Protein AF-A0A7S1TXV6-F1 (afdb_monomer_lite)

Foldseek 3Di:
DDDDDDPPPPPVNVVVVVVVVVVVVVVVVVVVVLVVVLVVQLVVQLVVLCVVQHDPPCPVLSVVLSVLSNVLSVPQPPDDDPVSVVVSSVVSNVSSVVPDDDDDDDDDDDDDDDDDDDDDDDDDDDDDDDDDDDPPPDPVVVVVVVVVVVVVVVVVVVVVVVVVVVVVVVVVVVVVVVVVVVVVVVVVVVVVVVVVVVVVVVVVVVVVVVVVVVVVVVVVVVVVVVVVVVVVVVVVVVVVVVVVVVVVVVVVVVVVVVVVVVVVVVVVVVVVVVVVVVVVVVVVVVVVVVVVVVVVVVVVVVVVVVVVVVVVVVVVVVVVVVVVVVVVVVVVCVVCVVPPPDDDDPPPVVVVVVVVVVVVVVVVVVVVVVVVVVVVVVVVVVVVVVVVVVVVVVVVVVVVVVVVVVVVVVVVVVVVVVVVVVVVVVVVVVVVVVVVVVVVVVVVVVVVVVVVVVVVVVVPPDQDVVSCVVCVVVVVVCVVDVVNVVVVVVVVPPPDPPDDPPPPPDD

Sequence (507 aa):
MSARTRMVHSSRSINKLAEMRRAKLEGIRNREETRHKKERLFLMLTQKLSQKYSSPKQRTLNRKIKGMVRDFVDNSGAGVSDSGLADLENEVRAAAEGSLPPVAAPAATTSSAAPAEAVAEAAPEAAQPDPADVDLGINEWNMLDMYNTITHEEEQKKAIIARKAEQAAFAKHLAGTSNARDMEEATEKAEMEKYLEEQARLTNVWRTQQKKSRAKRHAVAVEERQVRAQQIKDTNSRRKAEFDKRRAEEMEEIRRCKDAIQFTRDEEARKRREEHERLKKILIENQIENAKRAEVAKEEAAEDVRLMEEYKAKLEREDLERKRAFEKRMERYEAYGRLWADKGAGKKQREEELRIERVILREAKKKEDADIERERRDKEYLRTTALSIAASNKNLMEEKRRRMKEEHDASMIYAMSFRGEGEQYVAAERARAAARREEAKKHAAFLKEQIEGDRQRRQAVEMSDAERSVNREVLRKVKEDPEMVSRIQARLTYERPAAQKVSNIFL

Structure (mmCIF, N/CA/C/O backbone):
data_AF-A0A7S1TXV6-F1
#
_entry.id   AF-A0A7S1TXV6-F1
#
loop_
_atom_site.group_PDB
_atom_site.id
_atom_site.type_symbol
_atom_site.label_atom_id
_atom_site.label_alt_id
_atom_site.label_comp_id
_atom_site.label_asym_id
_atom_site.label_entity_id
_atom_site.label_seq_id
_atom_site.pdbx_PDB_ins_code
_atom_site.Cartn_x
_atom_site.Cartn_y
_atom_site.Cartn_z
_atom_site.occupancy
_atom_site.B_iso_or_equiv
_atom_site.auth_seq_id
_atom_site.auth_comp_id
_atom_site.auth_asym_id
_atom_site.auth_atom_id
_atom_site.pdbx_PDB_model_num
ATOM 1 N N . MET A 1 1 ? 35.489 21.651 -17.543 1.00 41.66 1 MET A N 1
ATOM 2 C CA . MET A 1 1 ? 36.025 20.274 -17.501 1.00 41.66 1 MET A CA 1
ATOM 3 C C . MET A 1 1 ? 36.066 19.799 -16.055 1.00 41.66 1 MET A C 1
ATOM 5 O O . MET A 1 1 ? 36.968 20.178 -15.328 1.00 41.66 1 MET A O 1
ATOM 9 N N . SER A 1 2 ? 35.064 19.038 -15.606 1.00 41.94 2 SER A N 1
ATOM 10 C CA . SER A 1 2 ? 35.062 18.422 -14.273 1.00 41.94 2 SER A CA 1
ATOM 11 C C . SER A 1 2 ? 34.762 16.939 -14.455 1.00 41.94 2 SER A C 1
ATOM 13 O O . SER A 1 2 ? 33.661 16.561 -14.857 1.00 41.94 2 SER A O 1
ATOM 15 N N . ALA A 1 3 ? 35.787 16.109 -14.276 1.00 45.69 3 ALA A N 1
ATOM 16 C CA . ALA A 1 3 ? 35.689 14.667 -14.407 1.00 45.69 3 ALA A CA 1
ATOM 17 C C . ALA A 1 3 ? 34.894 14.108 -13.216 1.00 45.69 3 ALA A C 1
ATOM 19 O O . ALA A 1 3 ? 35.437 13.904 -12.134 1.00 45.69 3 ALA A O 1
ATOM 20 N N . ARG A 1 4 ? 33.588 13.870 -13.402 1.00 45.91 4 ARG A N 1
ATOM 21 C CA . ARG A 1 4 ? 32.793 13.068 -12.462 1.00 45.91 4 ARG A CA 1
ATOM 22 C C . ARG A 1 4 ? 33.062 11.592 -12.723 1.00 45.91 4 ARG A C 1
ATOM 24 O O . ARG A 1 4 ? 32.493 10.979 -13.624 1.00 45.91 4 ARG A O 1
ATOM 31 N N . THR A 1 5 ? 33.942 11.040 -11.904 1.00 47.34 5 THR A N 1
ATOM 32 C CA . THR A 1 5 ? 34.205 9.615 -11.734 1.00 47.34 5 THR A CA 1
ATOM 33 C C . THR A 1 5 ? 32.881 8.884 -11.489 1.00 47.34 5 THR A C 1
ATOM 35 O O . THR A 1 5 ? 32.232 9.080 -10.461 1.00 47.34 5 THR A O 1
ATOM 38 N N . ARG A 1 6 ? 32.444 8.040 -12.434 1.00 50.03 6 ARG A N 1
ATOM 39 C CA . ARG A 1 6 ? 31.364 7.076 -12.182 1.00 50.03 6 ARG A CA 1
ATOM 40 C C . ARG A 1 6 ? 31.870 6.106 -11.115 1.00 50.03 6 ARG A C 1
ATOM 42 O O . ARG A 1 6 ? 32.738 5.287 -11.405 1.00 50.03 6 ARG A O 1
ATOM 49 N N . MET A 1 7 ? 31.341 6.187 -9.894 1.00 51.34 7 MET A N 1
ATOM 50 C CA . MET A 1 7 ? 31.519 5.129 -8.896 1.00 51.34 7 MET A CA 1
ATOM 51 C C . MET A 1 7 ? 30.737 3.895 -9.350 1.00 51.34 7 MET A C 1
ATOM 53 O O . MET A 1 7 ? 29.594 3.660 -8.952 1.00 51.34 7 MET A O 1
ATOM 57 N N . VAL A 1 8 ? 31.368 3.098 -10.209 1.00 52.34 8 VAL A N 1
ATOM 58 C CA . VAL A 1 8 ? 30.999 1.701 -10.409 1.00 52.34 8 VAL A CA 1
ATOM 59 C C . VAL A 1 8 ? 31.177 1.041 -9.048 1.00 52.34 8 VAL A C 1
ATOM 61 O O . VAL A 1 8 ? 32.296 0.911 -8.551 1.00 52.34 8 VAL A O 1
ATOM 64 N N . HIS A 1 9 ? 30.066 0.709 -8.394 1.00 54.56 9 HIS A N 1
ATOM 65 C CA . HIS A 1 9 ? 30.118 -0.026 -7.141 1.00 54.56 9 HIS A CA 1
ATOM 66 C C . HIS A 1 9 ? 30.756 -1.372 -7.469 1.00 54.56 9 HIS A C 1
ATOM 68 O O . HIS A 1 9 ? 30.164 -2.192 -8.168 1.00 54.56 9 HIS A O 1
ATOM 74 N N . SER A 1 10 ? 32.001 -1.557 -7.023 1.00 64.12 10 SER A N 1
ATOM 75 C CA . SER A 1 10 ? 32.711 -2.829 -7.128 1.00 64.12 10 SER A CA 1
ATOM 76 C C . SER A 1 10 ? 31.776 -3.951 -6.677 1.00 64.12 10 SER A C 1
ATOM 78 O O . SER A 1 10 ? 31.021 -3.777 -5.719 1.00 64.12 10 SER A O 1
ATOM 80 N N . SER A 1 11 ? 31.848 -5.116 -7.316 1.00 63.56 11 SER A N 1
ATOM 81 C CA . SER A 1 11 ? 31.147 -6.330 -6.878 1.00 63.56 11 SER A CA 1
ATOM 82 C C . SER A 1 11 ? 31.298 -6.585 -5.367 1.00 63.56 11 SER A C 1
ATOM 84 O O . SER A 1 11 ? 30.360 -7.040 -4.719 1.00 63.56 11 SER A O 1
ATOM 86 N N . ARG A 1 12 ? 32.420 -6.163 -4.762 1.00 65.88 12 ARG A N 1
ATOM 87 C CA . ARG A 1 12 ? 32.644 -6.179 -3.305 1.00 65.88 12 ARG A CA 1
ATOM 88 C C . ARG A 1 12 ? 31.705 -5.258 -2.512 1.00 65.88 12 ARG A C 1
ATOM 90 O O . ARG A 1 12 ? 31.267 -5.629 -1.430 1.00 65.88 12 ARG A O 1
ATOM 97 N N . SER A 1 13 ? 31.376 -4.075 -3.029 1.00 74.94 13 SER A N 1
ATOM 98 C CA . SER A 1 13 ? 30.431 -3.131 -2.410 1.00 74.94 13 SER A CA 1
ATOM 99 C C . SER A 1 13 ? 28.996 -3.667 -2.441 1.00 74.94 13 SER A C 1
ATOM 101 O O . SER A 1 13 ? 28.286 -3.593 -1.438 1.00 74.94 13 SER A O 1
ATOM 103 N N . ILE A 1 14 ? 28.598 -4.286 -3.557 1.00 76.56 14 ILE A N 1
ATOM 104 C CA . ILE A 1 14 ? 27.282 -4.924 -3.703 1.00 76.56 14 ILE A CA 1
ATOM 105 C C . ILE A 1 14 ? 27.165 -6.134 -2.766 1.00 76.56 14 ILE A C 1
ATOM 107 O O . ILE A 1 14 ? 26.164 -6.263 -2.061 1.00 76.56 14 ILE A O 1
ATOM 111 N N . ASN A 1 15 ? 28.210 -6.963 -2.675 1.00 80.69 15 ASN A N 1
ATOM 112 C CA . ASN A 1 15 ? 28.249 -8.093 -1.744 1.00 80.69 15 ASN A CA 1
ATOM 113 C C . ASN A 1 15 ? 28.184 -7.634 -0.279 1.00 80.69 15 AS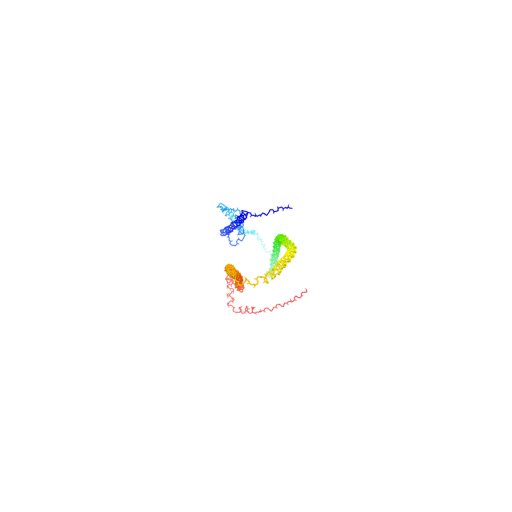N A C 1
ATOM 115 O O . ASN A 1 15 ? 27.395 -8.178 0.487 1.00 80.69 15 ASN A O 1
ATOM 119 N N . LYS A 1 16 ? 28.896 -6.562 0.096 1.00 81.75 16 LYS A N 1
ATOM 120 C CA . LYS A 1 16 ? 28.834 -5.989 1.452 1.00 81.75 16 LYS A CA 1
ATOM 121 C C . LYS A 1 16 ? 27.440 -5.449 1.800 1.00 81.75 16 LYS A C 1
ATOM 123 O O . LYS A 1 16 ? 26.961 -5.621 2.918 1.00 81.75 16 LYS A O 1
ATOM 128 N N . LEU A 1 17 ? 26.749 -4.823 0.843 1.00 78.94 17 LEU A N 1
ATOM 129 C CA . LEU A 1 17 ? 25.352 -4.400 1.013 1.00 78.94 17 LEU A CA 1
ATOM 130 C C . LEU A 1 17 ? 24.401 -5.598 1.156 1.00 78.94 17 LEU A C 1
ATOM 132 O O . LEU A 1 17 ? 23.467 -5.545 1.959 1.00 78.94 17 LEU A O 1
ATOM 136 N N . ALA A 1 18 ? 24.630 -6.674 0.401 1.00 82.50 18 ALA A N 1
ATOM 137 C CA . ALA A 1 18 ? 23.853 -7.905 0.501 1.00 82.50 18 ALA A CA 1
ATOM 138 C C . ALA A 1 18 ? 24.071 -8.614 1.851 1.00 82.50 18 ALA A C 1
ATOM 140 O O . ALA A 1 18 ? 23.098 -9.035 2.474 1.00 82.50 18 ALA A O 1
ATOM 141 N N . GLU A 1 19 ? 25.306 -8.670 2.349 1.00 85.88 19 GLU A N 1
ATOM 142 C CA . GLU A 1 19 ? 25.648 -9.195 3.677 1.00 85.88 19 GLU A CA 1
ATOM 143 C C . GLU A 1 19 ? 25.005 -8.374 4.798 1.00 85.88 19 GLU A C 1
ATOM 145 O O . GLU A 1 19 ? 24.372 -8.945 5.681 1.00 85.88 19 GLU A O 1
ATOM 150 N N . MET A 1 20 ? 25.050 -7.038 4.730 1.00 84.12 20 MET A N 1
ATOM 151 C CA . MET A 1 20 ? 24.360 -6.189 5.711 1.00 84.12 20 MET A CA 1
ATOM 152 C C . MET A 1 20 ? 22.840 -6.390 5.693 1.00 84.12 20 MET A C 1
ATOM 154 O O . MET A 1 20 ? 22.196 -6.358 6.743 1.00 84.12 20 MET A O 1
ATOM 158 N N . ARG A 1 21 ? 22.243 -6.617 4.515 1.00 85.06 21 ARG A N 1
ATOM 159 C CA . ARG A 1 21 ? 20.814 -6.947 4.405 1.00 85.06 21 ARG A CA 1
ATOM 160 C C . ARG A 1 21 ? 20.506 -8.314 5.010 1.00 85.06 21 ARG A C 1
ATOM 162 O O . ARG A 1 21 ? 19.527 -8.414 5.744 1.00 85.06 21 ARG A O 1
ATOM 169 N N . ARG A 1 22 ? 21.336 -9.332 4.762 1.00 87.00 22 ARG A N 1
ATOM 170 C CA . ARG A 1 22 ? 21.191 -10.665 5.371 1.00 87.00 22 ARG A CA 1
ATOM 171 C C . ARG A 1 22 ? 21.328 -10.608 6.889 1.00 87.00 22 ARG A C 1
ATOM 173 O O . ARG A 1 22 ? 20.418 -11.056 7.571 1.00 87.00 22 ARG A O 1
ATOM 180 N N . ALA A 1 23 ? 22.358 -9.944 7.411 1.00 88.12 23 ALA A N 1
ATOM 181 C CA . ALA A 1 23 ? 22.555 -9.781 8.852 1.00 88.12 23 ALA A CA 1
ATOM 182 C C . ALA A 1 23 ? 21.386 -9.029 9.513 1.00 88.12 23 ALA A C 1
ATOM 184 O O . ALA A 1 23 ? 20.963 -9.354 10.621 1.00 88.12 23 ALA A O 1
ATOM 185 N N . LYS A 1 24 ? 20.803 -8.043 8.817 1.00 88.50 24 LYS A N 1
ATOM 186 C CA . LYS A 1 24 ? 19.606 -7.337 9.293 1.00 88.50 24 LYS A CA 1
ATOM 187 C C . LYS A 1 24 ? 18.367 -8.235 9.299 1.00 88.50 24 LYS A C 1
ATOM 189 O O . LYS A 1 24 ? 17.587 -8.161 10.244 1.00 88.50 24 LYS A O 1
ATOM 194 N N . LEU A 1 25 ? 18.181 -9.068 8.274 1.00 84.88 25 LEU A N 1
ATOM 195 C CA . LEU A 1 25 ? 17.074 -10.026 8.202 1.00 84.88 25 LEU A CA 1
ATOM 196 C C . LEU A 1 25 ? 17.208 -11.128 9.261 1.00 84.88 25 LEU A C 1
ATOM 198 O O . LEU A 1 25 ? 16.233 -11.428 9.941 1.00 84.88 25 LEU A O 1
ATOM 202 N N . GLU A 1 26 ? 18.410 -11.662 9.472 1.00 86.44 26 GLU A N 1
ATOM 203 C CA . GLU A 1 26 ? 18.702 -12.604 10.560 1.00 86.44 26 GLU A CA 1
ATOM 204 C C . GLU A 1 26 ? 18.495 -11.960 11.935 1.00 86.44 26 GLU A C 1
ATOM 206 O O . GLU A 1 26 ? 17.890 -12.562 12.818 1.00 86.44 26 GLU A O 1
ATOM 211 N N . GLY A 1 27 ? 18.898 -10.698 12.108 1.00 85.94 27 GLY A N 1
ATOM 212 C CA . GLY A 1 27 ? 18.641 -9.943 13.333 1.00 85.94 27 GLY A CA 1
ATOM 213 C C . GLY A 1 27 ? 17.149 -9.743 13.623 1.00 85.94 27 GLY A C 1
ATOM 214 O O . GLY A 1 27 ? 16.737 -9.816 14.779 1.00 85.94 27 GLY A O 1
ATOM 215 N N . ILE A 1 28 ? 16.323 -9.518 12.594 1.00 84.75 28 ILE A N 1
ATOM 216 C CA . ILE A 1 28 ? 14.860 -9.430 12.737 1.00 84.75 28 ILE A CA 1
ATOM 217 C C . ILE A 1 28 ? 14.281 -10.801 13.086 1.00 84.75 28 ILE A C 1
ATOM 219 O O . ILE A 1 28 ? 13.526 -10.906 14.050 1.00 84.75 28 ILE A O 1
ATOM 223 N N . ARG A 1 29 ? 14.696 -11.853 12.377 1.00 86.44 29 ARG A N 1
ATOM 224 C CA . ARG A 1 29 ? 14.250 -13.225 12.636 1.00 86.44 29 ARG A CA 1
ATOM 225 C C . ARG A 1 29 ? 14.570 -13.672 14.065 1.00 86.44 29 ARG A C 1
ATOM 227 O O . ARG A 1 29 ? 13.690 -14.168 14.758 1.00 86.44 29 ARG A O 1
ATOM 234 N N . ASN A 1 30 ? 15.783 -13.420 14.554 1.00 82.56 30 ASN A N 1
ATOM 235 C CA . ASN A 1 30 ? 16.174 -13.762 15.925 1.00 82.56 30 ASN A CA 1
ATOM 236 C C . ASN A 1 30 ? 15.362 -12.975 16.973 1.00 82.56 30 ASN A C 1
ATOM 238 O O . ASN A 1 30 ? 15.009 -13.511 18.027 1.00 82.56 30 ASN A O 1
ATOM 242 N N . ARG A 1 31 ? 15.017 -11.709 16.692 1.00 84.12 31 ARG A N 1
ATOM 243 C CA . ARG A 1 31 ? 14.120 -10.906 17.547 1.00 84.12 31 ARG A CA 1
ATOM 244 C C . ARG A 1 31 ? 12.690 -11.448 17.566 1.00 84.12 31 ARG A C 1
ATOM 246 O O . ARG A 1 31 ? 12.059 -11.447 18.617 1.00 84.12 31 ARG A O 1
ATOM 253 N N . GLU A 1 32 ? 12.182 -11.929 16.438 1.00 85.12 32 GLU A N 1
ATOM 254 C CA . GLU A 1 32 ? 10.862 -12.566 16.372 1.00 85.12 32 GLU A CA 1
ATOM 255 C C . GLU A 1 32 ? 10.848 -13.921 17.087 1.00 85.12 32 GLU A C 1
ATOM 257 O O . GLU A 1 32 ? 9.952 -14.183 17.888 1.00 85.12 32 GLU A O 1
ATOM 262 N N . GLU A 1 33 ? 11.874 -14.752 16.898 1.00 83.81 33 GLU A N 1
ATOM 263 C CA . GLU A 1 33 ? 11.996 -16.042 17.585 1.00 83.81 33 GLU A CA 1
ATOM 264 C C . GLU A 1 33 ? 12.103 -15.870 19.110 1.00 83.81 33 GLU A C 1
ATOM 266 O O . GLU A 1 33 ? 11.440 -16.580 19.870 1.00 83.81 33 GLU A O 1
ATOM 271 N N . THR A 1 34 ? 12.890 -14.899 19.583 1.00 85.12 34 THR A N 1
ATOM 272 C CA . THR A 1 34 ? 12.981 -14.569 21.018 1.00 85.12 34 THR A CA 1
ATOM 273 C C . THR A 1 34 ? 11.676 -14.007 21.571 1.00 85.12 34 THR A C 1
ATOM 275 O O . THR A 1 34 ? 11.267 -14.397 22.666 1.00 85.12 34 THR A O 1
ATOM 278 N N . ARG A 1 35 ? 10.966 -13.171 20.807 1.00 86.94 35 ARG A N 1
ATOM 279 C CA . ARG A 1 35 ? 9.637 -12.679 21.182 1.00 86.94 35 ARG A CA 1
ATOM 280 C C . ARG A 1 35 ? 8.621 -13.815 21.305 1.00 86.94 35 ARG A C 1
ATOM 282 O O . ARG A 1 35 ? 7.921 -13.882 22.309 1.00 86.94 35 ARG A O 1
ATOM 289 N N . HIS A 1 36 ? 8.581 -14.741 20.348 1.00 85.56 36 HIS A N 1
ATOM 290 C CA . HIS A 1 36 ? 7.689 -15.901 20.410 1.00 85.56 36 HIS A CA 1
ATOM 291 C C . HIS A 1 36 ? 8.002 -16.817 21.597 1.00 85.56 36 HIS A C 1
ATOM 293 O O . HIS A 1 36 ? 7.085 -17.297 22.265 1.00 85.56 36 HIS A O 1
ATOM 299 N N . LYS A 1 37 ? 9.288 -17.032 21.907 1.00 87.44 37 LYS A N 1
ATOM 300 C CA . LYS A 1 37 ? 9.703 -17.779 23.105 1.00 87.44 37 LYS A CA 1
ATOM 301 C C . LYS A 1 37 ? 9.237 -17.083 24.389 1.00 87.44 37 LYS A C 1
ATOM 303 O O . LYS A 1 37 ? 8.662 -17.750 25.248 1.00 87.44 37 LYS A O 1
ATOM 308 N N . LYS A 1 38 ? 9.402 -15.757 24.493 1.00 89.44 38 LYS A N 1
ATOM 309 C CA . LYS A 1 38 ? 8.918 -14.950 25.629 1.00 89.44 38 LYS A CA 1
ATOM 310 C C . LYS A 1 38 ? 7.395 -15.001 25.770 1.00 89.44 38 LYS A C 1
ATOM 312 O O . LYS A 1 38 ? 6.897 -15.264 26.859 1.00 89.44 38 LYS A O 1
ATOM 317 N N . GLU A 1 39 ? 6.649 -14.837 24.680 1.00 90.94 39 GLU A N 1
ATOM 318 C CA . GLU A 1 39 ? 5.180 -14.911 24.687 1.00 90.94 39 GLU A CA 1
ATOM 319 C C . GLU A 1 39 ? 4.676 -16.299 25.117 1.00 90.94 39 GLU A C 1
ATOM 321 O O . GLU A 1 39 ? 3.745 -16.404 25.921 1.00 90.94 39 GLU A O 1
ATOM 326 N N . ARG A 1 40 ? 5.319 -17.376 24.647 1.00 91.00 40 ARG A N 1
ATOM 327 C CA . ARG A 1 40 ? 4.981 -18.748 25.052 1.00 91.00 40 ARG A CA 1
ATOM 328 C C . ARG A 1 40 ? 5.253 -18.987 26.536 1.00 91.00 40 ARG A C 1
ATOM 330 O O . ARG A 1 40 ? 4.412 -19.569 27.221 1.00 91.00 40 ARG A O 1
ATOM 337 N N . LEU A 1 41 ? 6.400 -18.524 27.031 1.00 90.00 41 LEU A N 1
ATOM 338 C CA . LEU A 1 41 ? 6.795 -18.661 28.433 1.00 90.00 41 LEU A CA 1
ATOM 339 C C . LEU A 1 41 ? 5.877 -17.841 29.354 1.00 90.00 41 LEU A C 1
ATOM 341 O O . LEU A 1 41 ? 5.410 -18.357 30.367 1.00 90.00 41 LEU A O 1
ATOM 345 N N . PHE A 1 42 ? 5.509 -16.626 28.939 1.00 93.69 42 PHE A N 1
ATOM 346 C CA . PHE A 1 42 ? 4.509 -15.790 29.606 1.00 93.69 42 PHE A CA 1
ATOM 347 C C . PHE A 1 42 ? 3.157 -16.503 29.742 1.00 93.69 42 PHE A C 1
ATOM 349 O O . PHE A 1 42 ? 2.589 -16.551 30.836 1.00 93.69 42 PHE A O 1
ATOM 356 N N . LEU A 1 43 ? 2.637 -17.077 28.651 1.00 92.69 43 LEU A N 1
ATOM 357 C CA . LEU A 1 43 ? 1.360 -17.796 28.666 1.00 92.69 43 LEU A CA 1
ATOM 358 C C . LEU A 1 43 ? 1.412 -19.022 29.583 1.00 92.69 43 LEU A C 1
ATOM 360 O O . LEU A 1 43 ? 0.507 -19.216 30.395 1.00 92.69 43 LEU A O 1
ATOM 364 N N . MET A 1 44 ? 2.486 -19.809 29.491 1.00 94.12 44 MET A N 1
ATOM 365 C CA . MET A 1 44 ? 2.667 -21.021 30.288 1.00 94.12 44 MET A CA 1
ATOM 366 C C . MET A 1 44 ? 2.763 -20.714 31.790 1.00 94.12 44 MET A C 1
ATOM 368 O O . MET A 1 44 ? 2.042 -21.324 32.581 1.00 94.12 44 MET A O 1
ATOM 372 N N . LEU A 1 45 ? 3.604 -19.753 32.190 1.00 92.44 45 LEU A N 1
ATOM 373 C CA . LEU A 1 45 ? 3.761 -19.361 33.595 1.00 92.44 45 LEU A CA 1
ATOM 374 C C . LEU A 1 45 ? 2.479 -18.746 34.153 1.00 92.44 45 LEU A C 1
ATOM 376 O O . LEU A 1 45 ? 2.040 -19.119 35.238 1.00 92.44 45 LEU A O 1
ATOM 380 N N . THR A 1 46 ? 1.820 -17.877 33.382 1.00 93.50 46 THR A N 1
ATOM 381 C CA . THR A 1 46 ? 0.532 -17.292 33.773 1.00 93.50 46 THR A CA 1
ATOM 382 C C . THR A 1 46 ? -0.504 -18.382 34.022 1.00 93.50 46 THR A C 1
ATOM 384 O O . THR A 1 46 ? -1.223 -18.330 35.018 1.00 93.50 46 THR A O 1
ATOM 387 N N . GLN A 1 47 ? -0.596 -19.373 33.134 1.00 93.88 47 GLN A N 1
ATOM 388 C CA . GLN A 1 47 ? -1.524 -20.487 33.286 1.00 93.88 47 GLN A CA 1
ATOM 389 C C . GLN A 1 47 ? -1.202 -21.323 34.531 1.00 93.88 47 GLN A C 1
ATOM 391 O O . GLN A 1 47 ? -2.099 -21.587 35.324 1.00 93.88 47 GLN A O 1
ATOM 396 N N . LYS A 1 48 ? 0.064 -21.700 34.744 1.00 93.81 48 LYS A N 1
ATOM 397 C CA . LYS A 1 48 ? 0.469 -22.532 35.889 1.00 93.81 48 LYS A CA 1
ATOM 398 C C . LYS A 1 48 ? 0.280 -21.819 37.228 1.00 93.81 48 LYS A C 1
ATOM 400 O O . LYS A 1 48 ? -0.271 -22.406 38.155 1.00 93.81 48 LYS A O 1
ATOM 405 N N . LEU A 1 49 ? 0.678 -20.551 37.320 1.00 92.56 49 LEU A N 1
ATOM 406 C CA . LEU A 1 49 ? 0.568 -19.762 38.548 1.00 92.56 49 LEU A CA 1
ATOM 407 C C . LEU A 1 49 ? -0.881 -19.372 38.845 1.00 92.56 49 LEU A C 1
ATOM 409 O O . LEU A 1 49 ? -1.301 -19.444 39.997 1.00 92.56 49 LEU A O 1
ATOM 413 N N . SER A 1 50 ? -1.680 -19.039 37.822 1.00 90.81 50 SER A N 1
ATOM 414 C CA . SER A 1 50 ? -3.117 -18.817 38.030 1.00 90.81 50 SER A CA 1
ATOM 415 C C . SER A 1 50 ? -3.831 -20.090 38.479 1.00 90.81 50 SER A C 1
ATOM 417 O O . SER A 1 50 ? -4.629 -20.010 39.398 1.00 90.81 50 SER A O 1
ATOM 419 N N . GLN A 1 51 ? -3.511 -21.261 37.919 1.00 89.94 51 GLN A N 1
ATOM 420 C CA . GLN A 1 51 ? -4.093 -22.533 38.363 1.00 89.94 51 GLN A CA 1
ATOM 421 C C . GLN A 1 51 ? -3.704 -22.900 39.801 1.00 89.94 51 GLN A C 1
ATOM 423 O O . GLN A 1 51 ? -4.521 -23.473 40.516 1.00 89.94 51 GLN A O 1
ATOM 428 N N . LYS A 1 52 ? -2.470 -22.586 40.220 1.00 91.81 52 LYS A N 1
ATOM 429 C CA . LYS A 1 52 ? -1.942 -22.954 41.542 1.00 91.81 52 LYS A CA 1
ATOM 430 C C . LYS A 1 52 ? -2.400 -22.016 42.665 1.00 91.81 52 LYS A C 1
ATOM 432 O O . LYS A 1 52 ? -2.656 -22.490 43.764 1.00 91.81 52 LYS A O 1
ATOM 437 N N . TYR A 1 53 ? -2.512 -20.714 42.396 1.00 89.50 53 TYR A N 1
ATOM 438 C CA . TYR A 1 53 ? -2.708 -19.693 43.437 1.00 89.50 53 TYR A CA 1
ATOM 439 C C . TYR A 1 53 ? -3.990 -18.860 43.294 1.00 89.50 53 TYR A C 1
ATOM 441 O O . TYR A 1 53 ? -4.233 -17.981 44.114 1.00 89.50 53 TYR A O 1
ATOM 449 N N . SER A 1 54 ? -4.812 -19.083 42.264 1.00 84.19 54 SER A N 1
ATOM 450 C CA . SER A 1 54 ? -5.966 -18.226 41.980 1.00 84.19 54 SER A CA 1
ATOM 451 C C . SER A 1 54 ? -7.184 -19.009 41.489 1.00 84.19 54 SER A C 1
ATOM 453 O O . SER A 1 54 ? -7.101 -19.938 40.691 1.00 84.19 54 SER A O 1
ATOM 455 N N . SER A 1 55 ? -8.369 -18.596 41.934 1.00 82.62 55 SER A N 1
ATOM 456 C CA . SER A 1 55 ? -9.636 -19.117 41.409 1.00 82.62 55 SER A CA 1
ATOM 457 C C . SER A 1 55 ? -10.082 -18.313 40.172 1.00 82.62 55 SER A C 1
ATOM 459 O O . SER A 1 55 ? -9.851 -17.098 40.117 1.00 82.62 55 SER A O 1
ATOM 461 N N . PRO A 1 56 ? -10.812 -18.900 39.197 1.00 76.19 56 PRO A N 1
ATOM 462 C CA . PRO A 1 56 ? -11.376 -18.163 38.056 1.00 76.19 56 PRO A CA 1
ATOM 463 C C . PRO A 1 56 ? -12.218 -16.938 38.455 1.00 76.19 56 PRO A C 1
ATOM 465 O O . PRO A 1 56 ? -12.364 -15.989 37.680 1.00 76.19 56 PRO A O 1
ATOM 468 N N . LYS A 1 57 ? -12.756 -16.936 39.682 1.00 78.12 57 LYS A N 1
ATOM 469 C CA . LYS A 1 57 ? -13.569 -15.849 40.244 1.00 78.12 57 LYS A CA 1
ATOM 470 C C . LYS A 1 57 ? -12.733 -14.657 40.751 1.00 78.12 57 LYS A C 1
ATOM 472 O O . LYS A 1 57 ? -13.246 -13.541 40.812 1.00 78.12 57 LYS A O 1
ATOM 477 N N . GLN A 1 58 ? -11.440 -14.832 41.035 1.00 82.56 58 GLN A N 1
ATOM 478 C CA . GLN A 1 58 ? -10.554 -13.790 41.578 1.00 82.56 58 GLN A CA 1
ATOM 479 C C . GLN A 1 58 ? -9.883 -12.973 40.460 1.00 82.56 58 GLN A C 1
ATOM 481 O O . GLN A 1 58 ? -8.692 -13.088 40.164 1.00 82.56 58 GLN A O 1
ATOM 486 N N . ARG A 1 59 ? -10.668 -12.120 39.788 1.00 82.81 59 ARG A N 1
ATOM 487 C CA . ARG A 1 59 ? -10.205 -11.313 38.637 1.00 82.81 59 ARG A CA 1
ATOM 488 C C . ARG A 1 59 ? -9.046 -10.362 38.965 1.00 82.81 59 ARG A C 1
ATOM 490 O O . ARG A 1 59 ? -8.202 -10.119 38.104 1.00 82.81 59 ARG A O 1
ATOM 497 N N . THR A 1 60 ? -9.007 -9.813 40.176 1.00 85.81 60 THR A N 1
ATOM 498 C CA . THR A 1 60 ? -7.970 -8.872 40.634 1.00 85.81 60 THR A CA 1
ATOM 499 C C . THR A 1 60 ? -6.626 -9.566 40.844 1.00 85.81 60 THR A C 1
ATOM 501 O O . THR A 1 60 ? -5.614 -9.083 40.337 1.00 85.81 60 THR A O 1
ATOM 504 N N . LEU A 1 61 ? -6.627 -10.732 41.496 1.00 87.38 61 LEU A N 1
ATOM 505 C CA . LEU A 1 61 ? -5.437 -11.556 41.705 1.00 87.38 61 LEU A CA 1
ATOM 506 C C . LEU A 1 61 ? -4.882 -12.076 40.374 1.00 87.38 61 LEU A C 1
ATOM 508 O O . LEU A 1 61 ? -3.707 -11.885 40.080 1.00 87.38 61 LEU A O 1
ATOM 512 N N . ASN A 1 62 ? -5.746 -12.591 39.492 1.00 88.50 62 ASN A N 1
ATOM 513 C CA . ASN A 1 62 ? -5.346 -13.011 38.143 1.00 88.50 62 ASN A CA 1
ATOM 514 C C . ASN A 1 62 ? -4.700 -11.881 37.322 1.00 88.50 62 ASN A C 1
ATOM 516 O O . ASN A 1 62 ? -3.828 -12.134 36.491 1.00 88.50 62 ASN A O 1
ATOM 520 N N . ARG A 1 63 ? -5.116 -10.625 37.534 1.00 91.44 63 ARG A N 1
ATOM 521 C CA . ARG A 1 63 ? -4.494 -9.464 36.883 1.00 91.44 63 ARG A CA 1
ATOM 522 C C . ARG A 1 63 ? -3.121 -9.143 37.476 1.00 91.44 63 ARG A C 1
ATOM 524 O O . ARG A 1 63 ? -2.226 -8.810 36.708 1.00 91.44 63 ARG A O 1
ATOM 531 N N . LYS A 1 64 ? -2.957 -9.266 38.798 1.00 91.50 64 LYS A N 1
ATOM 532 C CA . LYS A 1 64 ? -1.663 -9.104 39.479 1.00 91.50 64 LYS A CA 1
ATOM 533 C C . LYS A 1 64 ? -0.664 -10.185 39.056 1.00 91.50 64 LYS A C 1
ATOM 535 O O . LYS A 1 64 ? 0.436 -9.834 38.653 1.00 91.50 64 LYS A O 1
ATOM 540 N N . ILE A 1 65 ? -1.074 -11.456 39.031 1.00 91.62 65 ILE A N 1
ATOM 541 C CA . ILE A 1 65 ? -0.238 -12.582 38.569 1.00 91.62 65 ILE A CA 1
ATOM 542 C C . ILE A 1 65 ? 0.237 -12.343 37.130 1.00 91.62 65 ILE A C 1
ATOM 544 O O . ILE A 1 65 ? 1.419 -12.469 36.836 1.00 91.62 65 ILE A O 1
ATOM 548 N N . LYS A 1 66 ? -0.660 -11.914 36.231 1.00 94.06 66 LYS A N 1
ATOM 549 C CA . LYS A 1 66 ? -0.285 -11.543 34.854 1.00 94.06 66 LYS A CA 1
ATOM 550 C C . LYS A 1 66 ? 0.715 -10.386 34.780 1.00 94.06 66 LYS A C 1
ATOM 552 O O . LYS A 1 66 ? 1.485 -10.346 33.830 1.00 94.06 66 LYS A O 1
ATOM 557 N N . GLY A 1 67 ? 0.662 -9.441 35.720 1.00 92.38 67 GLY A N 1
ATOM 558 C CA . GLY A 1 67 ? 1.630 -8.347 35.827 1.00 92.38 67 GLY A CA 1
ATOM 559 C C . GLY A 1 67 ? 3.009 -8.870 36.215 1.00 92.38 67 GLY A C 1
ATOM 560 O O . GLY A 1 67 ? 3.937 -8.735 35.431 1.00 92.38 67 GLY A O 1
ATOM 561 N N . MET A 1 68 ? 3.098 -9.588 37.338 1.00 92.94 68 MET A N 1
ATOM 562 C CA . MET A 1 68 ? 4.360 -10.151 37.842 1.00 92.94 68 MET A CA 1
ATOM 563 C C . MET A 1 68 ? 5.035 -11.078 36.824 1.00 92.94 68 MET A C 1
ATOM 565 O O . MET A 1 68 ? 6.228 -10.965 36.570 1.00 92.94 68 MET A O 1
ATOM 569 N N . VAL A 1 69 ? 4.267 -11.953 36.161 1.00 93.94 69 VAL A N 1
ATOM 570 C CA . VAL A 1 69 ? 4.808 -12.849 35.124 1.00 93.94 69 VAL A CA 1
ATOM 571 C C . VAL A 1 69 ? 5.301 -12.067 33.902 1.00 93.94 69 VAL A C 1
ATOM 573 O O . VAL A 1 69 ? 6.273 -12.474 33.273 1.00 93.94 69 VAL A O 1
ATOM 576 N N . ARG A 1 70 ? 4.654 -10.952 33.538 1.00 93.81 70 ARG A N 1
ATOM 577 C CA . ARG A 1 70 ? 5.111 -10.106 32.425 1.00 93.81 70 ARG A CA 1
ATOM 578 C C . ARG A 1 70 ? 6.417 -9.407 32.772 1.00 93.81 70 ARG A C 1
ATOM 580 O O . ARG A 1 70 ? 7.362 -9.513 31.999 1.00 93.81 70 ARG A O 1
ATOM 587 N N . ASP A 1 71 ? 6.472 -8.777 33.938 1.00 91.44 71 ASP A N 1
ATOM 588 C CA . ASP A 1 71 ? 7.655 -8.059 34.409 1.00 91.44 71 ASP A CA 1
ATOM 589 C C . ASP A 1 71 ? 8.844 -9.021 34.552 1.00 91.44 71 ASP A C 1
ATOM 591 O O . ASP A 1 71 ? 9.956 -8.712 34.128 1.00 91.44 71 ASP A O 1
ATOM 595 N N . PHE A 1 72 ? 8.595 -10.247 35.025 1.00 93.62 72 PHE A N 1
ATOM 596 C CA . PHE A 1 72 ? 9.592 -11.312 35.059 1.00 93.62 72 PHE A CA 1
ATOM 597 C C . PHE A 1 72 ? 10.093 -11.702 33.663 1.00 93.62 72 PHE A C 1
ATOM 599 O O . PHE A 1 72 ? 11.298 -11.780 33.453 1.00 93.62 72 PHE A O 1
ATOM 606 N N . VAL A 1 73 ? 9.209 -11.934 32.688 1.00 92.00 73 VAL A N 1
ATOM 607 C CA . VAL A 1 73 ? 9.598 -12.346 31.322 1.00 92.00 73 VAL A CA 1
ATOM 608 C C . VAL A 1 73 ? 10.312 -11.232 30.551 1.00 92.00 73 VAL A C 1
ATOM 610 O O . VAL A 1 73 ? 11.195 -11.506 29.728 1.00 92.00 73 VAL A O 1
ATOM 613 N N . ASP A 1 74 ? 9.950 -9.979 30.807 1.00 88.94 74 ASP A N 1
ATOM 614 C CA . ASP A 1 74 ? 10.578 -8.823 30.177 1.00 88.94 74 ASP A CA 1
ATOM 615 C C . ASP A 1 74 ? 11.971 -8.555 30.773 1.00 88.94 74 ASP A C 1
ATOM 617 O O . ASP A 1 74 ? 12.908 -8.318 30.005 1.00 88.94 74 ASP A O 1
ATOM 621 N N . ASN A 1 75 ? 12.137 -8.720 32.093 1.00 87.12 75 ASN A N 1
ATOM 622 C CA . ASN A 1 75 ? 13.414 -8.543 32.803 1.00 87.12 75 ASN A CA 1
ATOM 623 C C . ASN A 1 75 ? 14.342 -9.768 32.735 1.00 87.12 75 ASN A C 1
ATOM 625 O O . ASN A 1 75 ? 15.561 -9.631 32.841 1.00 87.12 75 ASN A O 1
ATOM 629 N N . SER A 1 76 ? 13.794 -10.962 32.505 1.00 79.38 76 SER A N 1
ATOM 630 C CA . SER A 1 76 ? 14.573 -12.158 32.188 1.00 79.38 76 SER A CA 1
ATOM 631 C C . SER A 1 76 ? 15.180 -11.974 30.797 1.00 79.38 76 SER A C 1
ATOM 633 O O . SER A 1 76 ? 14.467 -11.908 29.790 1.00 79.38 76 SER A O 1
ATOM 635 N N . GLY A 1 77 ? 16.501 -11.814 30.729 1.00 73.94 77 GLY A N 1
ATOM 636 C CA . GLY A 1 77 ? 17.250 -11.642 29.484 1.00 73.94 77 GLY A CA 1
ATOM 637 C C . GLY A 1 77 ? 17.236 -12.891 28.587 1.00 73.94 77 GLY A C 1
ATOM 638 O O . GLY A 1 77 ? 16.192 -13.452 28.264 1.00 73.94 77 GLY A O 1
ATOM 639 N N . ALA A 1 78 ? 18.412 -13.336 28.134 1.00 65.56 78 ALA A N 1
ATOM 640 C CA . ALA A 1 78 ? 18.552 -14.490 27.235 1.00 65.56 78 ALA A CA 1
ATOM 641 C C . ALA A 1 78 ? 18.299 -15.863 27.904 1.00 65.56 78 ALA A C 1
ATOM 643 O O . ALA A 1 78 ? 18.370 -16.887 27.226 1.00 65.56 78 ALA A O 1
ATOM 644 N N . GLY A 1 79 ? 17.982 -15.900 29.202 1.00 74.19 79 GLY A N 1
ATOM 645 C CA . GLY A 1 79 ? 17.690 -17.125 29.943 1.00 74.19 79 GLY A CA 1
ATOM 646 C C . GLY A 1 79 ? 16.886 -16.853 31.213 1.00 74.19 79 GLY A C 1
ATOM 647 O O . GLY A 1 79 ? 17.035 -15.802 31.833 1.00 74.19 79 GLY A O 1
ATOM 648 N N . VAL A 1 80 ? 16.022 -17.804 31.568 1.00 83.12 80 VAL A N 1
ATOM 649 C CA . VAL A 1 80 ? 15.265 -17.836 32.826 1.00 83.12 80 VAL A CA 1
ATOM 650 C C . VAL A 1 80 ? 16.052 -18.715 33.795 1.00 83.12 80 VAL A C 1
ATOM 652 O O . VAL A 1 80 ? 16.301 -19.874 33.473 1.00 83.12 80 VAL A O 1
ATOM 655 N N . SER A 1 81 ? 16.487 -18.170 34.933 1.00 87.69 81 SER A N 1
ATOM 656 C CA . SER A 1 81 ? 17.166 -18.947 35.974 1.00 87.69 81 SER A CA 1
ATOM 657 C C . SER A 1 81 ? 16.155 -19.615 36.906 1.00 87.69 81 SER A C 1
ATOM 659 O O . SER A 1 81 ? 15.088 -19.059 37.180 1.00 87.69 81 SER A O 1
ATOM 661 N N . ASP A 1 82 ? 16.512 -20.782 37.443 1.00 84.25 82 ASP A N 1
ATOM 662 C CA . ASP A 1 82 ? 15.677 -21.498 38.417 1.00 84.25 82 ASP A CA 1
ATOM 663 C C . ASP A 1 82 ? 15.461 -20.682 39.703 1.00 84.25 82 ASP A C 1
ATOM 665 O O . ASP A 1 82 ? 14.378 -20.717 40.284 1.00 84.25 82 ASP A O 1
ATOM 669 N N . SER A 1 83 ? 16.449 -19.870 40.101 1.00 86.31 83 SER A N 1
ATOM 670 C CA . SER A 1 83 ? 16.313 -18.926 41.217 1.00 86.31 83 SER A CA 1
ATOM 671 C C . SER A 1 83 ? 15.234 -17.873 40.960 1.00 86.31 83 SER A C 1
ATOM 673 O O . SER A 1 83 ? 14.382 -17.648 41.812 1.00 86.31 83 SER A O 1
ATOM 675 N N . GLY A 1 84 ? 15.197 -17.296 39.755 1.00 88.06 84 GLY A N 1
ATOM 676 C CA . GLY A 1 84 ? 14.200 -16.288 39.401 1.00 88.06 84 GLY A CA 1
ATOM 677 C C . GLY A 1 84 ? 12.781 -16.858 39.340 1.00 88.06 84 GLY A C 1
ATOM 678 O O . GLY A 1 84 ? 11.820 -16.168 39.674 1.00 88.06 84 GLY A O 1
ATOM 679 N N . LEU A 1 85 ? 12.632 -18.130 38.953 1.00 90.75 85 LEU A N 1
ATOM 680 C CA . LEU A 1 85 ? 11.340 -18.819 39.002 1.00 90.75 85 LEU A CA 1
ATOM 681 C C . LEU A 1 85 ? 10.853 -19.033 40.440 1.00 90.75 85 LEU A C 1
ATOM 683 O O . LEU A 1 85 ? 9.658 -18.874 40.694 1.00 90.75 85 LEU A O 1
ATOM 687 N N . ALA A 1 86 ? 11.757 -19.362 41.366 1.00 89.69 86 ALA A N 1
ATOM 688 C CA . ALA A 1 86 ? 11.427 -19.502 42.781 1.00 89.69 86 ALA A CA 1
ATOM 689 C C . ALA A 1 86 ? 11.009 -18.158 43.405 1.00 89.69 86 ALA A C 1
ATOM 691 O O . ALA A 1 86 ? 10.016 -18.103 44.132 1.00 89.69 86 ALA A O 1
ATOM 692 N N . ASP A 1 87 ? 11.704 -17.070 43.064 1.00 90.50 87 ASP A N 1
ATOM 693 C CA . ASP A 1 87 ? 11.373 -15.719 43.534 1.00 90.50 87 ASP A CA 1
ATOM 694 C C . ASP A 1 87 ? 10.001 -15.260 43.018 1.00 90.50 87 ASP A C 1
ATOM 696 O O . ASP A 1 87 ? 9.153 -14.829 43.803 1.00 90.50 87 ASP A O 1
ATOM 700 N N . LEU A 1 88 ? 9.727 -15.458 41.722 1.00 92.81 88 LEU A N 1
ATOM 701 C CA . LEU A 1 88 ? 8.418 -15.180 41.120 1.00 92.81 88 LEU A CA 1
ATOM 702 C C . LEU A 1 88 ? 7.297 -15.986 41.793 1.00 92.81 88 LEU A C 1
ATOM 704 O O . LEU A 1 88 ? 6.193 -15.479 42.005 1.00 92.81 88 LEU A O 1
ATOM 708 N N . GLU A 1 89 ? 7.550 -17.256 42.113 1.00 93.12 89 GLU A N 1
ATOM 709 C CA . GLU A 1 89 ? 6.571 -18.089 42.804 1.00 93.12 89 GLU A CA 1
ATOM 710 C C . GLU A 1 89 ? 6.284 -17.578 44.224 1.00 93.12 89 GLU A C 1
ATOM 712 O O . GLU A 1 89 ? 5.120 -17.545 44.635 1.00 93.12 89 GLU A O 1
ATOM 717 N N . ASN A 1 90 ? 7.311 -17.141 44.954 1.00 90.88 90 ASN A N 1
ATOM 718 C CA . ASN A 1 90 ? 7.166 -16.582 46.296 1.00 90.88 90 ASN A CA 1
ATOM 719 C C . ASN A 1 90 ? 6.409 -15.244 46.285 1.00 90.88 90 ASN A C 1
ATOM 721 O O . ASN A 1 90 ? 5.519 -15.046 47.115 1.00 90.88 90 ASN A O 1
ATOM 725 N N . GLU A 1 91 ? 6.676 -14.361 45.317 1.00 90.12 91 GLU A N 1
ATOM 726 C CA . GLU A 1 91 ? 5.927 -13.107 45.143 1.00 90.12 91 GLU A CA 1
ATOM 727 C C . GLU A 1 91 ? 4.444 -13.356 44.834 1.00 90.12 91 GLU A C 1
ATOM 729 O O . GLU A 1 91 ? 3.555 -12.718 45.410 1.00 90.12 91 GLU A O 1
ATOM 734 N N . VAL A 1 92 ? 4.153 -14.324 43.959 1.00 91.50 92 VAL A N 1
ATOM 735 C CA . VAL A 1 92 ? 2.773 -14.698 43.626 1.00 91.50 92 VAL A CA 1
ATOM 736 C C . VAL A 1 92 ? 2.057 -15.328 44.821 1.00 91.50 92 VAL A C 1
ATOM 738 O O . VAL A 1 92 ? 0.880 -15.028 45.043 1.00 91.50 92 VAL A O 1
ATOM 741 N N . ARG A 1 93 ? 2.750 -16.156 45.612 1.00 92.06 93 ARG A N 1
ATOM 742 C CA . ARG A 1 93 ? 2.210 -16.746 46.844 1.00 92.06 93 ARG A CA 1
ATOM 743 C C . ARG A 1 93 ? 1.864 -15.667 47.872 1.00 92.06 93 ARG A C 1
ATOM 745 O O . ARG A 1 93 ? 0.726 -15.626 48.334 1.00 92.06 93 ARG A O 1
ATOM 752 N N . ALA A 1 94 ? 2.780 -14.736 48.137 1.00 88.94 94 ALA A N 1
ATOM 753 C CA . ALA A 1 94 ? 2.546 -13.617 49.051 1.00 88.94 94 ALA A CA 1
ATOM 754 C C . ALA A 1 94 ? 1.362 -12.738 48.600 1.00 88.94 94 ALA A C 1
ATOM 756 O O . ALA A 1 94 ? 0.532 -12.309 49.406 1.00 88.94 94 ALA A O 1
ATOM 757 N N . ALA A 1 95 ? 1.227 -12.507 47.290 1.00 85.94 95 ALA A N 1
ATOM 758 C CA . ALA A 1 95 ? 0.109 -11.752 46.735 1.00 85.94 95 ALA A CA 1
ATOM 759 C C . ALA A 1 95 ? -1.246 -12.479 46.842 1.00 85.94 95 ALA A C 1
ATOM 761 O O . ALA A 1 95 ? -2.283 -11.811 46.904 1.00 85.94 95 ALA A O 1
ATOM 762 N N . ALA A 1 96 ? -1.250 -13.815 46.837 1.00 86.00 96 ALA A N 1
ATOM 763 C CA . ALA A 1 96 ? -2.449 -14.627 47.024 1.00 86.00 96 ALA A CA 1
ATOM 764 C C . ALA A 1 96 ? -2.889 -14.661 48.497 1.00 86.00 96 ALA A C 1
ATOM 766 O O . ALA A 1 96 ? -4.075 -14.489 48.780 1.00 86.00 96 ALA A O 1
ATOM 767 N N . GLU A 1 97 ? -1.939 -14.790 49.425 1.00 83.12 97 GLU A N 1
ATOM 768 C CA . GLU A 1 97 ? -2.190 -14.798 50.874 1.00 83.12 97 GLU A CA 1
ATOM 769 C C . GLU A 1 97 ? -2.715 -13.444 51.379 1.00 83.12 97 GLU A C 1
ATOM 771 O O . GLU A 1 97 ? -3.665 -13.398 52.158 1.00 83.12 97 GLU A O 1
ATOM 776 N N . GLY A 1 98 ? -2.209 -12.325 50.846 1.00 69.94 98 GLY A N 1
ATOM 777 C CA . GLY A 1 98 ? -2.702 -10.980 51.175 1.00 69.94 98 GLY A CA 1
ATOM 778 C C . GLY A 1 98 ? -4.075 -10.609 50.585 1.00 69.94 98 GLY A C 1
ATOM 779 O O . GLY A 1 98 ? -4.539 -9.488 50.790 1.00 69.94 98 GLY A O 1
ATOM 780 N N . SER A 1 99 ? -4.722 -11.496 49.813 1.00 56.94 99 SER A N 1
ATOM 781 C CA . SER A 1 99 ? -6.004 -11.234 49.131 1.00 56.94 99 SER A CA 1
ATOM 782 C C . SER A 1 99 ? -7.227 -11.876 49.813 1.00 56.94 99 SER A C 1
ATOM 784 O O . SER A 1 99 ? -8.325 -11.829 49.243 1.00 56.94 99 SER A O 1
ATOM 786 N N . LEU A 1 100 ? -7.073 -12.470 50.999 1.00 44.81 100 LEU A N 1
ATOM 787 C CA . LEU A 1 100 ? -8.188 -13.004 51.787 1.00 44.81 100 LEU A CA 1
ATOM 788 C C . LEU A 1 100 ? -8.818 -11.899 52.665 1.00 44.81 100 LEU A C 1
ATOM 790 O O . LEU A 1 100 ? -8.087 -11.194 53.359 1.00 44.81 100 LEU A O 1
ATOM 794 N N . PRO A 1 101 ? -10.153 -11.711 52.654 1.00 42.78 101 PRO A N 1
ATOM 795 C CA . PRO A 1 101 ? -10.819 -10.805 53.589 1.00 42.78 101 PRO A CA 1
ATOM 796 C C . PRO A 1 101 ? -10.810 -11.388 55.019 1.00 42.78 101 PRO A C 1
ATOM 798 O O . PRO A 1 101 ? -10.951 -12.604 55.169 1.00 42.78 101 PRO A O 1
ATOM 801 N N . PRO A 1 102 ? -10.684 -10.556 56.071 1.00 39.25 102 PRO A N 1
ATOM 802 C CA . PRO A 1 102 ? -10.779 -11.020 57.450 1.00 39.25 102 PRO A CA 1
ATOM 803 C C . PRO A 1 102 ? -12.212 -11.476 57.751 1.00 39.25 102 PRO A C 1
ATOM 805 O O . PRO A 1 102 ? -13.176 -10.748 57.511 1.00 39.25 102 PRO A O 1
ATOM 808 N N . VAL A 1 103 ? -12.351 -12.695 58.272 1.00 37.38 103 VAL A N 1
ATOM 809 C CA . VAL A 1 103 ? -13.612 -13.224 58.804 1.00 37.38 103 VAL A CA 1
ATOM 810 C C . VAL A 1 103 ? -13.910 -12.489 60.111 1.00 37.38 103 VAL A C 1
ATOM 812 O O . VAL A 1 103 ? -13.154 -12.593 61.074 1.00 37.38 103 VAL A O 1
ATOM 815 N N . ALA A 1 104 ? -14.986 -11.704 60.117 1.00 35.62 104 ALA A N 1
ATOM 816 C CA . ALA A 1 104 ? -15.474 -10.995 61.291 1.00 35.62 104 ALA A CA 1
ATOM 817 C C . ALA A 1 104 ? -16.064 -11.979 62.316 1.00 35.62 104 ALA A C 1
ATOM 819 O O . ALA A 1 104 ? -16.867 -12.847 61.970 1.00 35.62 104 ALA A O 1
ATOM 820 N N . ALA A 1 105 ? -15.652 -11.824 63.573 1.00 39.16 105 ALA A N 1
ATOM 821 C CA . ALA A 1 105 ? -16.185 -12.527 64.734 1.00 39.16 105 ALA A CA 1
ATOM 822 C C . ALA A 1 105 ? -17.604 -12.031 65.093 1.00 39.16 105 ALA A C 1
ATOM 824 O O . ALA A 1 105 ? -17.887 -10.844 64.907 1.00 39.16 105 ALA A O 1
ATOM 825 N N . PRO A 1 106 ? -18.488 -12.883 65.644 1.00 40.12 106 PRO A N 1
ATOM 826 C CA . PRO A 1 106 ? -19.775 -12.437 66.162 1.00 40.12 106 PRO A CA 1
ATOM 827 C C . PRO A 1 106 ? -19.604 -11.827 67.562 1.00 40.12 106 PRO A C 1
ATOM 829 O O . PRO A 1 106 ? -19.107 -12.473 68.484 1.00 40.12 106 PRO A O 1
ATOM 832 N N . ALA A 1 107 ? -20.022 -10.570 67.711 1.00 31.78 107 ALA A N 1
ATOM 833 C CA . ALA A 1 107 ? -20.146 -9.893 68.995 1.00 31.78 107 ALA A CA 1
ATOM 834 C C . ALA A 1 107 ? -21.411 -10.380 69.720 1.00 31.78 107 ALA A C 1
ATOM 836 O O . ALA A 1 107 ? -22.506 -10.345 69.161 1.00 31.78 107 ALA A O 1
ATOM 837 N N . ALA A 1 108 ? -21.245 -10.836 70.961 1.00 32.47 108 ALA A N 1
ATOM 838 C CA . ALA A 1 108 ? -22.331 -11.164 71.872 1.00 32.47 108 ALA A CA 1
ATOM 839 C C . ALA A 1 108 ? -22.883 -9.877 72.503 1.00 32.47 108 ALA A C 1
ATOM 841 O O . ALA A 1 108 ? -22.137 -9.095 73.093 1.00 32.47 108 ALA A O 1
ATOM 842 N N . THR A 1 109 ? -24.190 -9.667 72.374 1.00 33.50 109 THR A N 1
ATOM 843 C CA . THR A 1 109 ? -24.920 -8.557 72.987 1.00 33.50 109 THR A CA 1
ATOM 844 C C . THR A 1 109 ? -25.294 -8.916 74.424 1.00 33.50 109 THR A C 1
ATOM 846 O O . THR A 1 109 ? -26.016 -9.875 74.682 1.00 33.50 109 THR A O 1
ATOM 849 N N . THR A 1 110 ? -24.778 -8.126 75.357 1.00 32.41 110 THR A N 1
ATOM 850 C CA . THR A 1 110 ? -25.116 -8.065 76.781 1.00 32.41 110 THR A CA 1
ATOM 851 C C . THR A 1 110 ? -26.537 -7.536 77.002 1.00 32.41 110 THR A C 1
ATOM 853 O O . THR A 1 110 ? -26.830 -6.415 76.588 1.00 32.41 110 THR A O 1
ATOM 856 N N . SER A 1 111 ? -27.390 -8.282 77.713 1.00 34.19 111 SER A N 1
ATOM 857 C CA . SER A 1 111 ? -28.630 -7.762 78.307 1.00 34.19 111 SER A CA 1
ATOM 858 C C . SER A 1 111 ? -28.434 -7.530 79.807 1.00 34.19 111 SER A C 1
ATOM 860 O O . SER A 1 111 ? -28.245 -8.469 80.578 1.00 34.19 111 SER A O 1
ATOM 862 N N . SER A 1 112 ? -28.488 -6.262 80.197 1.00 33.06 112 SER A N 1
ATOM 863 C CA . SER A 1 112 ? -28.629 -5.775 81.567 1.00 33.06 112 SER A CA 1
ATOM 864 C C . SER A 1 112 ? -30.101 -5.456 81.810 1.00 33.06 112 SER A C 1
ATOM 866 O O . SER A 1 112 ? -30.642 -4.651 81.057 1.00 33.06 112 SER A O 1
ATOM 868 N N . ALA A 1 113 ? -30.709 -6.006 82.864 1.00 32.72 113 ALA A N 1
ATOM 869 C CA . ALA A 1 113 ? -31.792 -5.354 83.609 1.00 32.72 113 ALA A CA 1
ATOM 870 C C . ALA A 1 113 ? -32.097 -6.125 84.908 1.00 32.72 113 ALA A C 1
ATOM 872 O O . ALA A 1 113 ? -32.726 -7.179 84.887 1.00 32.72 113 ALA A O 1
ATOM 873 N N . ALA A 1 114 ? -31.651 -5.570 86.037 1.00 36.56 114 ALA A N 1
ATOM 874 C CA . ALA A 1 114 ? -32.356 -5.681 87.315 1.00 36.56 114 ALA A CA 1
ATOM 875 C C . ALA A 1 114 ? -33.550 -4.693 87.303 1.00 36.56 114 ALA A C 1
ATOM 877 O O . ALA A 1 114 ? -33.535 -3.752 86.503 1.00 36.56 114 ALA A O 1
ATOM 878 N N . PRO A 1 115 ? -34.564 -4.870 88.169 1.00 42.34 115 PRO A N 1
ATOM 879 C CA . PRO A 1 115 ? -34.460 -4.251 89.490 1.00 42.34 115 PRO A CA 1
ATOM 880 C C . PRO A 1 115 ? -34.972 -5.124 90.648 1.00 42.34 115 PRO A C 1
ATOM 882 O O . PRO A 1 115 ? -35.774 -6.040 90.483 1.00 42.34 115 PRO A O 1
ATOM 885 N N . ALA A 1 116 ? -34.473 -4.783 91.833 1.00 33.28 116 ALA A N 1
ATOM 886 C CA . ALA A 1 116 ? -34.937 -5.220 93.140 1.00 33.28 116 ALA A CA 1
ATOM 887 C C . ALA A 1 116 ? -35.893 -4.172 93.735 1.00 33.28 116 ALA A C 1
ATOM 889 O O . ALA A 1 116 ? -35.663 -2.990 93.511 1.00 33.28 116 ALA A O 1
ATOM 890 N N . GLU A 1 117 ? -36.896 -4.615 94.503 1.00 33.28 117 GLU A N 1
ATOM 891 C CA . GLU A 1 117 ? -37.471 -3.977 95.713 1.00 33.28 117 GLU A CA 1
ATOM 892 C C . GLU A 1 117 ? -38.624 -4.885 96.206 1.00 33.28 117 GLU A C 1
ATOM 894 O O . GLU A 1 117 ? -39.552 -5.187 95.464 1.00 33.28 117 GLU A O 1
ATOM 899 N N . ALA A 1 118 ? -38.447 -5.636 97.298 1.00 34.03 118 ALA A N 1
ATOM 900 C CA . ALA A 1 118 ? -38.669 -5.234 98.693 1.00 34.03 118 ALA A CA 1
ATOM 901 C C . ALA A 1 118 ? -40.168 -5.119 99.054 1.00 34.03 118 ALA A C 1
ATOM 903 O O . ALA A 1 118 ? -40.774 -4.063 98.935 1.00 34.03 118 ALA A O 1
ATOM 904 N N . VAL A 1 119 ? -40.749 -6.222 99.544 1.00 34.75 119 VAL A N 1
ATOM 905 C CA . VAL A 1 119 ? -42.015 -6.228 100.294 1.00 34.75 119 VAL A CA 1
ATOM 906 C C . VAL A 1 119 ? -41.692 -6.687 101.710 1.00 34.75 119 VAL A C 1
ATOM 908 O O . VAL A 1 119 ? -41.444 -7.866 101.954 1.00 34.75 119 VAL A O 1
ATOM 911 N N . ALA A 1 120 ? -41.665 -5.732 102.629 1.00 35.97 120 ALA A N 1
ATOM 912 C CA . ALA A 1 120 ? -41.712 -5.959 104.061 1.00 35.97 120 ALA A CA 1
ATOM 913 C C . ALA A 1 120 ? -42.492 -4.796 104.671 1.00 35.97 120 ALA A C 1
ATOM 915 O O . ALA A 1 120 ? -41.955 -3.701 104.755 1.00 35.97 120 ALA A O 1
ATOM 916 N N . GLU A 1 121 ? -43.732 -5.031 105.097 1.00 34.75 121 GLU A N 1
ATOM 917 C CA . GLU A 1 121 ? -44.224 -4.410 106.325 1.00 34.75 121 GLU A CA 1
ATOM 918 C C . GLU A 1 121 ? -45.418 -5.188 106.874 1.00 34.75 121 GLU A C 1
ATOM 920 O O . GLU A 1 121 ? -46.392 -5.482 106.182 1.00 34.75 121 GLU A O 1
ATOM 925 N N . ALA A 1 122 ? -45.264 -5.580 108.130 1.00 31.80 122 ALA A N 1
ATOM 926 C CA . ALA A 1 122 ? -46.207 -6.313 108.939 1.00 31.80 122 ALA A CA 1
ATOM 927 C C . ALA A 1 122 ? -46.731 -5.366 110.025 1.00 31.80 122 ALA A C 1
ATOM 929 O O . ALA A 1 122 ? -45.913 -4.732 110.685 1.00 31.80 122 ALA A O 1
ATOM 930 N N . ALA A 1 123 ? -48.052 -5.403 110.253 1.00 35.59 123 ALA A N 1
ATOM 931 C CA . ALA A 1 123 ? -48.767 -4.956 111.462 1.00 35.59 123 ALA A CA 1
ATOM 932 C C . ALA A 1 123 ? -48.707 -3.435 111.792 1.00 35.59 123 ALA A C 1
ATOM 934 O O . ALA A 1 123 ? -47.801 -2.753 111.329 1.00 35.59 123 ALA A O 1
ATOM 935 N N . PRO A 1 124 ? -49.634 -2.863 112.598 1.00 41.12 124 PRO A N 1
ATOM 936 C CA . PRO A 1 124 ? -50.617 -3.515 113.465 1.00 41.12 124 PRO A CA 1
ATOM 937 C C . PRO A 1 124 ? -52.074 -3.075 113.228 1.00 41.12 124 PRO A C 1
ATOM 939 O O . PRO A 1 124 ? -52.388 -1.897 113.072 1.00 41.12 124 PRO A O 1
ATOM 942 N N . GLU A 1 125 ? -52.987 -4.041 113.274 1.00 34.28 125 GLU A N 1
ATOM 943 C CA . GLU A 1 125 ? -54.419 -3.780 113.395 1.00 34.28 125 GLU A CA 1
ATOM 944 C C . GLU A 1 125 ? -54.699 -3.314 114.830 1.00 34.28 125 GLU A C 1
ATOM 946 O O . GLU A 1 125 ? -54.495 -4.041 115.804 1.00 34.28 125 GLU A O 1
ATOM 951 N N . ALA A 1 126 ? -55.047 -2.035 114.947 1.00 37.12 126 ALA A N 1
ATOM 952 C CA . ALA A 1 126 ? -55.333 -1.359 116.196 1.00 37.12 126 ALA A CA 1
ATOM 953 C C . ALA A 1 126 ? -56.683 -1.808 116.771 1.00 37.12 126 ALA A C 1
ATOM 955 O O . ALA A 1 126 ? -57.662 -1.984 116.049 1.00 37.12 126 ALA A O 1
ATOM 956 N N . ALA A 1 127 ? -56.694 -1.953 118.095 1.00 38.81 127 ALA A N 1
ATOM 957 C CA . ALA A 1 127 ? -57.833 -2.259 118.946 1.00 38.81 127 ALA A CA 1
ATOM 958 C C . ALA A 1 127 ? -59.114 -1.502 118.553 1.00 38.81 127 ALA A C 1
ATOM 960 O O . ALA A 1 127 ? -59.134 -0.270 118.526 1.00 38.81 127 ALA A O 1
ATOM 961 N N . GLN A 1 128 ? -60.194 -2.249 118.319 1.00 43.34 128 GLN A N 1
ATOM 962 C CA . GLN A 1 128 ? -61.541 -1.692 118.333 1.00 43.34 128 GLN A CA 1
ATOM 963 C C . GLN A 1 128 ? -61.990 -1.467 119.789 1.00 43.34 128 GLN A C 1
ATOM 965 O O . GLN A 1 128 ? -61.822 -2.369 120.613 1.00 43.34 128 GLN A O 1
ATOM 970 N N . PRO A 1 129 ? -62.535 -0.287 120.127 1.00 43.91 129 PRO A N 1
ATOM 971 C CA . PRO A 1 129 ? -63.208 -0.050 121.399 1.00 43.91 129 PRO A CA 1
ATOM 972 C C . PRO A 1 129 ? -64.612 -0.676 121.401 1.00 43.91 129 PRO A C 1
ATOM 974 O O . PRO A 1 129 ? -65.307 -0.648 120.385 1.00 43.91 129 PRO A O 1
ATOM 977 N N . ASP A 1 130 ? -65.021 -1.205 122.557 1.00 43.22 130 ASP A N 1
ATOM 978 C CA . ASP A 1 130 ? -66.393 -1.645 122.841 1.00 43.22 130 ASP A CA 1
ATOM 979 C C . ASP A 1 130 ? -67.421 -0.549 122.489 1.00 43.22 130 ASP A C 1
ATOM 981 O O . ASP A 1 130 ? -67.167 0.638 122.743 1.00 43.22 130 ASP A O 1
ATOM 985 N N . PRO A 1 131 ? -68.593 -0.903 121.931 1.00 44.62 131 PRO A N 1
ATOM 986 C CA . PRO A 1 131 ? -69.622 0.072 121.616 1.00 44.62 131 PRO A CA 1
ATOM 987 C C . PRO A 1 131 ? -70.286 0.573 122.903 1.00 44.62 131 PRO A C 1
ATOM 989 O O . PRO A 1 131 ? -70.783 -0.200 123.719 1.00 44.62 131 PRO A O 1
ATOM 992 N N . ALA A 1 132 ? -70.303 1.894 123.069 1.00 43.66 132 ALA A N 1
ATOM 993 C CA . ALA A 1 132 ? -71.155 2.561 124.039 1.00 43.66 132 ALA A CA 1
ATOM 994 C C . ALA A 1 132 ? -72.630 2.360 123.651 1.00 43.66 132 ALA A C 1
ATOM 996 O O . ALA A 1 132 ? -72.984 2.555 122.487 1.00 43.66 132 ALA A O 1
ATOM 997 N N . ASP A 1 133 ? -73.473 2.011 124.625 1.00 41.72 133 ASP A N 1
ATOM 998 C CA . ASP A 1 133 ? -74.931 1.983 124.485 1.00 41.72 133 ASP A CA 1
ATOM 999 C C . ASP A 1 133 ? -75.436 3.368 124.069 1.00 41.72 133 ASP A C 1
ATOM 1001 O O . ASP A 1 133 ? -75.432 4.330 124.844 1.00 41.72 133 ASP A O 1
ATOM 1005 N N . VAL A 1 134 ? -75.864 3.467 122.814 1.00 49.88 134 VAL A N 1
ATOM 1006 C CA . VAL A 1 134 ? -76.547 4.633 122.269 1.00 49.88 134 VAL A CA 1
ATOM 1007 C C . VAL A 1 134 ? -78.031 4.278 122.172 1.00 49.88 134 VAL A C 1
ATOM 1009 O O . VAL A 1 134 ? -78.483 3.704 121.184 1.00 49.88 134 VAL A O 1
ATOM 1012 N N . ASP A 1 135 ? -78.789 4.612 123.219 1.00 48.19 135 ASP A N 1
ATOM 1013 C CA . ASP A 1 135 ? -80.252 4.510 123.243 1.00 48.19 135 ASP A CA 1
ATOM 1014 C C . ASP A 1 135 ? -80.856 5.600 122.340 1.00 48.19 135 ASP A C 1
ATOM 1016 O O . ASP A 1 135 ? -81.010 6.763 122.722 1.00 48.19 135 ASP A O 1
ATOM 1020 N N . LEU A 1 136 ? -81.120 5.225 121.087 1.00 53.09 136 LEU A N 1
ATOM 1021 C CA . LEU A 1 136 ? -81.720 6.073 120.056 1.00 53.09 136 LEU A CA 1
ATOM 1022 C C . LEU A 1 136 ? -83.121 5.594 119.659 1.00 53.09 136 LEU A C 1
ATOM 1024 O O . LEU A 1 136 ? -83.486 5.758 118.505 1.00 53.09 136 LEU A O 1
ATOM 1028 N N . GLY A 1 137 ? -83.924 5.016 120.564 1.00 54.47 137 GLY A N 1
ATOM 1029 C CA . GLY A 1 137 ? -85.394 4.927 120.426 1.00 54.47 137 GLY A CA 1
ATOM 1030 C C . GLY A 1 137 ? -85.977 4.428 119.084 1.00 54.47 137 GLY A C 1
ATOM 1031 O O . GLY A 1 137 ? -87.129 4.724 118.766 1.00 54.47 137 GLY A O 1
ATOM 1032 N N . ILE A 1 138 ? -85.198 3.701 118.280 1.00 57.19 138 ILE A N 1
ATOM 1033 C CA . ILE A 1 138 ? -85.518 3.203 116.940 1.00 57.19 138 ILE A CA 1
ATOM 1034 C C . ILE A 1 138 ? -84.959 1.781 116.871 1.00 57.19 138 ILE A C 1
ATOM 1036 O O . ILE A 1 138 ? -83.825 1.537 117.269 1.00 57.19 138 ILE A O 1
ATOM 1040 N N . ASN A 1 139 ? -85.776 0.850 116.372 1.00 56.50 139 ASN A N 1
ATOM 1041 C CA . ASN A 1 139 ? -85.489 -0.584 116.308 1.00 56.50 139 ASN A CA 1
ATOM 1042 C C . ASN A 1 139 ? -84.069 -0.867 115.772 1.00 56.50 139 ASN A C 1
ATOM 1044 O O . ASN A 1 139 ? -83.759 -0.523 114.631 1.00 56.50 139 ASN A O 1
ATOM 1048 N N . GLU A 1 140 ? -83.230 -1.504 116.588 1.00 54.19 140 GLU A N 1
ATOM 1049 C CA . GLU A 1 140 ? -81.799 -1.761 116.344 1.00 54.19 140 GLU A CA 1
ATOM 1050 C C . GLU A 1 140 ? -81.543 -2.507 115.025 1.00 54.19 140 GLU A C 1
ATOM 1052 O O . GLU A 1 140 ? -80.553 -2.266 114.334 1.00 54.19 140 GLU A O 1
ATOM 1057 N N . TRP A 1 141 ? -82.500 -3.339 114.608 1.00 58.19 141 TRP A N 1
ATOM 1058 C CA . TRP A 1 141 ? -82.483 -4.024 113.317 1.00 58.19 141 TRP A CA 1
ATOM 1059 C C . TRP A 1 141 ? -82.561 -3.073 112.117 1.00 58.19 141 TRP A C 1
ATOM 1061 O O . TRP A 1 141 ? -81.896 -3.312 111.114 1.00 58.19 141 TRP A O 1
ATOM 1071 N N . ASN A 1 142 ? -83.305 -1.967 112.220 1.00 61.72 142 ASN A N 1
ATOM 1072 C CA . ASN A 1 142 ? -83.370 -0.965 111.154 1.00 61.72 142 ASN A CA 1
ATOM 1073 C C . ASN A 1 142 ? -82.092 -0.123 111.091 1.00 61.72 142 ASN A C 1
ATOM 1075 O O . ASN A 1 142 ? -81.706 0.295 110.005 1.00 61.72 142 ASN A O 1
ATOM 1079 N N . MET A 1 143 ? -81.413 0.117 112.219 1.00 58.53 143 MET A N 1
ATOM 1080 C CA . MET A 1 143 ? -80.107 0.788 112.202 1.00 58.53 143 MET A CA 1
ATOM 1081 C C . MET A 1 143 ? -79.028 -0.094 111.577 1.00 58.53 143 MET A C 1
ATOM 1083 O O . MET A 1 143 ? -78.232 0.406 110.790 1.00 58.53 143 MET A O 1
ATOM 1087 N N . LEU A 1 144 ? -79.035 -1.400 111.858 1.00 63.28 144 LEU A N 1
ATOM 1088 C CA . LEU A 1 144 ? -78.156 -2.366 111.193 1.00 63.28 144 LEU A CA 1
ATOM 1089 C C . LEU A 1 144 ? -78.447 -2.478 109.690 1.00 63.28 144 LEU A C 1
ATOM 1091 O O . LEU A 1 144 ? -77.509 -2.522 108.900 1.00 63.28 144 LEU A O 1
ATOM 1095 N N . ASP A 1 145 ? -79.716 -2.472 109.274 1.00 68.56 145 ASP A N 1
ATOM 1096 C CA . ASP A 1 145 ? -80.090 -2.523 107.854 1.00 68.56 145 ASP A CA 1
ATOM 1097 C C . ASP A 1 145 ? -79.745 -1.215 107.115 1.00 68.56 145 ASP A C 1
ATOM 1099 O O . ASP A 1 145 ? -79.196 -1.236 106.012 1.00 68.56 145 ASP A O 1
ATOM 1103 N N . MET A 1 146 ? -79.947 -0.056 107.755 1.00 70.69 146 MET A N 1
ATOM 1104 C CA . MET A 1 146 ? -79.494 1.239 107.231 1.00 70.69 146 MET A CA 1
ATOM 1105 C C . MET A 1 146 ? -77.968 1.343 107.181 1.00 70.69 146 MET A C 1
ATOM 1107 O O . MET A 1 146 ? -77.414 1.863 106.217 1.00 70.69 146 MET A O 1
ATOM 1111 N N . TYR A 1 147 ? -77.271 0.817 108.185 1.00 75.00 147 TYR A N 1
ATOM 1112 C CA . TYR A 1 147 ? -75.815 0.760 108.184 1.00 75.00 147 TYR A CA 1
ATOM 1113 C C . TYR A 1 147 ? -75.307 -0.144 107.057 1.00 75.00 147 TYR A C 1
ATOM 1115 O O . TYR A 1 147 ? -74.456 0.287 106.289 1.00 75.00 147 TYR A O 1
ATOM 1123 N N . ASN A 1 148 ? -75.879 -1.340 106.885 1.00 76.25 148 ASN A N 1
ATOM 1124 C CA . ASN A 1 148 ? -75.514 -2.275 105.816 1.00 76.25 148 ASN A CA 1
ATOM 1125 C C . ASN A 1 148 ? -75.832 -1.739 104.414 1.00 76.25 148 ASN A C 1
ATOM 1127 O O . ASN A 1 148 ? -75.081 -1.975 103.470 1.00 76.25 148 ASN A O 1
ATOM 1131 N N . THR A 1 149 ? -76.933 -1.005 104.251 1.00 77.69 149 THR A N 1
ATOM 1132 C CA . THR A 1 149 ? -77.263 -0.365 102.969 1.00 77.69 149 THR A CA 1
ATOM 1133 C C . THR A 1 149 ? -76.334 0.810 102.672 1.00 77.69 149 THR A C 1
ATOM 1135 O O . THR A 1 149 ? -75.851 0.912 101.547 1.00 77.69 149 THR A O 1
ATOM 1138 N N . ILE A 1 150 ? -75.993 1.641 103.663 1.00 77.94 150 ILE A N 1
ATOM 1139 C CA . ILE A 1 150 ? -75.017 2.730 103.500 1.00 77.94 150 ILE A CA 1
ATOM 1140 C C . ILE A 1 150 ? -73.618 2.176 103.210 1.00 77.94 150 ILE A C 1
ATOM 1142 O O . ILE A 1 150 ? -72.966 2.651 102.281 1.00 77.94 150 ILE A O 1
ATOM 1146 N N . THR A 1 151 ? -73.157 1.153 103.935 1.00 76.69 151 THR A N 1
ATOM 1147 C CA . THR A 1 151 ? -71.853 0.528 103.668 1.00 76.69 151 THR A CA 1
ATOM 1148 C C . THR A 1 151 ? -71.828 -0.114 102.288 1.00 76.69 151 THR A C 1
ATOM 1150 O O . THR A 1 151 ? -70.865 0.091 101.551 1.00 76.69 151 THR A O 1
ATOM 1153 N N . HIS A 1 152 ? -72.905 -0.783 101.867 1.00 80.88 152 HIS A N 1
ATOM 1154 C CA . HIS A 1 152 ? -72.991 -1.344 100.523 1.00 80.88 152 HIS A CA 1
ATOM 1155 C C . HIS A 1 152 ? -73.019 -0.262 99.428 1.00 80.88 152 HIS A C 1
ATOM 1157 O O . HIS A 1 152 ? -72.347 -0.399 98.405 1.00 80.88 152 HIS A O 1
ATOM 1163 N N . GLU A 1 153 ? -73.734 0.848 99.627 1.00 80.31 153 GLU A N 1
ATOM 1164 C CA . GLU A 1 153 ? -73.712 1.990 98.704 1.00 80.31 153 GLU A CA 1
ATOM 1165 C C . GLU A 1 153 ? -72.329 2.653 98.631 1.00 80.31 153 GLU A C 1
ATOM 1167 O O . GLU A 1 153 ? -71.886 3.063 97.553 1.00 80.31 153 GLU A O 1
ATOM 1172 N N . GLU A 1 154 ? -71.629 2.769 99.758 1.00 81.81 154 GLU A N 1
ATOM 1173 C CA . GLU A 1 154 ? -70.261 3.278 99.806 1.00 81.81 154 GLU A CA 1
ATOM 1174 C C . GLU A 1 154 ? -69.273 2.331 99.124 1.00 81.81 154 GLU A C 1
ATOM 1176 O O . GLU A 1 154 ? -68.405 2.793 98.382 1.00 81.81 154 GLU A O 1
ATOM 1181 N N . GLU A 1 155 ? -69.415 1.020 99.309 1.00 81.50 155 GLU A N 1
ATOM 1182 C CA . GLU A 1 155 ? -68.637 0.001 98.605 1.00 81.50 155 GLU A CA 1
ATOM 1183 C C . GLU A 1 155 ? -68.896 0.038 97.099 1.00 81.50 155 GLU A C 1
ATOM 1185 O O . GLU A 1 155 ? -67.946 0.018 96.317 1.00 81.50 155 GLU A O 1
ATOM 1190 N N . GLN A 1 156 ? -70.150 0.189 96.664 1.00 82.38 156 GLN A N 1
ATOM 1191 C CA . GLN A 1 156 ? -70.485 0.356 95.249 1.00 82.38 156 GLN A CA 1
ATOM 1192 C C . GLN A 1 156 ? -69.896 1.650 94.674 1.00 82.38 156 GLN A C 1
ATOM 1194 O O . GLN A 1 156 ? -69.322 1.636 93.581 1.00 82.38 156 GLN A O 1
ATOM 1199 N N . LYS A 1 157 ? -69.968 2.772 95.403 1.00 84.50 157 LYS A N 1
ATOM 1200 C CA . LYS A 1 157 ? -69.333 4.038 94.993 1.00 84.50 157 LYS A CA 1
ATOM 1201 C C . LYS A 1 157 ? -67.814 3.886 94.900 1.00 84.50 157 LYS A C 1
ATOM 1203 O O . LYS A 1 157 ? -67.231 4.301 93.897 1.00 84.50 157 LYS A O 1
ATOM 1208 N N . LYS A 1 158 ? -67.175 3.242 95.883 1.00 84.12 158 LYS A N 1
ATOM 1209 C CA . LYS A 1 158 ? -65.735 2.930 95.872 1.00 84.12 158 LYS A CA 1
ATOM 1210 C C . LYS A 1 158 ? -65.371 2.016 94.701 1.00 84.12 158 LYS A C 1
ATOM 1212 O O . LYS A 1 158 ? -64.404 2.309 94.007 1.00 84.12 158 LYS A O 1
ATOM 1217 N N . ALA A 1 159 ? -66.169 0.992 94.403 1.00 83.88 159 ALA A N 1
ATOM 1218 C CA . ALA A 1 159 ? -65.961 0.096 93.266 1.00 83.88 159 ALA A CA 1
ATOM 1219 C C . ALA A 1 159 ? -66.104 0.820 91.916 1.00 83.88 159 ALA A C 1
ATOM 1221 O O . ALA A 1 159 ? -65.309 0.595 91.004 1.00 83.88 159 ALA A O 1
ATOM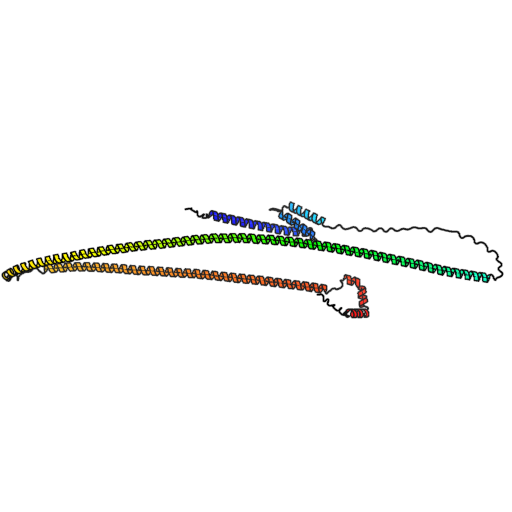 1222 N N . ILE A 1 160 ? -67.068 1.738 91.777 1.00 85.25 160 ILE A N 1
ATOM 1223 C CA . ILE A 1 160 ? -67.223 2.567 90.571 1.00 85.25 160 ILE A CA 1
ATOM 1224 C C . ILE A 1 160 ? -66.027 3.514 90.402 1.00 85.25 160 ILE A C 1
ATOM 1226 O O . ILE A 1 160 ? -65.524 3.671 89.287 1.00 85.25 160 ILE A O 1
ATOM 1230 N N . ILE A 1 161 ? -65.559 4.142 91.486 1.00 86.69 161 ILE A N 1
ATOM 1231 C CA . ILE A 1 161 ? -64.380 5.021 91.469 1.00 86.69 161 ILE A CA 1
ATOM 1232 C C . ILE A 1 161 ? -63.117 4.220 91.130 1.00 86.69 161 ILE A C 1
ATOM 1234 O O . ILE A 1 161 ? -62.364 4.638 90.252 1.00 86.69 161 ILE A O 1
ATOM 1238 N N . ALA A 1 162 ? -62.922 3.051 91.745 1.00 86.56 162 ALA A N 1
ATOM 1239 C CA . ALA A 1 162 ? -61.805 2.152 91.466 1.00 86.56 162 ALA A CA 1
ATOM 1240 C C . ALA A 1 162 ? -61.811 1.691 90.003 1.00 86.56 162 ALA A C 1
ATOM 1242 O O . ALA A 1 162 ? -60.810 1.843 89.309 1.00 86.56 162 ALA A O 1
ATOM 1243 N N . ARG A 1 163 ? -62.965 1.265 89.477 1.00 87.81 163 ARG A N 1
ATOM 1244 C CA . ARG A 1 163 ? -63.109 0.877 88.066 1.00 87.81 163 ARG A CA 1
ATOM 1245 C C . ARG A 1 163 ? -62.804 2.031 87.109 1.00 87.81 163 ARG A C 1
ATOM 1247 O O . ARG A 1 163 ? -62.181 1.818 86.073 1.00 87.81 163 ARG A O 1
ATOM 1254 N N . LYS A 1 164 ? -63.219 3.262 87.433 1.00 89.50 164 LYS A N 1
ATOM 1255 C CA . LYS A 1 164 ? -62.861 4.455 86.642 1.00 89.50 164 LYS A CA 1
ATOM 1256 C C . LYS A 1 164 ? -61.364 4.764 86.716 1.00 89.50 164 LYS A C 1
ATOM 1258 O O . LYS A 1 164 ? -60.783 5.134 85.699 1.00 89.50 164 LYS A O 1
ATOM 1263 N N . ALA A 1 165 ? -60.741 4.599 87.881 1.00 88.50 165 ALA A N 1
ATOM 1264 C CA . ALA A 1 165 ? -59.302 4.779 88.053 1.00 88.50 165 ALA A CA 1
ATOM 1265 C C . ALA A 1 165 ? -58.501 3.728 87.264 1.00 88.50 165 ALA A C 1
ATOM 1267 O O . ALA A 1 165 ? -57.556 4.087 86.563 1.00 88.50 165 ALA A O 1
ATOM 1268 N N . GLU A 1 166 ? -58.926 2.463 87.284 1.00 88.44 166 GLU A N 1
ATOM 1269 C CA . GLU A 1 166 ? -58.351 1.385 86.470 1.00 88.44 166 GLU A CA 1
ATOM 1270 C C . GLU A 1 166 ? -58.515 1.651 84.970 1.00 88.44 166 GLU A C 1
ATOM 1272 O O . GLU A 1 166 ? -57.553 1.533 84.213 1.00 88.44 166 GLU A O 1
ATOM 1277 N N . GLN A 1 167 ? -59.701 2.084 84.528 1.00 89.12 167 GLN A N 1
ATOM 1278 C CA . GLN A 1 167 ? -59.934 2.469 83.131 1.00 89.12 167 GLN A CA 1
ATOM 1279 C C . GLN A 1 167 ? -59.045 3.642 82.699 1.00 89.12 167 GLN A C 1
A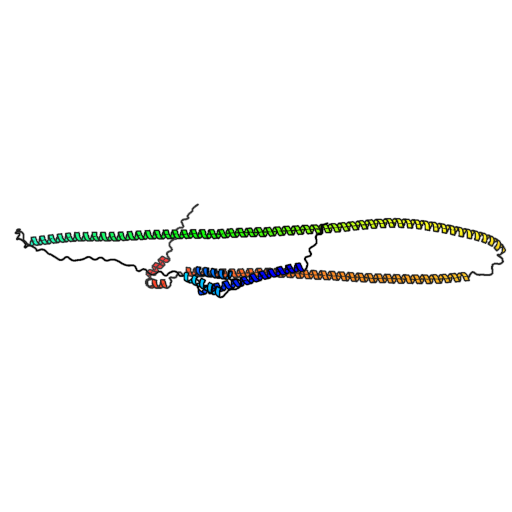TOM 1281 O O . GLN A 1 167 ? -58.499 3.620 81.596 1.00 89.12 167 GLN A O 1
ATOM 1286 N N . ALA A 1 168 ? -58.856 4.648 83.557 1.00 90.38 168 ALA A N 1
ATOM 1287 C CA . ALA A 1 168 ? -57.966 5.774 83.284 1.00 90.38 168 ALA A CA 1
ATOM 1288 C C . ALA A 1 168 ? -56.487 5.348 83.236 1.00 90.38 168 ALA A C 1
ATOM 1290 O O . ALA A 1 168 ? -55.749 5.788 82.352 1.00 90.38 168 ALA A O 1
ATOM 1291 N N . ALA A 1 169 ? -56.056 4.460 84.138 1.00 89.50 169 ALA A N 1
ATOM 1292 C CA . ALA A 1 169 ? -54.711 3.890 84.129 1.00 89.50 169 ALA A CA 1
ATOM 1293 C C . ALA A 1 169 ? -54.461 3.057 82.861 1.00 89.50 169 ALA A C 1
ATOM 1295 O O . ALA A 1 169 ? -53.424 3.210 82.214 1.00 89.50 169 ALA A O 1
ATOM 1296 N N . PHE A 1 170 ? -55.439 2.248 82.451 1.00 90.81 170 PHE A N 1
ATOM 1297 C CA . PHE A 1 170 ? -55.374 1.451 81.229 1.00 90.81 170 PHE A CA 1
ATOM 1298 C C . PHE A 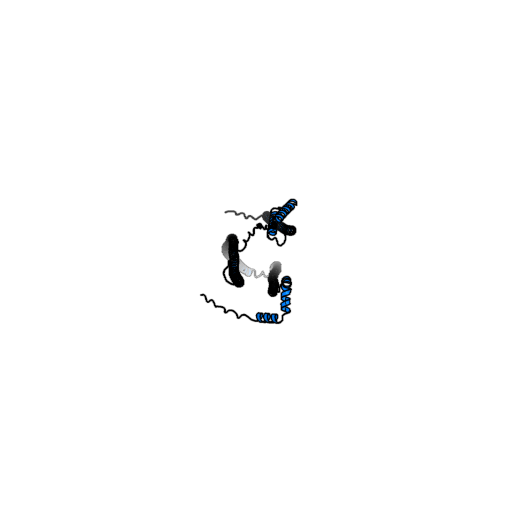1 170 ? -55.344 2.324 79.966 1.00 90.81 170 PHE A C 1
ATOM 1300 O O . PHE A 1 170 ? -54.526 2.093 79.076 1.00 90.81 170 PHE A O 1
ATOM 1307 N N . ALA A 1 171 ? -56.160 3.382 79.905 1.00 91.94 171 ALA A N 1
ATOM 1308 C CA . ALA A 1 171 ? -56.128 4.354 78.812 1.00 91.94 171 ALA A CA 1
ATOM 1309 C C . ALA A 1 171 ? -54.772 5.076 78.723 1.00 91.94 171 ALA A C 1
ATOM 1311 O O . ALA A 1 171 ? -54.226 5.238 77.631 1.00 91.94 171 ALA A O 1
ATOM 1312 N N . LYS A 1 172 ? -54.189 5.456 79.868 1.00 92.56 172 LYS A N 1
ATOM 1313 C CA . LYS A 1 172 ? -52.850 6.060 79.933 1.00 92.56 172 LYS A CA 1
ATOM 1314 C C . LYS A 1 172 ? -51.763 5.089 79.463 1.00 92.56 172 LYS A C 1
ATOM 1316 O O . LYS A 1 172 ? -50.858 5.503 78.743 1.00 92.56 172 LYS A O 1
ATOM 1321 N N . HIS A 1 173 ? -51.864 3.810 79.826 1.00 90.81 173 HIS A N 1
ATOM 1322 C CA . HIS A 1 173 ? -50.947 2.770 79.362 1.00 90.81 173 HIS A CA 1
ATOM 1323 C C . HIS A 1 173 ? -51.042 2.566 77.841 1.00 90.81 173 HIS A C 1
ATOM 1325 O O . HIS A 1 173 ? -50.020 2.594 77.160 1.00 90.81 173 HIS A O 1
ATOM 1331 N N . LEU A 1 174 ? -52.257 2.452 77.290 1.00 91.44 174 LEU A N 1
ATOM 1332 C CA . LEU A 1 174 ? -52.487 2.349 75.843 1.00 91.44 174 LEU A CA 1
ATOM 1333 C C . LEU A 1 174 ? -51.919 3.552 75.081 1.00 91.44 174 LEU A C 1
ATOM 1335 O O . LEU A 1 174 ? -51.192 3.366 74.105 1.00 91.44 174 LEU A O 1
ATOM 1339 N N . ALA A 1 175 ? -52.183 4.772 75.554 1.00 90.75 175 ALA A N 1
ATOM 1340 C CA . ALA A 1 175 ? -51.622 5.987 74.969 1.00 90.75 175 ALA A CA 1
ATOM 1341 C C . ALA A 1 175 ? -50.084 5.997 75.033 1.00 90.75 175 ALA A C 1
ATOM 1343 O O . ALA A 1 175 ? -49.432 6.364 74.059 1.00 90.75 175 ALA A O 1
ATOM 1344 N N . GLY A 1 176 ? -49.497 5.528 76.139 1.00 91.00 176 GLY A N 1
ATOM 1345 C CA . GLY A 1 176 ? -48.050 5.347 76.272 1.00 91.00 176 GLY A CA 1
ATOM 1346 C C . GLY A 1 176 ? -47.478 4.368 75.243 1.00 91.00 176 GLY A C 1
ATOM 1347 O O . GLY A 1 176 ? -46.498 4.691 74.578 1.00 91.00 176 GLY A O 1
ATOM 1348 N N . THR A 1 177 ? -48.116 3.208 75.055 1.00 89.31 177 THR A N 1
ATOM 1349 C CA . THR A 1 177 ? -47.685 2.211 74.059 1.00 89.31 177 THR A CA 1
ATOM 1350 C C . THR A 1 177 ? -47.866 2.683 72.616 1.00 89.31 177 THR A C 1
ATOM 1352 O O . THR A 1 177 ? -47.008 2.405 71.782 1.00 89.31 177 THR A O 1
ATOM 1355 N N . SER A 1 178 ? -48.934 3.435 72.320 1.00 90.31 178 SER A N 1
ATOM 1356 C CA . SER A 1 178 ? -49.148 4.034 70.997 1.00 90.31 178 SER A CA 1
ATOM 1357 C C . SER A 1 178 ? -48.073 5.071 70.696 1.00 90.31 178 SER A C 1
ATOM 1359 O O . SER A 1 178 ? -47.422 4.986 69.664 1.00 90.31 178 SER A O 1
ATOM 1361 N N . ASN A 1 179 ? -47.809 5.986 71.633 1.00 91.62 179 ASN A N 1
ATOM 1362 C CA . ASN A 1 179 ? -46.781 7.010 71.461 1.00 91.62 179 ASN A CA 1
ATOM 1363 C C . ASN A 1 179 ? -45.379 6.399 71.324 1.00 91.62 179 ASN A C 1
ATOM 1365 O O . ASN A 1 179 ? -44.576 6.891 70.538 1.00 91.62 179 ASN A O 1
ATOM 1369 N N . ALA A 1 180 ? -45.072 5.332 72.071 1.00 89.38 180 ALA A N 1
ATOM 1370 C CA . ALA A 1 180 ? -43.801 4.621 71.936 1.00 89.38 180 ALA A CA 1
ATOM 1371 C C . ALA A 1 180 ? -43.638 4.027 70.528 1.00 89.38 180 ALA A C 1
ATOM 1373 O O . ALA A 1 180 ? -42.585 4.191 69.918 1.00 89.38 180 ALA A O 1
ATOM 1374 N N . ARG A 1 181 ? -44.702 3.419 69.991 1.00 90.81 181 ARG A N 1
ATOM 1375 C CA . ARG A 1 181 ? -44.730 2.876 68.630 1.00 90.81 181 ARG A CA 1
ATOM 1376 C C . ARG A 1 181 ? -44.612 3.967 67.565 1.00 90.81 181 ARG A C 1
ATOM 1378 O O . ARG A 1 181 ? -43.844 3.808 66.627 1.00 90.81 181 ARG A O 1
ATOM 1385 N N . ASP A 1 182 ? -45.319 5.083 67.721 1.00 91.56 182 ASP A N 1
ATOM 1386 C CA . ASP A 1 182 ? -45.247 6.208 66.780 1.00 91.56 182 ASP A CA 1
ATOM 1387 C C . ASP A 1 182 ? -43.839 6.825 66.747 1.00 91.56 182 ASP A C 1
ATOM 1389 O O . ASP A 1 182 ? -43.339 7.194 65.682 1.00 91.56 182 ASP A O 1
ATOM 1393 N N . MET A 1 183 ? -43.172 6.904 67.904 1.00 92.19 183 MET A N 1
ATOM 1394 C CA . MET A 1 183 ? -41.780 7.349 68.001 1.00 92.19 183 MET A CA 1
ATOM 1395 C C . MET A 1 183 ? -40.818 6.355 67.347 1.00 92.19 183 MET A C 1
ATOM 1397 O O . MET A 1 183 ? -39.921 6.783 66.623 1.00 92.19 183 MET A O 1
ATOM 1401 N N . GLU A 1 184 ? -41.017 5.053 67.553 1.00 91.19 184 GLU A N 1
ATOM 1402 C CA . GLU A 1 184 ? -40.230 3.999 66.905 1.00 91.19 184 GLU A CA 1
ATOM 1403 C C . GLU A 1 184 ? -40.385 4.068 65.375 1.00 91.19 184 GLU A C 1
ATOM 1405 O O . GLU A 1 184 ? -39.393 4.213 64.659 1.00 91.19 184 GLU A O 1
ATOM 1410 N N . GLU A 1 185 ? -41.619 4.146 64.867 1.00 93.00 185 GLU A N 1
ATOM 1411 C CA . GLU A 1 185 ? -41.898 4.319 63.435 1.00 93.00 185 GLU A CA 1
ATOM 1412 C C . GLU A 1 185 ? -41.295 5.616 62.867 1.00 93.00 185 GLU A C 1
ATOM 1414 O O . GLU A 1 185 ? -40.839 5.647 61.720 1.00 93.00 185 GLU A O 1
ATOM 1419 N N . ALA A 1 186 ? -41.280 6.709 63.638 1.00 93.56 186 ALA A N 1
ATOM 1420 C CA . ALA A 1 186 ? -40.641 7.958 63.228 1.00 93.56 186 ALA A CA 1
ATOM 1421 C C . ALA A 1 186 ? -39.112 7.821 63.147 1.00 93.56 186 ALA A C 1
ATOM 1423 O O . ALA A 1 186 ? -38.502 8.325 62.198 1.00 93.56 186 ALA A O 1
ATOM 1424 N N . THR A 1 187 ? -38.491 7.117 64.098 1.00 93.12 187 THR A N 1
ATOM 1425 C CA . THR A 1 187 ? -37.048 6.842 64.063 1.00 93.12 187 THR A CA 1
ATOM 1426 C C . THR A 1 187 ? -36.669 5.931 62.899 1.00 93.12 187 THR A C 1
ATOM 1428 O O . THR A 1 187 ? -35.744 6.267 62.161 1.00 93.12 187 THR A O 1
ATOM 1431 N N . GLU A 1 188 ? -37.434 4.868 62.640 1.00 92.12 188 GLU A N 1
ATOM 1432 C CA . GLU A 1 188 ? -37.214 3.969 61.502 1.00 92.12 188 GLU A CA 1
ATOM 1433 C C . GLU A 1 188 ? -37.338 4.704 60.161 1.00 92.12 188 GLU A C 1
ATOM 1435 O O . GLU A 1 188 ? -36.520 4.511 59.259 1.00 92.12 188 GLU A O 1
ATOM 1440 N N . LYS A 1 189 ? -38.329 5.597 60.019 1.00 94.56 189 LYS A N 1
ATOM 1441 C CA . LYS A 1 189 ? -38.473 6.443 58.823 1.00 94.56 189 LYS A CA 1
ATOM 1442 C C . LYS A 1 189 ? -37.272 7.365 58.637 1.00 94.56 189 LYS A C 1
ATOM 1444 O O . LYS A 1 189 ? -36.736 7.433 57.533 1.00 94.56 189 LYS A O 1
ATOM 1449 N N . ALA A 1 190 ? -36.810 8.019 59.703 1.00 94.69 190 ALA A N 1
ATOM 1450 C CA . ALA A 1 190 ? -35.637 8.887 59.644 1.00 94.69 190 ALA A CA 1
ATOM 1451 C C . ALA A 1 190 ? -34.349 8.111 59.303 1.00 94.69 190 ALA A C 1
ATOM 1453 O O . ALA A 1 190 ? -33.488 8.615 58.580 1.00 94.69 190 ALA A O 1
ATOM 1454 N N . GLU A 1 191 ? -34.200 6.881 59.796 1.00 93.56 191 GLU A N 1
ATOM 1455 C CA . GLU A 1 191 ? -33.083 5.999 59.442 1.00 93.56 191 GLU A CA 1
ATOM 1456 C C . GLU A 1 191 ? -33.158 5.522 57.988 1.00 93.56 191 GLU A C 1
ATOM 1458 O O . GLU A 1 191 ? -32.146 5.543 57.282 1.00 93.56 191 GLU A O 1
ATOM 1463 N N . MET A 1 192 ? -34.351 5.168 57.500 1.00 93.56 192 MET A N 1
ATOM 1464 C CA . MET A 1 192 ? -34.568 4.830 56.091 1.00 93.56 192 MET A CA 1
ATOM 1465 C C . MET A 1 192 ? -34.259 6.006 55.162 1.00 93.56 192 MET A C 1
ATOM 1467 O O . MET A 1 192 ? -33.609 5.812 54.135 1.00 93.56 192 MET A O 1
ATOM 1471 N N . GLU A 1 193 ? -34.680 7.222 55.510 1.00 94.19 193 GLU A N 1
ATOM 1472 C CA . GLU A 1 193 ? -34.363 8.424 54.733 1.00 94.19 193 GLU A CA 1
ATOM 1473 C C . GLU A 1 193 ? -32.851 8.655 54.663 1.00 94.19 193 GLU A C 1
ATOM 1475 O O . GLU A 1 193 ? -32.304 8.775 53.564 1.00 94.19 193 GLU A O 1
ATOM 1480 N N . LYS A 1 194 ? -32.147 8.592 55.802 1.00 95.56 194 LYS A N 1
ATOM 1481 C CA . LYS A 1 194 ? -30.676 8.683 55.840 1.00 95.56 194 LYS A CA 1
ATOM 1482 C C . LYS A 1 194 ? -30.014 7.608 54.982 1.00 95.56 194 LYS A C 1
ATOM 1484 O O . LYS A 1 194 ? -29.094 7.902 54.219 1.00 95.56 194 LYS A O 1
ATOM 1489 N N . TYR A 1 195 ? -30.495 6.368 55.055 1.00 95.44 195 TYR A N 1
ATOM 1490 C CA . TYR A 1 195 ? -29.982 5.275 54.234 1.00 95.44 195 TYR A CA 1
ATOM 1491 C C . TYR A 1 195 ? -30.163 5.549 52.731 1.00 95.44 195 TYR A C 1
ATOM 1493 O O . TYR A 1 195 ? -29.236 5.352 51.939 1.00 95.44 195 TYR A O 1
ATOM 1501 N N . LEU A 1 196 ? -31.335 6.039 52.318 1.00 95.69 196 LEU A N 1
ATOM 1502 C CA . LEU A 1 196 ? -31.608 6.389 50.923 1.00 95.69 196 LEU A CA 1
ATOM 1503 C C . LEU A 1 196 ? -30.739 7.559 50.444 1.00 95.69 196 LEU A C 1
ATOM 1505 O O . LEU A 1 196 ? -30.226 7.519 49.320 1.00 95.69 196 LEU A O 1
ATOM 1509 N N . GLU A 1 197 ? -30.518 8.567 51.287 1.00 96.00 197 GLU A N 1
ATOM 1510 C CA . GLU A 1 197 ? -29.609 9.680 51.003 1.00 96.00 197 GLU A CA 1
ATOM 1511 C C . GLU A 1 197 ? -28.162 9.206 50.826 1.00 96.00 197 GLU A C 1
ATOM 1513 O O . GLU A 1 197 ? -27.485 9.600 49.869 1.00 96.00 197 GLU A O 1
ATOM 1518 N N . GLU A 1 198 ? -27.684 8.308 51.688 1.00 95.56 198 GLU A N 1
ATOM 1519 C CA . GLU A 1 198 ? -26.355 7.713 51.563 1.00 95.56 198 GLU A CA 1
ATOM 1520 C C . GLU A 1 198 ? -26.212 6.893 50.275 1.00 95.56 198 GLU A C 1
ATOM 1522 O O . GLU A 1 198 ? -25.214 7.037 49.557 1.00 95.56 198 GLU A O 1
ATOM 1527 N N . GLN A 1 199 ? -27.222 6.096 49.913 1.00 95.12 199 GLN A N 1
ATOM 1528 C CA . GLN A 1 199 ? -27.252 5.362 48.643 1.00 95.12 199 GLN A CA 1
ATOM 1529 C C . GLN A 1 199 ? -27.250 6.310 47.436 1.00 95.12 199 GLN A C 1
ATOM 1531 O O . GLN A 1 199 ? -26.496 6.112 46.472 1.00 95.12 199 GLN A O 1
ATOM 1536 N N . ALA A 1 200 ? -28.032 7.390 47.480 1.00 95.69 200 ALA A N 1
ATOM 1537 C CA . ALA A 1 200 ? -28.028 8.422 46.448 1.00 95.69 200 ALA A CA 1
ATOM 1538 C C . ALA A 1 200 ? -26.650 9.101 46.340 1.00 95.69 200 ALA A C 1
ATOM 1540 O O . ALA A 1 200 ? -26.128 9.310 45.238 1.00 95.69 200 ALA A O 1
ATOM 1541 N N . ARG A 1 201 ? -25.994 9.379 47.473 1.00 97.62 201 ARG A N 1
ATOM 1542 C CA . ARG A 1 201 ? -24.639 9.940 47.507 1.00 97.62 201 ARG A CA 1
ATOM 1543 C C . ARG A 1 201 ? -23.623 8.987 46.882 1.00 97.62 201 ARG A C 1
ATOM 1545 O O . ARG A 1 201 ? -22.851 9.401 46.015 1.00 97.62 201 ARG A O 1
ATOM 1552 N N . LEU A 1 202 ? -23.636 7.712 47.271 1.00 96.38 202 LEU A N 1
ATOM 1553 C CA . LEU A 1 202 ? -22.725 6.687 46.753 1.00 96.38 202 LEU A CA 1
ATOM 1554 C C . LEU A 1 202 ? -22.909 6.468 45.250 1.00 96.38 202 LEU A C 1
ATOM 1556 O O . LEU A 1 202 ? -21.927 6.443 44.502 1.00 96.38 202 LEU A O 1
ATOM 1560 N N . THR A 1 203 ? -24.153 6.381 44.776 1.00 95.69 203 THR A N 1
ATOM 1561 C CA . THR A 1 203 ? -24.439 6.245 43.342 1.00 95.69 203 THR A CA 1
ATOM 1562 C C . THR A 1 203 ? -23.992 7.473 42.547 1.00 95.69 203 THR A C 1
ATOM 1564 O O . THR A 1 203 ? -23.427 7.321 41.461 1.00 95.69 203 THR A O 1
ATOM 1567 N N . ASN A 1 204 ? -24.143 8.686 43.086 1.00 96.62 204 ASN A N 1
ATOM 1568 C CA . ASN A 1 204 ? -23.631 9.908 42.461 1.00 96.62 204 ASN A CA 1
ATOM 1569 C C . ASN A 1 204 ? -22.094 9.948 42.416 1.00 96.62 204 ASN A C 1
ATOM 1571 O O . ASN A 1 204 ? -21.512 10.259 41.370 1.00 96.62 204 ASN A O 1
ATOM 1575 N N . VAL A 1 205 ? -21.411 9.565 43.498 1.00 97.12 205 VAL A N 1
ATOM 1576 C CA . VAL A 1 205 ? -19.944 9.425 43.510 1.00 97.12 205 VAL A CA 1
ATOM 1577 C C . VAL A 1 205 ? -19.496 8.399 42.467 1.00 97.12 205 VAL A C 1
ATOM 1579 O O . VAL A 1 205 ? -18.597 8.674 41.670 1.00 97.12 205 VAL A O 1
ATOM 1582 N N . TRP A 1 206 ? -20.164 7.250 42.383 1.00 96.81 206 TRP A N 1
ATOM 1583 C CA . TRP A 1 206 ? -19.856 6.234 41.381 1.00 96.81 206 TRP A CA 1
ATOM 1584 C C . TRP A 1 206 ? -20.069 6.742 39.946 1.00 96.81 206 TRP A C 1
ATOM 1586 O O . TRP A 1 206 ? -19.185 6.590 39.098 1.00 96.81 206 TRP A O 1
ATOM 1596 N N . ARG A 1 207 ? -21.186 7.428 39.663 1.00 96.69 207 ARG A N 1
ATOM 1597 C CA . ARG A 1 207 ? -21.469 8.029 38.345 1.00 96.69 207 ARG A CA 1
ATOM 1598 C C . ARG A 1 207 ? -20.416 9.063 37.953 1.00 96.69 207 ARG A C 1
ATOM 1600 O O . ARG A 1 207 ? -19.934 9.055 36.817 1.00 96.69 207 ARG A O 1
ATOM 1607 N N . THR A 1 208 ? -20.016 9.936 38.877 1.00 96.75 208 THR A N 1
ATOM 1608 C CA . THR A 1 208 ? -18.979 10.947 38.613 1.00 96.75 208 THR A CA 1
ATOM 1609 C C . THR A 1 208 ? -17.610 10.308 38.380 1.00 96.75 208 THR A C 1
ATOM 1611 O O . THR A 1 208 ? -16.914 10.694 37.437 1.00 96.75 208 THR A O 1
ATOM 1614 N N . GLN A 1 209 ? -17.235 9.280 39.150 1.00 94.75 209 GLN A N 1
ATOM 1615 C CA . GLN A 1 209 ? -16.018 8.500 38.911 1.00 94.75 209 GLN A CA 1
ATOM 1616 C C . GLN A 1 209 ? -16.054 7.783 37.556 1.00 94.75 209 GLN A C 1
ATOM 1618 O O . GLN A 1 209 ? -15.066 7.812 36.817 1.00 94.75 209 GLN A O 1
ATOM 1623 N N . GLN A 1 210 ? -17.193 7.202 37.177 1.00 94.81 210 GLN A N 1
ATOM 1624 C CA . GLN A 1 210 ? -17.363 6.549 35.882 1.00 94.81 210 GLN A CA 1
ATOM 1625 C C . GLN A 1 210 ? -17.237 7.557 34.732 1.00 94.81 210 GLN A C 1
ATOM 1627 O O . GLN A 1 210 ? -16.539 7.283 33.752 1.00 94.81 210 GLN A O 1
ATOM 1632 N N . LYS A 1 211 ? -17.839 8.747 34.866 1.00 96.12 211 LYS A N 1
ATOM 1633 C CA . LYS A 1 211 ? -17.711 9.845 33.896 1.00 96.12 211 LYS A CA 1
ATOM 1634 C C . LYS A 1 211 ? -16.258 10.307 33.770 1.00 96.12 211 LYS A C 1
ATOM 1636 O O . LYS A 1 211 ? -15.757 10.396 32.653 1.00 96.12 211 LYS A O 1
ATOM 1641 N N . LYS A 1 212 ? -15.547 10.501 34.889 1.00 96.38 212 LYS A N 1
ATOM 1642 C CA . LYS A 1 212 ? -14.108 10.829 34.901 1.00 96.38 212 LYS A CA 1
ATOM 1643 C C . LYS A 1 212 ? -13.269 9.731 34.238 1.00 96.38 212 LYS A C 1
ATOM 1645 O O . LYS A 1 212 ? -12.386 10.037 33.444 1.00 96.38 212 LYS A O 1
ATOM 1650 N N . SER A 1 213 ? -13.554 8.456 34.508 1.00 94.81 213 SER A N 1
ATOM 1651 C CA . SER A 1 213 ? -12.846 7.326 33.890 1.00 94.81 213 SER A CA 1
ATOM 1652 C C . SER A 1 213 ? -13.077 7.262 32.376 1.00 94.81 213 SER A C 1
ATOM 1654 O O . SER A 1 213 ? -12.123 7.101 31.615 1.00 94.81 213 SER A O 1
ATOM 1656 N N . ARG A 1 214 ? -14.323 7.451 31.920 1.00 94.88 214 ARG A N 1
ATOM 1657 C CA . ARG A 1 214 ? -14.658 7.533 30.490 1.00 94.88 214 ARG A CA 1
ATOM 1658 C C . ARG A 1 214 ? -13.971 8.722 29.819 1.00 94.88 214 ARG A C 1
ATOM 1660 O O . ARG A 1 214 ? -13.381 8.536 28.762 1.00 94.88 214 ARG A O 1
ATOM 1667 N N . ALA A 1 215 ? -13.982 9.895 30.452 1.00 96.00 215 ALA A N 1
ATOM 1668 C CA . ALA A 1 215 ? -13.304 11.087 29.949 1.00 96.00 215 ALA A CA 1
ATOM 1669 C C . ALA A 1 215 ? -11.789 10.870 29.812 1.00 96.00 215 ALA A C 1
ATOM 1671 O O . ALA A 1 215 ? -11.232 11.179 28.766 1.00 96.00 215 ALA A O 1
ATOM 1672 N N . LYS A 1 216 ? -11.137 10.250 30.807 1.00 96.00 216 LYS A N 1
ATOM 1673 C CA . LYS A 1 216 ? -9.711 9.887 30.729 1.00 96.00 216 LYS A CA 1
ATOM 1674 C C . LYS A 1 216 ? -9.420 8.929 29.572 1.00 96.00 216 LYS A C 1
ATOM 1676 O O . LYS A 1 216 ? -8.498 9.168 28.806 1.00 96.00 216 LYS A O 1
ATOM 1681 N N . ARG A 1 217 ? -10.221 7.868 29.402 1.00 92.50 217 ARG A N 1
ATOM 1682 C CA . ARG A 1 217 ? -10.059 6.928 28.273 1.00 92.50 217 ARG A CA 1
ATOM 1683 C C . ARG A 1 217 ? -10.252 7.616 26.924 1.00 92.50 217 ARG A C 1
ATOM 1685 O O . ARG A 1 217 ? -9.514 7.332 25.990 1.00 92.50 217 ARG A O 1
ATOM 1692 N N . HIS A 1 218 ? -11.233 8.510 26.832 1.00 94.75 218 HIS A N 1
ATOM 1693 C CA . HIS A 1 218 ? -11.480 9.286 25.625 1.00 94.75 218 HIS A CA 1
ATOM 1694 C C . HIS A 1 218 ? -10.317 10.237 25.318 1.00 94.75 218 HIS A C 1
ATOM 1696 O O . HIS A 1 218 ? -9.873 10.279 24.179 1.00 94.75 218 HIS A O 1
ATOM 1702 N N . ALA A 1 219 ? -9.788 10.948 26.319 1.00 96.06 219 ALA A N 1
ATOM 1703 C CA . ALA A 1 219 ? -8.631 11.828 26.155 1.00 96.06 219 ALA A CA 1
ATOM 1704 C C . ALA A 1 219 ? -7.411 11.062 25.620 1.00 96.06 219 ALA A C 1
ATOM 1706 O O . ALA A 1 219 ? -6.871 11.440 24.586 1.00 96.06 219 ALA A O 1
ATOM 1707 N N . VAL A 1 220 ? -7.077 9.917 26.228 1.00 95.31 220 VAL A N 1
ATOM 1708 C CA . VAL A 1 220 ? -5.988 9.043 25.752 1.00 95.31 220 VAL A CA 1
ATOM 1709 C C . VAL A 1 220 ? -6.228 8.581 24.309 1.00 95.31 220 VAL A C 1
ATOM 1711 O O . VAL A 1 220 ? -5.313 8.604 23.493 1.00 95.31 220 VAL A O 1
ATOM 1714 N N . ALA A 1 221 ? -7.461 8.204 23.954 1.00 94.06 221 ALA A N 1
ATOM 1715 C CA . ALA A 1 221 ? -7.788 7.790 22.588 1.00 94.06 221 ALA A CA 1
ATOM 1716 C C . ALA A 1 221 ? -7.678 8.939 21.565 1.00 94.06 221 ALA A C 1
ATOM 1718 O O . ALA A 1 221 ? -7.324 8.707 20.406 1.00 94.06 221 ALA A O 1
ATOM 1719 N N . VAL A 1 222 ? -7.986 10.175 21.970 1.00 95.00 222 VAL A N 1
ATOM 1720 C CA . VAL A 1 222 ? -7.821 11.372 21.132 1.00 95.00 222 VAL A CA 1
ATOM 1721 C C . VAL A 1 222 ? -6.341 11.690 20.935 1.00 95.00 222 VAL A C 1
ATOM 1723 O O . VAL A 1 222 ? -5.930 11.899 19.795 1.00 95.00 222 VAL A O 1
ATOM 1726 N N . GLU A 1 223 ? -5.539 11.664 21.999 1.00 95.25 223 GLU A N 1
ATOM 1727 C CA . GLU A 1 223 ? -4.085 11.860 21.928 1.00 95.25 223 GLU A CA 1
ATOM 1728 C C . GLU A 1 223 ? -3.428 10.803 21.031 1.00 95.25 223 GLU A C 1
ATOM 1730 O O . GLU A 1 223 ? -2.676 11.138 20.117 1.00 95.25 223 GLU A O 1
ATOM 1735 N N . GLU A 1 224 ? -3.784 9.526 21.195 1.00 94.38 224 GLU A N 1
ATOM 1736 C CA . GLU A 1 224 ? -3.278 8.450 20.341 1.00 94.38 224 GLU A CA 1
ATOM 1737 C C . GLU A 1 224 ? -3.657 8.666 18.867 1.00 94.38 224 GLU A C 1
ATOM 1739 O O . GLU A 1 224 ? -2.835 8.470 17.966 1.00 94.38 224 GLU A O 1
ATOM 1744 N N . ARG A 1 225 ? -4.888 9.119 18.594 1.00 95.38 225 ARG A N 1
ATOM 1745 C CA . ARG A 1 225 ? -5.326 9.456 17.233 1.00 95.38 225 ARG A CA 1
ATOM 1746 C C . ARG A 1 225 ? -4.511 10.612 16.651 1.00 95.38 225 ARG A C 1
ATOM 1748 O O . ARG A 1 225 ? -4.142 10.540 15.480 1.00 95.38 225 ARG A O 1
ATOM 1755 N N . GLN A 1 226 ? -4.223 11.647 17.438 1.00 95.62 226 GLN A N 1
ATOM 1756 C CA . GLN A 1 226 ? -3.396 12.778 17.011 1.00 95.62 226 GLN A CA 1
ATOM 1757 C C . GLN A 1 226 ? -1.962 12.337 16.702 1.00 95.62 226 GLN A C 1
ATOM 1759 O O . GLN A 1 226 ? -1.444 12.668 15.638 1.00 95.62 226 GLN A O 1
ATOM 1764 N N . VAL A 1 227 ? -1.355 11.516 17.564 1.00 95.25 227 VAL A N 1
ATOM 1765 C CA . VAL A 1 227 ? -0.011 10.961 17.337 1.00 95.25 227 VAL A CA 1
ATOM 1766 C C . VAL A 1 227 ? 0.028 10.128 16.056 1.00 95.25 227 VAL A C 1
ATOM 1768 O O . VAL A 1 227 ? 0.910 10.323 15.220 1.00 95.25 227 VAL A O 1
ATOM 1771 N N . ARG A 1 228 ? -0.954 9.244 15.839 1.00 91.31 228 ARG A N 1
ATOM 1772 C CA . ARG A 1 228 ? -1.047 8.455 14.599 1.00 91.31 228 ARG A CA 1
ATOM 1773 C C . ARG A 1 228 ? -1.232 9.344 13.367 1.00 91.31 228 ARG A C 1
ATOM 1775 O O . ARG A 1 228 ? -0.602 9.096 12.343 1.00 91.31 228 ARG A O 1
ATOM 1782 N N . ALA A 1 229 ? -2.054 10.390 13.453 1.00 94.06 229 ALA A N 1
ATOM 1783 C CA . ALA A 1 229 ? -2.239 11.341 12.357 1.00 94.06 229 ALA A CA 1
ATOM 1784 C C . ALA A 1 229 ? -0.935 12.087 12.022 1.00 94.06 229 ALA A C 1
ATOM 1786 O O . ALA A 1 229 ? -0.601 12.231 10.845 1.00 94.06 229 ALA A O 1
ATOM 1787 N N . GLN A 1 230 ? -0.166 12.488 13.038 1.00 94.94 230 GLN A N 1
ATOM 1788 C CA . GLN A 1 230 ? 1.150 13.104 12.867 1.00 94.94 230 GLN A CA 1
ATOM 1789 C C . GLN A 1 230 ? 2.129 12.139 12.181 1.00 94.94 230 GLN A C 1
ATOM 1791 O O . GLN A 1 230 ? 2.758 12.498 11.191 1.00 94.94 230 GLN A O 1
ATOM 1796 N N . GLN A 1 231 ? 2.183 10.879 12.622 1.00 93.94 231 GLN A N 1
ATOM 1797 C CA . GLN A 1 231 ? 3.022 9.845 12.004 1.00 93.94 231 GLN A CA 1
ATOM 1798 C C . GLN A 1 231 ? 2.644 9.584 10.537 1.00 93.94 231 GLN A C 1
ATOM 1800 O O . GLN A 1 231 ? 3.520 9.439 9.681 1.00 93.94 231 GLN A O 1
ATOM 1805 N N . ILE A 1 232 ? 1.347 9.555 10.214 1.00 94.12 232 ILE A N 1
ATOM 1806 C CA . ILE A 1 232 ? 0.867 9.427 8.828 1.00 94.12 232 ILE A CA 1
ATOM 1807 C C . ILE A 1 232 ? 1.297 10.645 8.000 1.00 94.12 232 ILE A C 1
ATOM 1809 O O . ILE A 1 232 ? 1.750 10.497 6.866 1.00 94.12 232 ILE A O 1
ATOM 1813 N N . LYS A 1 233 ? 1.204 11.854 8.560 1.00 96.56 233 LYS A N 1
ATOM 1814 C CA . LYS A 1 233 ? 1.646 13.079 7.887 1.00 96.56 233 LYS A CA 1
ATOM 1815 C C . LYS A 1 233 ? 3.152 13.062 7.610 1.00 96.56 233 LYS A C 1
ATOM 1817 O O . LYS A 1 233 ? 3.554 13.373 6.491 1.00 96.56 233 LYS A O 1
ATOM 1822 N N . ASP A 1 234 ? 3.963 12.649 8.579 1.00 94.19 234 ASP A N 1
ATOM 1823 C CA . ASP A 1 234 ? 5.424 12.594 8.459 1.00 94.19 234 ASP A CA 1
ATOM 1824 C C . ASP A 1 234 ? 5.893 11.502 7.490 1.00 94.19 234 ASP A C 1
ATOM 1826 O O . ASP A 1 234 ? 6.833 11.687 6.718 1.00 94.19 234 ASP A O 1
ATOM 1830 N N . THR A 1 235 ? 5.228 10.348 7.485 1.00 94.81 235 THR A N 1
ATOM 1831 C CA . THR A 1 235 ? 5.522 9.283 6.514 1.00 94.81 235 THR A CA 1
ATOM 1832 C C . THR A 1 235 ? 5.124 9.694 5.098 1.00 94.81 235 THR A C 1
ATOM 1834 O O . THR A 1 235 ? 5.902 9.491 4.165 1.00 94.81 235 THR A O 1
ATOM 1837 N N . ASN A 1 236 ? 3.969 10.343 4.930 1.00 94.62 236 ASN A N 1
ATOM 1838 C CA . ASN A 1 236 ? 3.542 10.882 3.641 1.00 94.62 236 ASN A CA 1
ATOM 1839 C C . ASN A 1 236 ? 4.459 12.008 3.148 1.00 94.62 236 ASN A C 1
ATOM 1841 O O . ASN A 1 236 ? 4.768 12.047 1.958 1.00 94.62 236 ASN A O 1
ATOM 1845 N N . SER A 1 237 ? 4.927 12.899 4.028 1.00 95.19 237 SER A N 1
ATOM 1846 C CA . SER A 1 237 ? 5.847 13.977 3.646 1.00 95.19 237 SER A CA 1
ATOM 1847 C C . SER A 1 237 ? 7.208 13.433 3.211 1.00 95.19 237 SER A C 1
ATOM 1849 O O . SER A 1 237 ? 7.714 13.845 2.169 1.00 95.19 237 SER A O 1
ATOM 1851 N N . ARG A 1 238 ? 7.754 12.434 3.922 1.00 93.69 238 ARG A N 1
ATOM 1852 C CA . ARG A 1 238 ? 8.977 11.720 3.513 1.00 93.69 238 ARG A CA 1
ATOM 1853 C C . ARG A 1 238 ? 8.803 11.022 2.171 1.00 93.69 238 ARG A C 1
ATOM 1855 O O . ARG A 1 238 ? 9.631 11.196 1.285 1.00 93.69 238 ARG A O 1
ATOM 1862 N N . ARG A 1 239 ? 7.701 10.288 1.990 1.00 94.38 239 ARG A N 1
ATOM 1863 C CA . ARG A 1 239 ? 7.404 9.594 0.730 1.00 94.38 239 ARG A CA 1
ATOM 1864 C C . ARG A 1 239 ? 7.259 10.569 -0.437 1.00 94.38 239 ARG A C 1
ATOM 1866 O O . ARG A 1 239 ? 7.745 10.282 -1.525 1.00 94.38 239 ARG A O 1
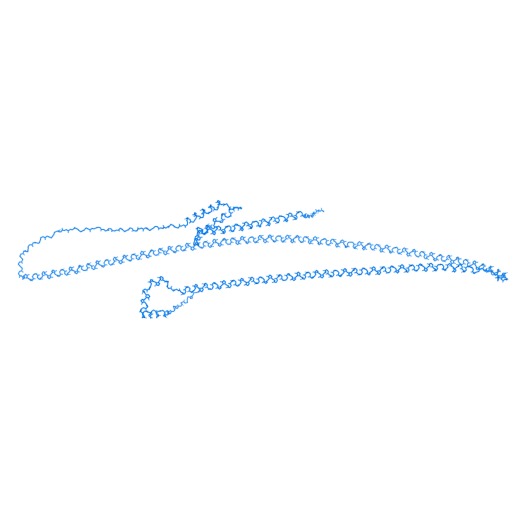ATOM 1873 N N . LYS A 1 240 ? 6.614 11.718 -0.214 1.00 95.50 240 LYS A N 1
ATOM 1874 C CA . LYS A 1 240 ? 6.488 12.775 -1.221 1.00 95.50 240 LYS A CA 1
ATOM 1875 C C . LYS A 1 240 ? 7.850 13.381 -1.563 1.00 95.50 240 LYS A C 1
ATOM 1877 O O . LYS A 1 240 ? 8.170 13.477 -2.737 1.00 95.50 240 LYS A O 1
ATOM 1882 N N . ALA A 1 241 ? 8.676 13.692 -0.565 1.00 96.25 241 ALA A N 1
ATOM 1883 C CA . ALA A 1 241 ? 10.026 14.204 -0.791 1.00 96.25 241 ALA A CA 1
ATOM 1884 C C . ALA A 1 241 ? 10.917 13.202 -1.550 1.00 96.25 241 ALA A C 1
ATOM 1886 O O . ALA A 1 241 ? 11.648 13.592 -2.456 1.00 96.25 241 ALA A O 1
ATOM 1887 N N . GLU A 1 242 ? 10.835 11.906 -1.230 1.00 94.31 242 GLU A N 1
ATOM 1888 C CA . GLU A 1 242 ? 11.532 10.854 -1.980 1.00 94.31 242 GLU A CA 1
ATOM 1889 C C . GLU A 1 242 ? 11.034 10.750 -3.424 1.00 94.31 242 GLU A C 1
ATOM 1891 O O . GLU A 1 242 ? 11.842 10.601 -4.339 1.00 94.31 242 GLU A O 1
ATOM 1896 N N . PHE A 1 243 ? 9.720 10.840 -3.638 1.00 94.75 243 PHE A N 1
ATOM 1897 C CA . PHE A 1 243 ? 9.129 10.834 -4.973 1.00 94.75 243 PHE A CA 1
ATOM 1898 C C . PHE A 1 243 ? 9.570 12.050 -5.793 1.00 94.75 243 PHE A C 1
ATOM 1900 O O . PHE A 1 243 ? 10.014 11.888 -6.926 1.00 94.75 243 PHE A O 1
ATOM 1907 N N . ASP A 1 244 ? 9.516 13.249 -5.212 1.00 94.81 244 ASP A N 1
ATOM 1908 C CA . ASP A 1 244 ? 9.937 14.487 -5.869 1.00 94.81 244 ASP A CA 1
ATOM 1909 C C . ASP A 1 244 ? 11.438 14.451 -6.198 1.00 94.81 244 ASP A C 1
ATOM 1911 O O . ASP A 1 244 ? 11.838 14.849 -7.291 1.00 94.81 244 ASP A O 1
ATOM 1915 N N . LYS A 1 245 ? 12.267 13.892 -5.303 1.00 96.06 245 LYS A N 1
ATOM 1916 C CA . LYS A 1 245 ? 13.700 13.688 -5.549 1.00 96.06 245 LYS A CA 1
ATOM 1917 C C . LYS A 1 245 ? 13.956 12.707 -6.695 1.00 96.06 245 LYS A C 1
ATOM 1919 O O . LYS A 1 245 ? 14.723 13.035 -7.594 1.00 96.06 245 LYS A O 1
ATOM 1924 N N . ARG A 1 246 ? 13.298 11.542 -6.700 1.00 93.94 246 ARG A N 1
ATOM 1925 C CA . ARG A 1 246 ? 13.421 10.566 -7.799 1.00 93.94 246 ARG A CA 1
ATOM 1926 C C . ARG A 1 246 ? 12.977 11.165 -9.122 1.00 93.94 246 ARG A C 1
ATOM 1928 O O . ARG A 1 246 ? 13.677 11.041 -10.114 1.00 93.94 246 ARG A O 1
ATOM 1935 N N . ARG A 1 247 ? 11.857 11.887 -9.122 1.00 94.62 247 ARG A N 1
ATOM 1936 C CA . ARG A 1 247 ? 11.358 12.574 -10.312 1.00 94.62 247 ARG A CA 1
ATOM 1937 C C . ARG A 1 247 ? 12.347 13.627 -10.814 1.00 94.62 247 ARG A C 1
ATOM 1939 O O . ARG A 1 247 ? 12.506 13.769 -12.021 1.00 94.62 247 ARG A O 1
ATOM 1946 N N . ALA A 1 248 ? 13.006 14.364 -9.919 1.00 96.00 248 ALA A N 1
ATOM 1947 C CA . ALA A 1 248 ? 14.047 15.315 -10.300 1.00 96.00 248 ALA A CA 1
ATOM 1948 C C . ALA A 1 248 ? 15.265 14.608 -10.922 1.00 96.00 248 ALA A C 1
ATOM 1950 O O . ALA A 1 248 ? 15.726 15.026 -11.981 1.00 96.00 248 ALA A O 1
ATOM 1951 N N . GLU A 1 249 ? 15.733 13.510 -10.319 1.00 94.12 249 GLU A N 1
ATOM 1952 C CA . GLU A 1 249 ? 16.828 12.682 -10.846 1.00 94.12 249 GLU A CA 1
ATOM 1953 C C . GLU A 1 249 ? 16.481 12.099 -12.230 1.00 94.12 249 GLU A C 1
ATOM 1955 O O . GLU A 1 249 ? 17.252 12.257 -13.175 1.00 94.12 249 GLU A O 1
ATOM 1960 N N . GLU A 1 250 ? 15.284 11.528 -12.392 1.00 93.31 250 GLU A N 1
ATOM 1961 C CA . GLU A 1 250 ? 14.779 11.009 -13.670 1.00 93.31 250 GLU A CA 1
ATOM 1962 C C . GLU A 1 250 ? 14.687 12.110 -14.738 1.00 93.31 250 GLU A C 1
ATOM 1964 O O . GLU A 1 250 ? 15.091 11.911 -15.883 1.00 93.31 250 GLU A O 1
ATOM 1969 N N . MET A 1 251 ? 14.197 13.301 -14.381 1.00 94.25 251 MET A N 1
ATOM 1970 C CA . MET A 1 251 ? 14.123 14.437 -15.305 1.00 94.25 251 MET A CA 1
ATOM 1971 C C . MET A 1 251 ? 15.512 14.927 -15.730 1.00 94.25 251 MET A C 1
ATOM 1973 O O . MET A 1 251 ? 15.706 15.272 -16.899 1.00 94.25 251 MET A O 1
ATOM 1977 N N . GLU A 1 252 ? 16.487 14.942 -14.818 1.00 96.19 252 GLU A N 1
ATOM 1978 C CA . GLU A 1 252 ? 17.879 15.248 -15.154 1.00 96.19 252 GLU A CA 1
ATOM 1979 C C . GLU A 1 252 ? 18.493 14.193 -16.080 1.00 96.19 252 GLU A C 1
ATOM 1981 O O . GLU A 1 252 ? 19.190 14.549 -17.032 1.00 96.19 252 GLU A O 1
ATOM 1986 N N . GLU A 1 253 ? 18.238 12.908 -15.837 1.00 93.50 253 GLU A N 1
ATOM 1987 C CA . GLU A 1 253 ? 18.711 11.816 -16.691 1.00 93.50 253 GLU A CA 1
ATOM 1988 C C . GLU A 1 253 ? 18.093 11.885 -18.087 1.00 93.50 253 GLU A C 1
ATOM 1990 O O . GLU A 1 253 ? 18.821 11.844 -19.081 1.00 93.50 253 GLU A O 1
ATOM 1995 N N . ILE A 1 254 ? 16.777 12.100 -18.178 1.00 93.00 254 ILE A N 1
ATOM 1996 C CA . ILE A 1 254 ? 16.083 12.323 -19.450 1.00 93.00 254 ILE A CA 1
ATOM 1997 C C . ILE A 1 254 ? 16.697 13.518 -20.181 1.00 93.00 254 ILE A C 1
ATOM 1999 O O . ILE A 1 254 ? 16.902 13.443 -21.394 1.00 93.00 254 ILE A O 1
ATOM 2003 N N . ARG A 1 255 ? 17.020 14.608 -19.472 1.00 95.62 255 ARG A N 1
ATOM 2004 C CA . ARG A 1 255 ? 17.680 15.771 -20.079 1.00 95.62 255 ARG A CA 1
ATOM 2005 C C . ARG A 1 255 ? 19.051 15.400 -20.639 1.00 95.62 255 ARG A C 1
ATOM 2007 O O . ARG A 1 255 ? 19.302 15.661 -21.807 1.00 95.62 255 ARG A O 1
ATOM 2014 N N . ARG A 1 256 ? 19.896 14.709 -19.865 1.00 94.31 256 ARG A N 1
ATOM 2015 C CA . ARG A 1 256 ? 21.218 14.248 -20.332 1.00 94.31 256 ARG A CA 1
ATOM 2016 C C . ARG A 1 256 ? 21.110 13.323 -21.546 1.00 94.31 256 ARG A C 1
ATOM 2018 O O . ARG A 1 256 ? 21.906 13.447 -22.471 1.00 94.31 256 ARG A O 1
ATOM 2025 N N . CYS A 1 257 ? 20.127 12.422 -21.568 1.00 92.00 257 CYS A N 1
ATOM 2026 C CA . CYS A 1 257 ? 19.881 11.554 -22.718 1.00 92.00 257 CYS A CA 1
ATOM 2027 C C . CYS A 1 257 ? 19.423 12.347 -23.947 1.00 92.00 257 CYS A C 1
ATOM 2029 O O . CYS A 1 257 ? 19.906 12.085 -25.046 1.00 92.00 257 CYS A O 1
ATOM 2031 N N . LYS A 1 258 ? 18.533 13.333 -23.779 1.00 93.56 258 LYS A N 1
ATOM 2032 C CA . LYS A 1 258 ? 18.119 14.225 -24.872 1.00 93.56 258 LYS A CA 1
ATOM 2033 C C . LYS A 1 258 ? 19.298 15.017 -25.427 1.00 93.56 258 LYS A C 1
ATOM 2035 O O . LYS A 1 258 ? 19.472 15.024 -26.642 1.00 93.56 258 LYS A O 1
ATOM 2040 N N . ASP A 1 259 ? 20.120 15.598 -24.558 1.00 95.75 259 ASP A N 1
ATOM 2041 C CA . ASP A 1 259 ? 21.310 16.360 -24.948 1.00 95.75 259 ASP A CA 1
ATOM 2042 C C . ASP A 1 259 ? 22.306 15.461 -25.712 1.00 95.75 259 ASP A C 1
ATOM 2044 O O . ASP A 1 259 ? 22.829 15.849 -26.753 1.00 95.75 259 ASP A O 1
ATOM 2048 N N . ALA A 1 260 ? 22.511 14.214 -25.267 1.00 93.69 260 ALA A N 1
ATOM 2049 C CA . ALA A 1 260 ? 23.369 13.247 -25.959 1.00 93.69 260 ALA A CA 1
ATOM 2050 C C . ALA A 1 260 ? 22.813 12.813 -27.331 1.00 93.69 260 ALA A C 1
ATOM 2052 O O . ALA A 1 260 ? 23.564 12.671 -28.299 1.00 93.69 260 ALA A O 1
ATOM 2053 N N . ILE A 1 261 ? 21.495 12.622 -27.442 1.00 93.19 261 ILE A N 1
ATOM 2054 C CA . ILE A 1 261 ? 20.833 12.320 -28.721 1.00 93.19 261 ILE A CA 1
ATOM 2055 C C . ILE A 1 261 ? 20.936 13.515 -29.675 1.00 93.19 261 ILE A C 1
ATOM 2057 O O . ILE A 1 261 ? 21.173 13.331 -30.865 1.00 93.19 261 ILE A O 1
ATOM 2061 N N . GLN A 1 262 ? 20.770 14.741 -29.181 1.00 95.38 262 GLN A N 1
ATOM 2062 C CA . GLN A 1 262 ? 20.949 15.937 -30.004 1.00 95.38 262 GLN A CA 1
ATOM 2063 C C . GLN A 1 262 ? 22.393 16.062 -30.484 1.00 95.38 262 GLN A C 1
ATOM 2065 O O . GLN A 1 262 ? 22.613 16.187 -31.681 1.00 95.38 262 GLN A O 1
ATOM 2070 N N . PHE A 1 263 ? 23.367 15.893 -29.589 1.00 96.06 263 PHE A N 1
ATOM 2071 C CA . PHE A 1 263 ? 24.781 15.928 -29.951 1.00 96.06 263 PHE A CA 1
ATOM 2072 C C . PHE A 1 263 ? 25.136 14.904 -31.041 1.00 96.06 263 PHE A C 1
ATOM 2074 O O . PHE A 1 263 ? 25.804 15.236 -32.015 1.00 96.06 263 PHE A O 1
ATOM 2081 N N . THR A 1 264 ? 24.654 13.662 -30.917 1.00 92.12 264 THR A N 1
ATOM 2082 C CA . THR A 1 264 ? 24.882 12.627 -31.943 1.00 92.12 264 THR A CA 1
ATOM 2083 C C . THR A 1 264 ? 24.203 12.961 -33.272 1.00 92.12 264 THR A C 1
ATOM 2085 O O . THR A 1 264 ? 24.820 12.789 -34.321 1.00 92.12 264 THR A O 1
ATOM 2088 N N . ARG A 1 265 ? 22.981 13.510 -33.251 1.00 93.25 265 ARG A N 1
ATOM 2089 C CA . ARG A 1 265 ? 22.296 13.999 -34.461 1.00 93.25 265 ARG A CA 1
ATOM 2090 C C . ARG A 1 265 ? 23.047 15.145 -35.135 1.00 93.25 265 ARG A C 1
ATOM 2092 O O . ARG A 1 265 ? 23.150 15.151 -36.360 1.00 93.25 265 ARG A O 1
ATOM 2099 N N . ASP A 1 266 ? 23.575 16.084 -34.360 1.00 94.06 266 ASP A N 1
ATOM 2100 C CA . ASP A 1 266 ? 24.332 17.224 -34.878 1.00 94.06 266 ASP A CA 1
ATOM 2101 C C . ASP A 1 266 ? 25.667 16.775 -35.486 1.00 94.06 266 ASP A C 1
ATOM 2103 O O . ASP A 1 266 ? 26.037 17.234 -36.567 1.00 94.06 266 ASP A O 1
ATOM 2107 N N . GLU A 1 267 ? 26.352 15.822 -34.848 1.00 94.62 267 GLU A N 1
ATOM 2108 C CA . GLU A 1 267 ? 27.558 15.172 -35.372 1.00 94.62 267 GLU A CA 1
ATOM 2109 C C . GLU A 1 267 ? 27.290 14.427 -36.685 1.00 94.62 267 GLU A C 1
ATOM 2111 O O . GLU A 1 267 ? 28.027 14.596 -37.658 1.00 94.62 267 GLU A O 1
ATOM 2116 N N . GLU A 1 268 ? 26.213 13.643 -36.764 1.00 92.06 268 GLU A N 1
ATOM 2117 C CA . GLU A 1 268 ? 25.800 12.993 -38.013 1.00 92.06 268 GLU A CA 1
ATOM 2118 C C . GLU A 1 268 ? 25.474 14.016 -39.104 1.00 92.06 268 GLU A C 1
ATOM 2120 O O . GLU A 1 268 ? 25.901 13.865 -40.249 1.00 92.06 268 GLU A O 1
ATOM 2125 N N . ALA A 1 269 ? 24.746 15.083 -38.766 1.00 93.19 269 ALA A N 1
ATOM 2126 C CA . ALA A 1 269 ? 24.430 16.154 -39.703 1.00 93.19 269 ALA A CA 1
ATOM 2127 C C . ALA A 1 269 ? 25.685 16.915 -40.158 1.00 93.19 269 ALA A C 1
ATOM 2129 O O . ALA A 1 269 ? 25.736 17.389 -41.294 1.00 93.19 269 ALA A O 1
ATOM 2130 N N . ARG A 1 270 ? 26.702 17.047 -39.299 1.00 95.25 270 ARG A N 1
ATOM 2131 C CA . ARG A 1 270 ? 28.004 17.613 -39.668 1.00 95.25 270 ARG A CA 1
ATOM 2132 C C . ARG A 1 270 ? 28.751 16.687 -40.625 1.00 95.25 270 ARG A C 1
ATOM 2134 O O . ARG A 1 270 ? 29.137 17.145 -41.693 1.00 95.25 270 ARG A O 1
ATOM 2141 N N . LYS A 1 271 ? 28.856 15.391 -40.317 1.00 93.62 271 LYS A N 1
ATOM 2142 C CA . LYS A 1 271 ? 29.497 14.403 -41.203 1.00 93.62 271 LYS A CA 1
ATOM 2143 C C . LYS A 1 271 ? 28.835 14.344 -42.576 1.00 93.62 271 LYS A C 1
ATOM 2145 O O . LYS A 1 271 ? 29.531 14.386 -43.580 1.00 93.62 271 LYS A O 1
ATOM 2150 N N . ARG A 1 272 ? 27.497 14.355 -42.641 1.00 92.94 272 ARG A N 1
ATOM 2151 C CA . ARG A 1 272 ? 26.768 14.422 -43.923 1.00 92.94 272 ARG A CA 1
ATOM 2152 C C . ARG A 1 272 ? 27.101 15.687 -44.716 1.00 92.94 272 ARG A C 1
ATOM 2154 O O . ARG A 1 272 ? 27.205 15.626 -45.936 1.00 92.94 272 ARG A O 1
ATOM 2161 N N . ARG A 1 273 ? 27.266 16.835 -44.045 1.00 93.25 273 ARG A N 1
ATOM 2162 C CA . ARG A 1 273 ? 27.684 18.090 -44.694 1.00 93.25 273 ARG A CA 1
ATOM 2163 C C . ARG A 1 273 ? 29.114 17.996 -45.227 1.00 93.25 273 ARG A C 1
ATOM 2165 O O . ARG A 1 273 ? 29.330 18.333 -46.385 1.00 93.25 273 ARG A O 1
ATOM 2172 N N . GLU A 1 274 ? 30.045 17.479 -44.432 1.00 93.38 274 GLU A N 1
ATOM 2173 C CA . GLU A 1 274 ? 31.444 17.266 -44.832 1.00 93.38 274 GLU A CA 1
ATOM 2174 C C . GLU A 1 274 ? 31.563 16.278 -46.005 1.00 93.38 274 GLU A C 1
ATOM 2176 O O . GLU A 1 274 ? 32.275 16.542 -46.972 1.00 93.38 274 GLU A O 1
ATOM 2181 N N . GLU A 1 275 ? 30.826 15.164 -45.969 1.00 91.19 275 GLU A N 1
ATOM 2182 C CA . GLU A 1 275 ? 30.748 14.192 -47.067 1.00 91.19 275 GLU A CA 1
ATOM 2183 C C . GLU A 1 275 ? 30.187 14.830 -48.337 1.00 91.19 275 GLU A C 1
ATOM 2185 O O . GLU A 1 275 ? 30.747 14.662 -49.419 1.00 91.19 275 GLU A O 1
ATOM 2190 N N . HIS A 1 276 ? 29.115 15.610 -48.214 1.00 92.81 276 HIS A N 1
ATOM 2191 C CA . HIS A 1 276 ? 28.521 16.316 -49.340 1.00 92.81 276 HIS A CA 1
ATOM 2192 C C . HIS A 1 276 ? 29.471 17.370 -49.934 1.00 92.81 276 HIS A C 1
ATOM 2194 O O . HIS A 1 276 ? 29.575 17.489 -51.154 1.00 92.81 276 HIS A O 1
ATOM 2200 N N . GLU A 1 277 ? 30.211 18.111 -49.108 1.00 93.69 277 GLU A N 1
ATOM 2201 C CA . GLU A 1 277 ? 31.257 19.032 -49.570 1.00 93.69 277 GLU A CA 1
ATOM 2202 C C . GLU A 1 277 ? 32.420 18.297 -50.244 1.00 93.69 277 GLU A C 1
ATOM 2204 O O . GLU A 1 277 ? 32.906 18.739 -51.287 1.00 93.69 277 GLU A O 1
ATOM 2209 N N . ARG A 1 278 ? 32.839 17.149 -49.704 1.00 93.56 278 ARG A N 1
ATOM 2210 C CA . ARG A 1 278 ? 33.858 16.294 -50.322 1.00 93.56 278 ARG A CA 1
ATOM 2211 C C . ARG A 1 278 ? 33.404 15.784 -51.689 1.00 93.56 278 ARG A C 1
ATOM 2213 O O . ARG A 1 278 ? 34.168 15.869 -52.644 1.00 93.56 278 ARG A O 1
ATOM 2220 N N . LEU A 1 279 ? 32.166 15.304 -51.804 1.00 91.06 279 LEU A N 1
ATOM 2221 C CA . LEU A 1 279 ? 31.596 14.856 -53.078 1.00 91.06 279 LEU A CA 1
ATOM 2222 C C . LEU A 1 279 ? 31.493 16.003 -54.087 1.00 91.06 279 LEU A C 1
ATOM 2224 O O . LEU A 1 279 ? 31.804 15.807 -55.259 1.00 91.06 279 LEU A O 1
ATOM 2228 N N . LYS A 1 280 ? 31.128 17.211 -53.642 1.00 93.38 280 LYS A N 1
ATOM 2229 C CA . LYS A 1 280 ? 31.150 18.409 -54.493 1.00 93.38 280 LYS A CA 1
ATOM 2230 C C . LYS A 1 280 ? 32.549 18.717 -55.026 1.00 93.38 280 LYS A C 1
ATOM 2232 O O . LYS A 1 280 ? 32.674 19.022 -56.206 1.00 93.38 280 LYS A O 1
ATOM 2237 N N . LYS A 1 281 ? 33.592 18.612 -54.194 1.00 93.81 281 LYS A N 1
ATOM 2238 C CA . LYS A 1 281 ? 34.986 18.798 -54.637 1.00 93.81 281 LYS A CA 1
ATOM 2239 C C . LYS A 1 281 ? 35.386 17.757 -55.683 1.00 93.81 281 LYS A C 1
ATOM 2241 O O . LYS A 1 281 ? 35.861 18.141 -56.742 1.00 93.81 281 LYS A O 1
ATOM 2246 N N . ILE A 1 282 ? 35.087 16.480 -55.437 1.00 90.44 282 ILE A N 1
ATOM 2247 C CA . ILE A 1 282 ? 35.351 15.390 -56.392 1.00 90.44 282 ILE A CA 1
ATOM 2248 C C . ILE A 1 282 ? 34.611 15.624 -57.718 1.00 90.44 282 ILE A C 1
ATOM 2250 O O . ILE A 1 282 ? 35.162 15.382 -58.786 1.00 90.44 282 ILE A O 1
ATOM 2254 N N . LEU A 1 283 ? 33.368 16.116 -57.680 1.00 92.19 283 LEU A N 1
ATOM 2255 C CA . LEU A 1 283 ? 32.616 16.439 -58.895 1.00 92.19 283 LEU A CA 1
ATOM 2256 C C . LEU A 1 283 ? 33.308 17.541 -59.712 1.00 92.19 283 LEU A C 1
ATOM 2258 O O . LEU A 1 283 ? 33.421 17.406 -60.927 1.00 92.19 283 LEU A O 1
ATOM 2262 N N . ILE A 1 284 ? 33.785 18.599 -59.051 1.00 92.69 284 ILE A N 1
ATOM 2263 C CA . ILE A 1 284 ? 34.523 19.695 -59.696 1.00 92.69 284 ILE A CA 1
ATOM 2264 C C . ILE A 1 284 ? 35.853 19.182 -60.268 1.00 92.69 284 ILE A C 1
ATOM 2266 O O . ILE A 1 284 ? 36.182 19.485 -61.411 1.00 92.69 284 ILE A O 1
ATOM 2270 N N . GLU A 1 285 ? 36.596 18.367 -59.516 1.00 89.44 285 GLU A N 1
ATOM 2271 C CA . GLU A 1 285 ? 37.848 17.749 -59.975 1.00 89.44 285 GLU A CA 1
ATOM 2272 C C . GLU A 1 285 ? 37.622 16.869 -61.213 1.00 89.44 285 GLU A C 1
ATOM 2274 O O . GLU A 1 285 ? 38.315 17.040 -62.214 1.00 89.44 285 GLU A O 1
ATOM 2279 N N . ASN A 1 286 ? 36.593 16.014 -61.200 1.00 88.19 286 ASN A N 1
ATOM 2280 C CA . ASN A 1 286 ? 36.212 15.190 -62.351 1.00 88.19 286 ASN A CA 1
ATOM 2281 C C . ASN A 1 286 ? 35.806 16.035 -63.566 1.00 88.19 286 ASN A C 1
ATOM 2283 O O . ASN A 1 286 ? 36.104 15.666 -64.699 1.00 88.19 286 ASN A O 1
ATOM 2287 N N . GLN A 1 287 ? 35.119 17.164 -63.360 1.00 91.06 287 GLN A N 1
ATOM 2288 C CA . GLN A 1 287 ? 34.782 18.086 -64.448 1.00 91.06 287 GLN A CA 1
ATOM 2289 C C . GLN A 1 287 ? 36.037 18.705 -65.071 1.00 91.06 287 GLN A C 1
ATOM 2291 O O . GLN A 1 287 ? 36.142 18.749 -66.295 1.00 91.06 287 GLN A O 1
ATOM 2296 N N . ILE A 1 288 ? 37.000 19.133 -64.248 1.00 92.69 288 ILE A N 1
ATOM 2297 C CA . ILE A 1 288 ? 38.283 19.674 -64.718 1.00 92.69 288 ILE A CA 1
ATOM 2298 C C . ILE A 1 288 ? 39.081 18.597 -65.461 1.00 92.69 288 ILE A C 1
ATOM 2300 O O . ILE A 1 288 ? 39.628 18.865 -66.527 1.00 92.69 288 ILE A O 1
ATOM 2304 N N . GLU A 1 289 ? 39.148 17.378 -64.928 1.00 88.69 289 GLU A N 1
ATOM 2305 C CA . GLU A 1 289 ? 39.872 16.278 -65.565 1.00 88.69 289 GLU A CA 1
ATOM 2306 C C . GLU A 1 289 ? 39.232 15.875 -66.897 1.00 88.69 289 GLU A C 1
ATOM 2308 O O . GLU A 1 289 ? 39.936 15.718 -67.891 1.00 88.69 289 GLU A O 1
ATOM 2313 N N . ASN A 1 290 ? 37.903 15.784 -66.957 1.00 88.88 290 ASN A N 1
ATOM 2314 C CA . ASN A 1 290 ? 37.194 15.522 -68.207 1.00 88.88 290 ASN A CA 1
ATOM 2315 C C . ASN A 1 290 ? 37.407 16.637 -69.235 1.00 88.88 290 ASN A C 1
ATOM 2317 O O . ASN A 1 290 ? 37.573 16.336 -70.414 1.00 88.88 290 ASN A O 1
ATOM 2321 N N . ALA A 1 291 ? 37.441 17.903 -68.808 1.00 88.88 291 ALA A N 1
ATOM 2322 C CA . ALA A 1 291 ? 37.765 19.017 -69.695 1.00 88.88 291 ALA A CA 1
ATOM 2323 C C . ALA A 1 291 ? 39.189 18.884 -70.257 1.00 88.88 291 ALA A C 1
ATOM 2325 O O . ALA A 1 291 ? 39.364 18.966 -71.469 1.00 88.88 291 ALA A O 1
ATOM 2326 N N . LYS A 1 292 ? 40.180 18.567 -69.412 1.00 89.75 292 LYS A N 1
ATOM 2327 C CA . LYS A 1 292 ? 41.563 18.309 -69.851 1.00 89.75 292 LYS A CA 1
ATOM 2328 C C . LYS A 1 292 ? 41.657 17.131 -70.816 1.00 89.75 292 LYS A C 1
ATOM 2330 O O . LYS A 1 292 ? 42.315 17.239 -71.839 1.00 89.75 292 LYS A O 1
ATOM 2335 N N . ARG A 1 293 ? 40.978 16.016 -70.527 1.00 88.19 293 ARG A N 1
ATOM 2336 C CA . ARG A 1 293 ? 40.930 14.858 -71.436 1.00 88.19 293 ARG A CA 1
ATOM 2337 C C . ARG A 1 293 ? 40.290 15.219 -72.774 1.00 88.19 293 ARG A C 1
ATOM 2339 O O . ARG A 1 293 ? 40.753 14.749 -73.802 1.00 88.19 293 ARG A O 1
ATOM 2346 N N . ALA A 1 294 ? 39.248 16.050 -72.771 1.00 88.06 294 ALA A N 1
ATOM 2347 C CA . ALA A 1 294 ? 38.621 16.524 -73.999 1.00 88.06 294 ALA A CA 1
ATOM 2348 C C . ALA A 1 294 ? 39.533 17.472 -74.796 1.00 88.06 294 ALA A C 1
ATOM 2350 O O . ALA A 1 294 ? 39.469 17.461 -76.020 1.00 88.06 294 ALA A O 1
ATOM 2351 N N . GLU A 1 295 ? 40.364 18.282 -74.135 1.00 88.06 295 GLU A N 1
ATOM 2352 C CA . GLU A 1 295 ? 41.388 19.097 -74.804 1.00 88.06 295 GLU A CA 1
ATOM 2353 C C . GLU A 1 295 ? 42.487 18.227 -75.410 1.00 88.06 295 GLU A C 1
ATOM 2355 O O . GLU A 1 295 ? 42.719 18.330 -76.609 1.00 88.06 295 GLU A O 1
ATOM 2360 N N . VAL A 1 296 ? 43.059 17.295 -74.642 1.00 87.75 296 VAL A N 1
ATOM 2361 C CA . VAL A 1 296 ? 44.066 16.347 -75.148 1.00 87.75 296 VAL A CA 1
ATOM 2362 C C . VAL A 1 296 ? 43.511 15.537 -76.318 1.00 87.75 296 VAL A C 1
ATOM 2364 O O . VAL A 1 296 ? 44.154 15.450 -77.350 1.00 87.75 296 VAL A O 1
ATOM 2367 N N . ALA A 1 297 ? 42.277 15.032 -76.231 1.00 89.00 297 ALA A N 1
ATOM 2368 C CA . ALA A 1 297 ? 41.656 14.305 -77.339 1.00 89.00 297 ALA A CA 1
ATOM 2369 C C . ALA A 1 297 ? 41.451 15.178 -78.592 1.00 89.00 297 ALA A C 1
ATOM 2371 O O . ALA A 1 297 ? 41.480 14.667 -79.709 1.00 89.00 297 ALA A O 1
ATOM 2372 N N . LYS A 1 298 ? 41.225 16.492 -78.437 1.00 87.75 298 LYS A N 1
ATOM 2373 C CA . LYS A 1 298 ? 41.165 17.424 -79.576 1.00 87.75 298 LYS A CA 1
ATOM 2374 C C . LYS A 1 298 ? 42.548 17.682 -80.165 1.00 87.75 298 LYS A C 1
ATOM 2376 O O . LYS A 1 298 ? 42.646 17.795 -81.382 1.00 87.75 298 LYS A O 1
ATOM 2381 N N . GLU A 1 299 ? 43.573 17.797 -79.326 1.00 85.81 299 GLU A N 1
ATOM 2382 C CA . GLU A 1 299 ? 44.965 17.947 -79.757 1.00 85.81 299 GLU A CA 1
ATOM 2383 C C . GLU A 1 299 ? 45.440 16.688 -80.487 1.00 85.81 299 GLU A C 1
ATOM 2385 O O . GLU A 1 299 ? 45.878 16.799 -81.625 1.00 85.81 299 GLU A O 1
ATOM 2390 N N . GLU A 1 300 ? 45.227 15.500 -79.918 1.00 83.25 300 GLU A N 1
ATOM 2391 C CA . GLU A 1 300 ? 45.506 14.206 -80.554 1.00 83.25 300 GLU A CA 1
ATOM 2392 C C . GLU A 1 300 ? 44.743 14.060 -81.877 1.00 83.25 300 GLU A C 1
ATOM 2394 O O . GLU A 1 300 ? 45.335 13.706 -82.889 1.00 83.25 300 GLU A O 1
ATOM 2399 N N . ALA A 1 301 ? 43.453 14.415 -81.927 1.00 85.06 301 ALA A N 1
ATOM 2400 C CA . ALA A 1 301 ? 42.694 14.388 -83.178 1.00 85.06 301 ALA A CA 1
ATOM 2401 C C . ALA A 1 301 ? 43.230 15.388 -84.220 1.00 85.06 301 ALA A C 1
ATOM 2403 O O . ALA A 1 301 ? 43.206 15.102 -85.418 1.00 85.06 301 ALA A O 1
ATOM 2404 N N . ALA A 1 302 ? 43.704 16.563 -83.796 1.00 85.00 302 ALA A N 1
ATOM 2405 C CA . ALA A 1 302 ? 44.319 17.543 -84.688 1.00 85.00 302 ALA A CA 1
ATOM 2406 C C . ALA A 1 302 ? 45.695 17.073 -85.187 1.00 85.00 302 ALA A C 1
ATOM 2408 O O . ALA A 1 302 ? 46.022 17.275 -86.357 1.00 85.00 302 ALA A O 1
ATOM 2409 N N . GLU A 1 303 ? 46.480 16.420 -84.331 1.00 81.31 303 GLU A N 1
ATOM 2410 C CA . GLU A 1 303 ? 47.748 15.786 -84.685 1.00 81.31 303 GLU A CA 1
ATOM 2411 C C . GLU A 1 303 ? 47.538 14.604 -85.632 1.00 81.31 303 GLU A C 1
ATOM 2413 O O . GLU A 1 303 ? 48.255 14.507 -86.623 1.00 81.31 303 GLU A O 1
ATOM 2418 N N . ASP A 1 304 ? 46.516 13.777 -85.415 1.00 81.25 304 ASP A N 1
ATOM 2419 C CA . ASP A 1 304 ? 46.134 12.685 -86.312 1.00 81.25 304 ASP A CA 1
ATOM 2420 C C . ASP A 1 304 ? 45.701 13.210 -87.684 1.00 81.25 304 ASP A C 1
ATOM 2422 O O . ASP A 1 304 ? 46.129 12.686 -88.713 1.00 81.25 304 ASP A O 1
ATOM 2426 N N . VAL A 1 305 ? 44.889 14.275 -87.732 1.00 81.31 305 VAL A N 1
ATOM 2427 C CA . VAL A 1 305 ? 44.517 14.937 -88.994 1.00 81.31 305 VAL A CA 1
ATOM 2428 C C . VAL A 1 305 ? 45.756 15.487 -89.689 1.00 81.31 305 VAL A C 1
ATOM 2430 O O . VAL A 1 305 ? 45.944 15.239 -90.879 1.00 81.31 305 VAL A O 1
ATOM 2433 N N . ARG A 1 306 ? 46.639 16.168 -88.955 1.00 87.75 306 ARG A N 1
ATOM 2434 C CA . ARG A 1 306 ? 47.896 16.684 -89.498 1.00 87.75 306 ARG A CA 1
ATOM 2435 C C . ARG A 1 306 ? 48.783 15.555 -90.022 1.00 87.75 306 ARG A C 1
ATOM 2437 O O . ARG A 1 306 ? 49.334 15.676 -91.111 1.00 87.75 306 ARG A O 1
ATOM 2444 N N . LEU A 1 307 ? 48.905 14.449 -89.295 1.00 82.56 307 LEU A N 1
ATOM 2445 C CA . LEU A 1 307 ? 49.696 13.291 -89.702 1.00 82.56 307 LEU A CA 1
ATOM 2446 C C . LEU A 1 307 ? 49.077 12.612 -90.930 1.00 82.56 307 LEU A C 1
ATOM 2448 O O . LEU A 1 307 ? 49.804 12.195 -91.830 1.00 82.56 307 LEU A O 1
ATOM 2452 N N . MET A 1 308 ? 47.745 12.548 -91.017 1.00 78.94 308 MET A N 1
ATOM 2453 C CA . MET A 1 308 ? 47.038 12.078 -92.209 1.00 78.94 308 MET A CA 1
ATOM 2454 C C . MET A 1 308 ? 47.239 13.008 -93.403 1.00 78.94 308 MET A C 1
ATOM 2456 O O . MET A 1 308 ? 47.391 12.519 -94.518 1.00 78.94 308 MET A O 1
ATOM 2460 N N . GLU A 1 309 ? 47.276 14.323 -93.205 1.00 81.81 309 GLU A N 1
ATOM 2461 C CA . GLU A 1 309 ? 47.594 15.293 -94.255 1.00 81.81 309 GLU A CA 1
ATOM 2462 C C . GLU A 1 309 ? 49.055 15.193 -94.695 1.00 81.81 309 GLU A C 1
ATOM 2464 O O . GLU A 1 309 ? 49.328 15.196 -95.893 1.00 81.81 309 GLU A O 1
ATOM 2469 N N . GLU A 1 310 ? 49.996 15.028 -93.765 1.00 81.38 310 GLU A N 1
ATOM 2470 C CA . GLU A 1 310 ? 51.411 14.787 -94.060 1.00 81.38 310 GLU A CA 1
ATOM 2471 C C . GLU A 1 310 ? 51.601 13.450 -94.797 1.00 81.38 310 GLU A C 1
ATOM 2473 O O . GLU A 1 310 ? 52.357 13.375 -95.769 1.00 81.38 310 GLU A O 1
ATOM 2478 N N . TYR A 1 311 ? 50.868 12.405 -94.403 1.00 81.88 311 TYR A N 1
ATOM 2479 C CA . TYR A 1 311 ? 50.866 11.107 -95.074 1.00 81.88 311 TYR A CA 1
ATOM 2480 C C . TYR A 1 311 ? 50.201 11.175 -96.449 1.00 81.88 311 TYR A C 1
ATOM 2482 O O . TYR A 1 311 ? 50.728 10.614 -97.406 1.00 81.88 311 TYR A O 1
ATOM 2490 N N . LYS A 1 312 ? 49.098 11.915 -96.587 1.00 82.12 312 LYS A N 1
ATOM 2491 C CA . LYS A 1 312 ? 48.443 12.187 -97.869 1.00 82.12 312 LYS A CA 1
ATOM 2492 C C . LYS A 1 312 ? 49.360 12.989 -98.784 1.00 82.12 312 LYS A C 1
ATOM 2494 O O . LYS A 1 312 ? 49.509 12.619 -99.937 1.00 82.12 312 LYS A O 1
ATOM 2499 N N . ALA A 1 313 ? 50.039 14.015 -98.281 1.00 79.69 313 ALA A N 1
ATOM 2500 C CA . ALA A 1 313 ? 51.021 14.788 -99.035 1.00 79.69 313 ALA A CA 1
ATOM 2501 C C . ALA A 1 313 ? 52.238 13.936 -99.424 1.00 79.69 313 ALA A C 1
ATOM 2503 O O . ALA A 1 313 ? 52.799 14.108 -100.507 1.00 79.69 313 ALA A O 1
ATOM 2504 N N . LYS A 1 314 ? 52.644 12.990 -98.568 1.00 80.56 314 LYS A N 1
ATOM 2505 C CA . LYS A 1 314 ? 53.671 11.997 -98.893 1.00 80.56 314 LYS A CA 1
ATOM 2506 C C . LYS A 1 314 ? 53.192 11.037 -99.980 1.00 80.56 314 LYS A C 1
ATOM 2508 O O . LYS A 1 314 ? 53.933 10.826 -100.929 1.00 80.56 314 LYS A O 1
ATOM 2513 N N . LEU A 1 315 ? 51.968 10.522 -99.895 1.00 81.56 315 LEU A N 1
ATOM 2514 C CA . LEU A 1 315 ? 51.337 9.700 -100.929 1.00 81.56 315 LEU A CA 1
ATOM 2515 C C . LEU A 1 315 ? 51.167 10.465 -102.236 1.00 81.56 315 LEU A C 1
ATOM 2517 O O . LEU A 1 315 ? 51.453 9.914 -103.281 1.00 81.56 315 LEU A O 1
ATOM 2521 N N . GLU A 1 316 ? 50.775 11.735 -102.200 1.00 78.06 316 GLU A N 1
ATOM 2522 C CA . GLU A 1 316 ? 50.670 12.590 -103.381 1.00 78.06 316 GLU A CA 1
ATOM 2523 C C . GLU A 1 316 ? 52.045 12.897 -103.974 1.00 78.06 316 GLU A C 1
ATOM 2525 O O . GLU A 1 316 ? 52.175 12.924 -105.194 1.00 78.06 316 GLU A O 1
ATOM 2530 N N . ARG A 1 317 ? 53.091 13.071 -103.152 1.00 80.81 317 ARG A N 1
ATOM 2531 C CA . ARG A 1 317 ? 54.481 13.137 -103.629 1.00 80.81 317 ARG A CA 1
ATOM 2532 C C . ARG A 1 317 ? 54.917 11.823 -104.249 1.00 80.81 317 ARG A C 1
ATOM 2534 O O . ARG A 1 317 ? 55.443 11.850 -105.351 1.00 80.81 317 ARG A O 1
ATOM 2541 N N . GLU A 1 318 ? 54.678 10.698 -103.587 1.00 77.00 318 GLU A N 1
ATOM 2542 C CA . GLU A 1 318 ? 54.995 9.369 -104.103 1.00 77.00 318 GLU A CA 1
ATOM 2543 C C . GLU A 1 318 ? 54.180 9.050 -105.355 1.00 77.00 318 GLU A C 1
ATOM 2545 O O . GLU A 1 318 ? 54.705 8.418 -106.255 1.00 77.00 318 GLU A O 1
ATOM 2550 N N . ASP A 1 319 ? 52.939 9.514 -105.471 1.00 76.25 319 ASP A N 1
ATOM 2551 C CA . ASP A 1 319 ? 52.086 9.338 -106.641 1.00 76.25 319 ASP A CA 1
ATOM 2552 C C . ASP A 1 319 ? 52.433 10.329 -107.745 1.00 76.25 319 ASP A C 1
ATOM 2554 O O . ASP A 1 319 ? 52.306 9.982 -108.908 1.00 76.25 319 ASP A O 1
ATOM 2558 N N . LEU A 1 320 ? 52.922 11.531 -107.438 1.00 75.81 320 LEU A N 1
ATOM 2559 C CA . LEU A 1 320 ? 53.536 12.433 -108.414 1.00 75.81 320 LEU A CA 1
ATOM 2560 C C . LEU A 1 320 ? 54.875 11.882 -108.888 1.00 75.81 320 LEU A C 1
ATOM 2562 O O . LEU A 1 320 ? 55.187 11.985 -110.066 1.00 75.81 320 LEU A O 1
ATOM 2566 N N . GLU A 1 321 ? 55.660 11.271 -108.009 1.00 75.88 321 GLU A N 1
ATOM 2567 C CA . GLU A 1 321 ? 56.897 10.583 -108.353 1.00 75.88 321 GLU A CA 1
ATOM 2568 C C . GLU A 1 321 ? 56.613 9.302 -109.117 1.00 75.88 321 GLU A C 1
ATOM 2570 O O . GLU A 1 321 ? 57.309 9.045 -110.086 1.00 75.88 321 GLU A O 1
ATOM 2575 N N . ARG A 1 322 ? 55.572 8.540 -108.773 1.00 76.06 322 ARG A N 1
ATOM 2576 C CA . ARG A 1 322 ? 55.104 7.379 -109.532 1.00 76.06 322 ARG A CA 1
ATOM 2577 C C . ARG A 1 322 ? 54.491 7.812 -110.838 1.00 76.06 322 ARG A C 1
ATOM 2579 O O . ARG A 1 322 ? 54.783 7.149 -111.804 1.00 76.06 322 ARG A O 1
ATOM 2586 N N . LYS A 1 323 ? 53.718 8.896 -110.918 1.00 73.44 323 LYS A N 1
ATOM 2587 C CA . LYS A 1 323 ? 53.187 9.447 -112.175 1.00 73.44 323 LYS A CA 1
ATOM 2588 C C . LYS A 1 323 ? 54.310 9.972 -113.044 1.00 73.44 323 LYS A C 1
ATOM 2590 O O . LYS A 1 323 ? 54.356 9.594 -114.193 1.00 73.44 323 LYS A O 1
ATOM 2595 N N . ARG A 1 324 ? 55.287 10.701 -112.504 1.00 74.31 324 ARG A N 1
ATOM 2596 C CA . ARG A 1 324 ? 56.496 11.115 -113.238 1.00 74.31 324 ARG A CA 1
ATOM 2597 C C . ARG A 1 324 ? 57.376 9.930 -113.607 1.00 74.31 324 ARG A C 1
ATOM 2599 O O . ARG A 1 324 ? 57.987 9.925 -114.666 1.00 74.31 324 ARG A O 1
ATOM 2606 N N . ALA A 1 325 ? 57.480 8.923 -112.745 1.00 68.31 325 ALA A N 1
ATOM 2607 C CA . ALA A 1 325 ? 58.226 7.701 -113.006 1.00 68.31 325 ALA A CA 1
ATOM 2608 C C . ALA A 1 325 ? 57.465 6.762 -113.934 1.00 68.31 325 ALA A C 1
ATOM 2610 O O . ALA A 1 325 ? 58.136 5.959 -114.560 1.00 68.31 325 ALA A O 1
ATOM 2611 N N . PHE A 1 326 ? 56.134 6.858 -114.012 1.00 66.69 326 PHE A N 1
ATOM 2612 C CA . PHE A 1 326 ? 55.198 6.160 -114.895 1.00 66.69 326 PHE A CA 1
ATOM 2613 C C . PHE A 1 326 ? 55.076 6.881 -116.224 1.00 66.69 326 PHE A C 1
ATOM 2615 O O . PHE A 1 326 ? 54.960 6.201 -117.213 1.00 66.69 326 PHE A O 1
ATOM 2622 N N . GLU A 1 327 ? 55.198 8.201 -116.289 1.00 67.75 327 GLU A N 1
ATOM 2623 C CA . GLU A 1 327 ? 55.379 8.986 -117.510 1.00 67.75 327 GLU A CA 1
ATOM 2624 C C . GLU A 1 327 ? 56.764 8.699 -118.069 1.00 67.75 327 GLU A C 1
ATOM 2626 O O . GLU A 1 327 ? 56.868 8.237 -119.191 1.00 67.75 327 GLU A O 1
ATOM 2631 N N . LYS A 1 328 ? 57.823 8.777 -117.251 1.00 65.88 328 LYS A N 1
ATOM 2632 C CA . LYS A 1 328 ? 59.161 8.308 -117.646 1.00 65.88 328 LYS A CA 1
ATOM 2633 C C . LYS A 1 328 ? 59.188 6.811 -117.943 1.00 65.88 328 LYS A C 1
ATOM 2635 O O . LYS A 1 328 ? 60.015 6.377 -118.738 1.00 65.88 328 LYS A O 1
ATOM 2640 N N . ARG A 1 329 ? 58.346 5.995 -117.289 1.00 58.34 329 ARG A N 1
ATOM 2641 C CA . ARG A 1 329 ? 58.198 4.569 -117.611 1.00 58.34 329 ARG A CA 1
ATOM 2642 C C . ARG A 1 329 ? 57.331 4.358 -118.828 1.00 58.34 329 ARG A C 1
ATOM 2644 O O . ARG A 1 329 ? 57.629 3.392 -119.479 1.00 58.34 329 ARG A O 1
ATOM 2651 N N . MET A 1 330 ? 56.349 5.186 -119.155 1.00 59.09 330 MET A N 1
ATOM 2652 C CA . MET A 1 330 ? 55.512 5.115 -120.355 1.00 59.09 330 MET A CA 1
ATOM 2653 C C . MET A 1 330 ? 56.298 5.608 -121.557 1.00 59.09 330 MET A C 1
ATOM 2655 O O . MET A 1 330 ? 56.324 4.903 -122.545 1.00 59.09 330 MET A O 1
ATOM 2659 N N . GLU A 1 331 ? 57.076 6.682 -121.440 1.00 57.41 331 GLU A N 1
ATOM 2660 C CA . GLU A 1 331 ? 58.100 7.060 -122.423 1.00 57.41 331 GLU A CA 1
ATOM 2661 C C . GLU A 1 331 ? 59.133 5.936 -122.598 1.00 57.41 331 GLU A C 1
ATOM 2663 O O . GLU A 1 331 ? 59.556 5.628 -123.710 1.00 57.41 331 GLU A O 1
ATOM 2668 N N . ARG A 1 332 ? 59.514 5.248 -121.509 1.00 54.38 332 ARG A N 1
ATOM 2669 C CA . ARG A 1 332 ? 60.360 4.049 -121.600 1.00 54.38 332 ARG A CA 1
ATOM 2670 C C . ARG A 1 332 ? 59.608 2.777 -121.990 1.00 54.38 332 ARG A C 1
ATOM 2672 O O . ARG A 1 332 ? 60.290 1.895 -122.466 1.00 54.38 332 ARG A O 1
ATOM 2679 N N . TYR A 1 333 ? 58.291 2.637 -121.835 1.00 51.06 333 TYR A N 1
ATOM 2680 C CA . TYR A 1 333 ? 57.461 1.453 -122.145 1.00 51.06 333 TYR A CA 1
ATOM 2681 C C . TYR A 1 333 ? 56.841 1.582 -123.541 1.00 51.06 333 TYR A C 1
ATOM 2683 O O . TYR A 1 333 ? 56.527 0.571 -124.146 1.00 51.06 333 TYR A O 1
ATOM 2691 N N . GLU A 1 334 ? 56.775 2.771 -124.125 1.00 52.12 334 GLU A N 1
ATOM 2692 C CA . GLU A 1 334 ? 56.714 2.952 -125.574 1.00 52.12 334 GLU A CA 1
ATOM 2693 C C . GLU A 1 334 ? 58.051 2.520 -126.204 1.00 52.12 334 GLU A C 1
ATOM 2695 O O . GLU A 1 334 ? 58.057 1.940 -127.288 1.00 52.12 334 GLU A O 1
ATOM 2700 N N . ALA A 1 335 ? 59.176 2.650 -125.479 1.00 51.00 335 ALA A N 1
ATOM 2701 C CA . ALA A 1 335 ? 60.490 2.134 -125.891 1.00 51.00 335 ALA A CA 1
ATOM 2702 C C . ALA A 1 335 ? 60.814 0.673 -125.452 1.00 51.00 335 ALA A C 1
ATOM 2704 O O . ALA A 1 335 ? 61.637 0.018 -126.085 1.00 51.00 335 ALA A O 1
ATOM 2705 N N . TYR A 1 336 ? 60.165 0.117 -124.417 1.00 45.16 336 TYR A N 1
ATOM 2706 C CA . TYR A 1 336 ? 60.395 -1.228 -123.835 1.00 45.16 336 TYR A CA 1
ATOM 2707 C C . TYR A 1 336 ? 59.139 -2.121 -123.827 1.00 45.16 336 TYR A C 1
ATOM 2709 O O . TYR A 1 336 ? 59.189 -3.268 -123.377 1.00 45.16 336 TYR A O 1
ATOM 2717 N N . GLY A 1 337 ? 58.023 -1.660 -124.394 1.00 47.00 337 GLY A N 1
ATOM 2718 C CA . GLY A 1 337 ? 56.783 -2.420 -124.610 1.00 47.00 337 GLY A CA 1
ATOM 2719 C C . GLY A 1 337 ? 56.924 -3.556 -125.623 1.00 47.00 337 GLY A C 1
ATOM 2720 O O . GLY A 1 337 ? 55.983 -4.309 -125.845 1.00 47.00 337 GLY A O 1
ATOM 2721 N N . ARG A 1 338 ? 58.121 -3.732 -126.199 1.00 46.09 338 ARG A N 1
ATOM 2722 C CA . ARG A 1 338 ? 58.491 -4.916 -126.978 1.00 46.09 338 ARG A CA 1
ATOM 2723 C C . ARG A 1 338 ? 59.176 -6.034 -126.173 1.00 46.09 338 ARG A C 1
ATOM 2725 O O . ARG A 1 338 ? 59.404 -7.078 -126.767 1.00 46.09 338 ARG A O 1
ATOM 2732 N N . LEU A 1 339 ? 59.483 -5.891 -124.871 1.00 43.44 339 LEU A N 1
ATOM 2733 C CA . LEU A 1 339 ? 60.334 -6.877 -124.160 1.00 43.44 339 LEU A CA 1
ATOM 2734 C C . LEU A 1 339 ? 59.989 -7.197 -122.683 1.00 43.44 339 LEU A C 1
ATOM 2736 O O . LEU A 1 339 ? 60.804 -7.802 -121.994 1.00 43.44 339 LEU A O 1
ATOM 2740 N N . TRP A 1 340 ? 58.791 -6.878 -122.175 1.00 41.41 340 TRP A N 1
ATOM 2741 C CA . TRP A 1 340 ? 58.396 -7.202 -120.782 1.00 41.41 340 TRP A CA 1
ATOM 2742 C C . TRP A 1 340 ? 57.119 -8.055 -120.683 1.00 41.41 340 TRP A C 1
ATOM 2744 O O . TRP A 1 340 ? 56.289 -7.869 -119.798 1.00 41.41 340 TRP A O 1
ATOM 2754 N N . ALA A 1 341 ? 56.967 -8.996 -121.620 1.00 43.81 341 ALA A N 1
ATOM 2755 C CA . ALA A 1 341 ? 55.985 -10.082 -121.558 1.00 43.81 341 ALA A CA 1
ATOM 2756 C C . ALA A 1 341 ? 56.575 -11.396 -121.002 1.00 43.81 341 ALA A C 1
ATOM 2758 O O . ALA A 1 341 ? 55.870 -12.396 -120.957 1.00 43.81 341 ALA A O 1
ATOM 2759 N N . ASP A 1 342 ? 57.826 -11.406 -120.527 1.00 38.72 342 ASP A N 1
ATOM 2760 C CA . ASP A 1 342 ? 58.459 -12.615 -119.997 1.00 38.72 342 ASP A CA 1
ATOM 2761 C C . ASP A 1 342 ? 59.136 -12.385 -118.633 1.00 38.72 342 ASP A C 1
ATOM 2763 O O . ASP A 1 342 ? 60.221 -11.812 -118.551 1.00 38.72 342 ASP A O 1
ATOM 2767 N N . LYS A 1 343 ? 58.508 -12.969 -117.591 1.00 43.97 343 LYS A N 1
ATOM 2768 C CA . LYS A 1 343 ? 59.037 -13.326 -116.246 1.00 43.97 343 LYS A CA 1
ATOM 2769 C C . LYS A 1 343 ? 59.165 -12.156 -115.241 1.00 43.97 343 LYS A C 1
ATOM 2771 O O . LYS A 1 343 ? 59.888 -11.207 -115.478 1.00 43.97 343 LYS A O 1
ATOM 2776 N N . GLY A 1 344 ? 58.572 -12.127 -114.041 1.00 43.56 344 GLY A N 1
ATOM 2777 C CA . GLY A 1 344 ? 57.842 -13.100 -113.220 1.00 43.56 344 GLY A CA 1
ATOM 2778 C C . GLY A 1 344 ? 58.352 -13.045 -111.763 1.00 43.56 344 GLY A C 1
ATOM 2779 O O . GLY A 1 344 ? 59.492 -13.429 -111.539 1.00 43.56 344 GLY A O 1
ATOM 2780 N N . ALA A 1 345 ? 57.541 -12.592 -110.782 1.00 47.88 345 ALA A N 1
ATOM 2781 C CA . ALA A 1 345 ? 57.843 -12.724 -109.332 1.00 47.88 345 ALA A CA 1
ATOM 2782 C C . ALA A 1 345 ? 56.663 -12.498 -108.337 1.00 47.88 345 ALA A C 1
ATOM 2784 O O . ALA A 1 345 ? 56.888 -12.444 -107.133 1.00 47.88 345 ALA A O 1
ATOM 2785 N N . GLY A 1 346 ? 55.399 -12.384 -108.770 1.00 52.19 346 GLY A N 1
ATOM 2786 C CA . GLY A 1 346 ? 54.284 -11.957 -107.890 1.00 52.19 346 GLY A CA 1
ATOM 2787 C C . GLY A 1 346 ? 53.612 -13.033 -107.019 1.00 52.19 346 GLY A C 1
ATOM 2788 O O . GLY A 1 346 ? 52.673 -12.725 -106.291 1.00 52.19 346 GLY A O 1
ATOM 2789 N N . LYS A 1 347 ? 54.036 -14.303 -107.098 1.00 51.81 347 LYS A N 1
ATOM 2790 C CA . LYS A 1 347 ? 53.326 -15.417 -106.434 1.00 51.81 347 LYS A CA 1
ATOM 2791 C C . LYS A 1 347 ? 53.854 -15.752 -105.030 1.00 51.81 347 LYS A C 1
ATOM 2793 O O . LYS A 1 347 ? 53.071 -16.161 -104.186 1.00 51.81 347 LYS A O 1
ATOM 2798 N N . LYS A 1 348 ? 55.144 -15.518 -104.750 1.00 55.00 348 LYS A N 1
ATOM 2799 C CA . LYS A 1 348 ? 55.749 -15.844 -103.441 1.00 55.00 348 LYS A CA 1
ATOM 2800 C C . LYS A 1 348 ? 55.384 -14.850 -102.328 1.00 55.00 348 LYS A C 1
ATOM 2802 O O . LYS A 1 348 ? 55.167 -15.279 -101.206 1.00 55.00 348 LYS A O 1
ATOM 2807 N N . GLN A 1 349 ? 55.219 -13.563 -102.647 1.00 58.38 349 GLN A N 1
ATOM 2808 C CA . GLN A 1 349 ? 54.854 -12.538 -101.654 1.00 58.38 349 GLN A CA 1
ATOM 2809 C C . GLN A 1 349 ? 53.421 -12.713 -101.122 1.00 58.38 349 GLN A C 1
ATOM 2811 O O . GLN A 1 349 ? 53.202 -12.655 -99.917 1.00 58.38 349 GLN A O 1
ATOM 2816 N N . ARG A 1 350 ? 52.461 -13.067 -101.992 1.00 58.09 350 ARG A N 1
ATOM 2817 C CA . ARG A 1 350 ? 51.078 -13.355 -101.565 1.00 58.09 350 ARG A CA 1
ATOM 2818 C C . ARG A 1 350 ? 50.969 -14.586 -100.662 1.00 58.09 350 ARG A C 1
ATOM 2820 O O . ARG A 1 350 ? 50.094 -14.640 -99.806 1.00 58.09 350 ARG A O 1
ATOM 2827 N N . GLU A 1 351 ? 51.825 -15.589 -100.848 1.00 57.72 351 GLU A N 1
ATOM 2828 C CA . GLU A 1 351 ? 51.790 -16.811 -100.035 1.00 57.72 351 GLU A CA 1
ATOM 2829 C C . GLU A 1 351 ? 52.359 -16.598 -98.620 1.00 57.72 351 GLU A C 1
ATOM 2831 O O . GLU A 1 351 ? 51.888 -17.247 -97.686 1.00 57.72 351 GLU A O 1
ATOM 2836 N N . GLU A 1 352 ? 53.305 -15.671 -98.437 1.00 60.47 352 GLU A N 1
ATOM 2837 C CA . GLU A 1 352 ? 53.819 -15.269 -97.118 1.00 60.47 352 GLU A CA 1
ATOM 2838 C C . GLU A 1 352 ? 52.821 -14.399 -96.343 1.00 60.47 352 GLU A C 1
ATOM 2840 O O . GLU A 1 352 ? 52.559 -14.678 -95.170 1.00 60.47 352 GLU A O 1
ATOM 2845 N N . GLU A 1 353 ? 52.171 -13.440 -97.006 1.00 63.38 353 GLU A N 1
ATOM 2846 C CA . GLU A 1 353 ? 51.102 -12.616 -96.420 1.00 63.38 353 GLU A CA 1
ATOM 2847 C C . GLU A 1 353 ? 49.926 -13.485 -95.934 1.00 63.38 353 GLU A C 1
ATOM 2849 O O . GLU A 1 353 ? 49.526 -13.413 -94.769 1.00 63.38 353 GLU A O 1
ATOM 2854 N N . LEU A 1 354 ? 49.471 -14.433 -96.765 1.00 65.88 354 LEU A N 1
ATOM 2855 C CA . LEU A 1 354 ? 48.418 -15.399 -96.413 1.00 65.88 354 LEU A CA 1
ATOM 2856 C C . LEU A 1 354 ? 48.812 -16.372 -95.288 1.00 65.88 354 LEU A C 1
ATOM 2858 O O . LEU A 1 354 ? 47.946 -17.049 -94.715 1.00 65.88 354 LEU A O 1
ATOM 2862 N N . ARG A 1 355 ? 50.111 -16.528 -95.002 1.00 69.75 355 ARG A N 1
ATOM 2863 C CA . ARG A 1 355 ? 50.609 -17.379 -93.912 1.00 69.75 355 ARG A CA 1
ATOM 2864 C C . ARG A 1 355 ? 50.635 -16.610 -92.597 1.00 69.75 355 ARG A C 1
ATOM 2866 O O . ARG A 1 355 ? 50.239 -17.179 -91.580 1.00 69.75 355 ARG A O 1
ATOM 2873 N N . ILE A 1 356 ? 51.034 -15.340 -92.637 1.00 71.06 356 ILE A N 1
ATOM 2874 C CA . ILE A 1 356 ? 51.053 -14.433 -91.485 1.00 71.06 356 ILE A CA 1
ATOM 2875 C C . ILE A 1 356 ? 49.620 -14.131 -91.022 1.00 71.06 356 ILE A C 1
ATOM 2877 O O . ILE A 1 356 ? 49.320 -14.313 -89.842 1.00 71.06 356 ILE A O 1
ATOM 2881 N N . GLU A 1 357 ? 48.692 -13.828 -91.936 1.00 70.56 357 GLU A N 1
ATOM 2882 C CA . GLU A 1 357 ? 47.270 -13.636 -91.596 1.00 70.56 357 GLU A CA 1
ATOM 2883 C C . GLU A 1 357 ? 46.661 -14.868 -90.911 1.00 70.56 357 GLU A C 1
ATOM 2885 O O . GLU A 1 357 ? 45.937 -14.761 -89.922 1.00 70.56 357 GLU A O 1
ATOM 2890 N N . ARG A 1 358 ? 47.014 -16.076 -91.370 1.00 71.19 358 ARG A N 1
ATOM 2891 C CA . ARG A 1 358 ? 46.542 -17.332 -90.760 1.00 71.19 358 ARG A CA 1
ATOM 2892 C C . ARG A 1 358 ? 47.100 -17.603 -89.364 1.00 71.19 358 ARG A C 1
ATOM 2894 O O . ARG A 1 358 ? 46.549 -18.457 -88.663 1.00 71.19 358 ARG A O 1
ATOM 2901 N N . VAL A 1 359 ? 48.211 -16.979 -88.981 1.00 71.50 359 VAL A N 1
ATOM 2902 C CA . VAL A 1 359 ? 48.754 -17.059 -87.617 1.00 71.50 359 VAL A CA 1
ATOM 2903 C C . VAL A 1 359 ? 48.049 -16.037 -86.729 1.00 71.50 359 VAL A C 1
ATOM 2905 O O . VAL A 1 359 ? 47.536 -16.423 -85.681 1.00 71.50 359 VAL A O 1
ATOM 2908 N N . ILE A 1 360 ? 47.890 -14.800 -87.206 1.00 70.81 360 ILE A N 1
ATOM 2909 C CA . ILE A 1 360 ? 47.193 -13.721 -86.488 1.00 70.81 360 ILE A CA 1
ATOM 2910 C C . ILE A 1 360 ? 45.741 -14.111 -86.174 1.00 70.81 360 ILE A C 1
ATOM 2912 O O . ILE A 1 360 ? 45.306 -13.997 -85.031 1.00 70.81 360 ILE A O 1
ATOM 2916 N N . LEU A 1 361 ? 45.007 -14.676 -87.140 1.00 74.12 361 LEU A N 1
ATOM 2917 C CA . LEU A 1 361 ? 43.626 -15.132 -86.923 1.00 74.12 361 LEU A CA 1
ATOM 2918 C C . LEU A 1 361 ? 43.524 -16.287 -85.913 1.00 74.12 361 LEU A C 1
ATOM 2920 O O . LEU A 1 361 ? 42.530 -16.404 -85.199 1.00 74.12 361 LEU A O 1
ATOM 2924 N N . ARG A 1 362 ? 44.549 -17.147 -85.823 1.00 76.44 362 ARG A N 1
ATOM 2925 C CA . ARG A 1 362 ? 44.584 -18.237 -84.835 1.00 76.44 362 ARG A CA 1
ATOM 2926 C C . ARG A 1 362 ? 44.884 -17.732 -83.428 1.00 76.44 362 ARG A C 1
ATOM 2928 O O . ARG A 1 362 ? 44.323 -18.270 -82.477 1.00 76.44 362 ARG A O 1
ATOM 2935 N N . GLU A 1 363 ? 45.753 -16.738 -83.288 1.00 74.62 363 GLU A N 1
ATOM 2936 C CA . GLU A 1 363 ? 46.050 -16.120 -81.992 1.00 74.62 363 GLU A CA 1
ATOM 2937 C C . GLU A 1 363 ? 44.894 -15.247 -81.496 1.00 74.62 363 GLU A C 1
ATOM 2939 O O . GLU A 1 363 ? 44.530 -15.351 -80.325 1.00 74.62 363 GLU A O 1
ATOM 2944 N N . ALA A 1 364 ? 44.247 -14.486 -82.385 1.00 73.94 364 ALA A N 1
ATOM 2945 C CA . ALA A 1 364 ? 43.044 -13.719 -82.063 1.00 73.94 364 ALA A CA 1
ATOM 2946 C C . ALA A 1 364 ? 41.914 -14.630 -81.563 1.00 73.94 364 ALA A C 1
ATOM 2948 O O . ALA A 1 364 ? 41.383 -14.405 -80.479 1.00 73.94 364 ALA A O 1
ATOM 2949 N N . LYS A 1 365 ? 41.638 -15.733 -82.276 1.00 78.56 365 LYS A N 1
ATOM 2950 C CA . LYS A 1 365 ? 40.607 -16.697 -81.872 1.00 78.56 365 LYS A CA 1
ATOM 2951 C C . LYS A 1 365 ? 40.901 -17.351 -80.517 1.00 78.56 365 LYS A C 1
ATOM 2953 O O . LYS A 1 365 ? 40.009 -17.473 -79.691 1.00 78.56 365 LYS A O 1
ATOM 2958 N N . LYS A 1 366 ? 42.159 -17.722 -80.245 1.00 81.00 366 LYS A N 1
ATOM 2959 C CA . LYS A 1 366 ? 42.553 -18.275 -78.934 1.00 81.00 366 LYS A CA 1
ATOM 2960 C C . LYS A 1 366 ? 42.363 -17.277 -77.791 1.00 81.00 366 LYS A C 1
ATOM 2962 O O . LYS A 1 366 ? 42.041 -17.692 -76.682 1.00 81.00 366 LYS A O 1
ATOM 2967 N N . LYS A 1 367 ? 42.601 -15.987 -78.041 1.00 83.81 367 LYS A N 1
ATOM 2968 C CA . LYS A 1 367 ? 42.399 -14.932 -77.045 1.00 83.81 367 LYS A CA 1
ATOM 2969 C C . LYS A 1 367 ? 40.909 -14.684 -76.797 1.00 83.81 367 LYS A C 1
ATOM 2971 O O . LYS A 1 367 ? 40.509 -14.637 -75.641 1.00 83.81 367 LYS A O 1
ATOM 2976 N N . GLU A 1 368 ? 40.102 -14.626 -77.856 1.00 76.38 368 GLU A N 1
ATOM 2977 C CA . GLU A 1 368 ? 38.640 -14.537 -77.751 1.00 76.38 368 GLU A CA 1
ATOM 2978 C C . GLU A 1 368 ? 38.053 -15.729 -76.983 1.00 76.38 368 GLU A C 1
ATOM 2980 O O . GLU A 1 368 ? 37.285 -15.526 -76.048 1.00 76.38 368 GLU A O 1
ATOM 2985 N N . ASP A 1 369 ? 38.470 -16.962 -77.293 1.00 81.69 369 ASP A N 1
ATOM 2986 C CA . ASP A 1 369 ? 38.016 -18.163 -76.580 1.00 81.69 369 ASP A CA 1
ATOM 2987 C C . ASP A 1 369 ? 38.405 -18.115 -75.082 1.00 81.69 369 ASP A C 1
ATOM 2989 O O . ASP A 1 369 ? 37.595 -18.443 -74.212 1.00 81.69 369 ASP A O 1
ATOM 2993 N N . ALA A 1 370 ? 39.614 -17.638 -74.755 1.00 83.94 370 ALA A N 1
ATOM 2994 C CA . ALA A 1 370 ? 40.074 -17.492 -73.370 1.00 83.94 370 ALA A CA 1
ATOM 2995 C C . ALA A 1 370 ? 39.321 -16.394 -72.591 1.00 83.94 370 ALA A C 1
ATOM 2997 O O . ALA A 1 370 ? 39.013 -16.578 -71.407 1.00 83.94 370 ALA A O 1
ATOM 2998 N N . ASP A 1 371 ? 39.004 -15.271 -73.241 1.00 79.19 371 ASP A N 1
ATOM 2999 C CA . ASP A 1 371 ? 38.221 -14.183 -72.649 1.00 79.19 371 ASP A CA 1
ATOM 3000 C C . ASP A 1 371 ? 36.758 -14.618 -72.438 1.00 79.19 371 ASP A C 1
ATOM 3002 O O . ASP A 1 371 ? 36.204 -14.404 -71.356 1.00 79.19 371 ASP A O 1
ATOM 3006 N N . ILE A 1 372 ? 36.167 -15.352 -73.391 1.00 81.00 372 ILE A N 1
ATOM 3007 C CA . ILE A 1 372 ? 34.829 -15.956 -73.260 1.00 81.00 372 ILE A CA 1
ATOM 3008 C C . ILE A 1 372 ? 34.782 -16.950 -72.088 1.00 81.00 372 ILE A C 1
ATOM 3010 O O . ILE A 1 372 ? 33.833 -16.940 -71.298 1.00 81.00 372 ILE A O 1
ATOM 3014 N N . GLU A 1 373 ? 35.801 -17.798 -71.921 1.00 85.75 373 GLU A N 1
ATOM 3015 C CA . GLU A 1 373 ? 35.876 -18.734 -70.793 1.00 85.75 373 GLU A CA 1
ATOM 3016 C C . GLU A 1 373 ? 36.057 -18.034 -69.441 1.00 85.75 373 GLU A C 1
ATOM 3018 O O . GLU A 1 373 ? 35.510 -18.489 -68.429 1.00 85.75 373 GLU A O 1
ATOM 3023 N N . ARG A 1 374 ? 36.817 -16.933 -69.389 1.00 86.50 374 ARG A N 1
ATOM 3024 C CA . ARG A 1 374 ? 36.948 -16.115 -68.175 1.00 86.50 374 ARG A CA 1
ATOM 3025 C C . ARG A 1 374 ? 35.616 -15.460 -67.826 1.00 86.50 374 ARG A C 1
ATOM 3027 O O . ARG A 1 374 ? 35.154 -15.623 -66.700 1.00 86.50 374 ARG A O 1
ATOM 3034 N N . GLU A 1 375 ? 34.958 -14.819 -68.789 1.00 85.44 375 GLU A N 1
ATOM 3035 C CA . GLU A 1 375 ? 33.642 -14.217 -68.574 1.00 85.44 375 GLU A CA 1
ATOM 3036 C C . GLU A 1 375 ? 32.608 -15.241 -68.111 1.00 85.44 375 GLU A C 1
ATOM 3038 O O . GLU A 1 375 ? 31.784 -14.949 -67.242 1.00 85.44 375 GLU A O 1
ATOM 3043 N N . ARG A 1 376 ? 32.634 -16.448 -68.682 1.00 87.75 376 ARG A N 1
ATOM 3044 C CA . ARG A 1 376 ? 31.736 -17.526 -68.275 1.00 87.75 376 ARG A CA 1
ATOM 3045 C C . ARG A 1 376 ? 31.994 -17.942 -66.825 1.00 87.75 376 ARG A C 1
ATOM 3047 O O . ARG A 1 376 ? 31.034 -18.052 -66.064 1.00 87.75 376 ARG A O 1
ATOM 3054 N N . ARG A 1 377 ? 33.257 -18.121 -66.423 1.00 87.88 377 ARG A N 1
ATOM 3055 C CA . ARG A 1 377 ? 33.622 -18.450 -65.033 1.00 87.88 377 ARG A CA 1
ATOM 3056 C C . ARG A 1 377 ? 33.223 -17.347 -64.057 1.00 87.88 377 ARG A C 1
ATOM 3058 O O . ARG A 1 377 ? 32.645 -17.651 -63.017 1.00 87.88 377 ARG A O 1
ATOM 3065 N N . ASP A 1 378 ? 33.456 -16.087 -64.408 1.00 86.50 378 ASP A N 1
ATOM 3066 C CA . ASP A 1 378 ? 33.098 -14.948 -63.559 1.00 86.50 378 ASP A CA 1
ATOM 3067 C C . ASP A 1 378 ? 31.571 -14.813 -63.425 1.00 86.50 378 ASP A C 1
ATOM 3069 O O . ASP A 1 378 ? 31.056 -14.605 -62.324 1.00 86.50 378 ASP A O 1
ATOM 3073 N N . LYS A 1 379 ? 30.814 -15.029 -64.512 1.00 88.50 379 LYS A N 1
ATOM 3074 C CA . LYS A 1 379 ? 29.338 -15.068 -64.493 1.00 88.50 379 LYS A CA 1
ATOM 3075 C C . LYS A 1 379 ? 28.804 -16.230 -63.649 1.00 88.50 379 LYS A C 1
ATOM 3077 O O . LYS A 1 379 ? 27.862 -16.040 -62.876 1.00 88.50 379 LYS A O 1
ATOM 3082 N N . GLU A 1 380 ? 29.391 -17.421 -63.761 1.00 89.69 380 GLU A N 1
ATOM 3083 C CA . GLU A 1 380 ? 29.027 -18.581 -62.938 1.00 89.69 380 GLU A CA 1
ATOM 3084 C C . GLU A 1 380 ? 29.344 -18.335 -61.451 1.00 89.69 380 GLU A C 1
ATOM 3086 O O . GLU A 1 380 ? 28.497 -18.607 -60.597 1.00 89.69 380 GLU A O 1
ATOM 3091 N N . TYR A 1 381 ? 30.499 -17.744 -61.133 1.00 91.81 381 TYR A N 1
ATOM 3092 C CA . TYR A 1 381 ? 30.884 -17.372 -59.767 1.00 91.81 381 TYR A CA 1
ATOM 3093 C C . TYR A 1 381 ? 29.954 -16.311 -59.162 1.00 91.81 381 TYR A C 1
ATOM 3095 O O . TYR A 1 381 ? 29.509 -16.443 -58.019 1.00 91.81 381 TYR A O 1
ATOM 3103 N N . LEU A 1 382 ? 29.594 -15.279 -59.929 1.00 88.19 382 LEU A N 1
ATOM 3104 C CA . LEU A 1 382 ? 28.624 -14.269 -59.500 1.00 88.19 382 LEU A CA 1
ATOM 3105 C C . LEU A 1 382 ? 27.255 -14.898 -59.225 1.00 88.19 382 LEU A C 1
ATOM 3107 O O . LEU A 1 382 ? 26.628 -14.590 -58.210 1.00 88.19 382 LEU A O 1
ATOM 3111 N N . ARG A 1 383 ? 26.807 -15.822 -60.085 1.00 92.06 383 ARG A N 1
ATOM 3112 C CA . ARG A 1 383 ? 25.535 -16.532 -59.909 1.00 92.06 383 ARG A CA 1
ATOM 3113 C C . ARG A 1 383 ? 25.533 -17.398 -58.649 1.00 92.06 383 ARG A C 1
ATOM 3115 O O . ARG A 1 383 ? 24.569 -17.342 -57.887 1.00 92.06 383 ARG A O 1
ATOM 3122 N N . THR A 1 384 ? 26.580 -18.185 -58.407 1.00 91.38 384 THR A N 1
ATOM 3123 C CA . THR A 1 384 ? 26.666 -19.049 -57.215 1.00 91.38 384 THR A CA 1
ATOM 3124 C C . THR A 1 384 ? 26.795 -18.233 -55.931 1.00 91.38 384 THR A C 1
ATOM 3126 O O . THR A 1 384 ? 26.121 -18.534 -54.945 1.00 91.38 384 THR A O 1
ATOM 3129 N N . THR A 1 385 ? 27.566 -17.144 -55.956 1.00 89.06 385 THR A N 1
ATOM 3130 C CA . THR A 1 385 ? 27.696 -16.214 -54.825 1.00 89.06 385 THR A CA 1
ATOM 3131 C C . THR A 1 385 ? 26.364 -15.531 -54.509 1.00 89.06 385 THR A C 1
ATOM 3133 O O . THR A 1 385 ? 25.941 -15.511 -53.353 1.00 89.06 385 THR A O 1
ATOM 3136 N N . ALA A 1 386 ? 25.646 -15.040 -55.526 1.00 90.06 386 ALA A N 1
ATOM 3137 C CA . ALA A 1 386 ? 24.328 -14.430 -55.352 1.00 90.06 386 ALA A CA 1
ATOM 3138 C C . ALA A 1 386 ? 23.302 -15.420 -54.773 1.00 90.06 386 ALA A C 1
ATOM 3140 O O . ALA A 1 386 ? 22.549 -15.065 -53.865 1.00 90.06 386 ALA A O 1
ATOM 3141 N N . LEU A 1 387 ? 23.304 -16.675 -55.241 1.00 92.81 387 LEU A N 1
ATOM 3142 C CA . LEU A 1 387 ? 22.450 -17.735 -54.696 1.00 92.81 387 LEU A CA 1
ATOM 3143 C C . LEU A 1 387 ? 22.789 -18.060 -53.235 1.00 92.81 387 LEU A C 1
ATOM 3145 O O . LEU A 1 387 ? 21.878 -18.210 -52.422 1.00 92.81 387 LEU A O 1
ATOM 3149 N N . SER A 1 388 ? 24.076 -18.117 -52.883 1.00 91.38 388 SER A N 1
ATOM 3150 C CA . SER A 1 388 ? 24.532 -18.348 -51.505 1.00 91.38 388 SER A CA 1
ATOM 3151 C C . SER A 1 388 ? 24.089 -17.226 -50.557 1.00 91.38 388 SER A C 1
ATOM 3153 O O . SER A 1 388 ? 23.530 -17.489 -49.490 1.00 91.38 388 SER A O 1
ATOM 3155 N N . ILE A 1 389 ? 24.237 -15.964 -50.976 1.00 89.81 389 ILE A N 1
ATOM 3156 C CA . ILE A 1 389 ? 23.782 -14.801 -50.200 1.00 89.81 389 ILE A CA 1
ATOM 3157 C C . ILE A 1 389 ? 22.256 -14.815 -50.046 1.00 89.81 389 ILE A C 1
ATOM 3159 O O . ILE A 1 389 ? 21.748 -14.595 -48.947 1.00 89.81 389 ILE A O 1
ATOM 3163 N N . ALA A 1 390 ? 21.513 -15.113 -51.116 1.00 91.75 390 ALA A N 1
ATOM 3164 C CA . ALA A 1 390 ? 20.056 -15.206 -51.062 1.00 91.75 390 ALA A CA 1
ATOM 3165 C C . ALA A 1 390 ? 19.583 -16.318 -50.108 1.00 91.75 390 ALA A C 1
ATOM 3167 O O . ALA A 1 390 ? 18.668 -16.093 -49.314 1.00 91.75 390 ALA A O 1
ATOM 3168 N N . ALA A 1 391 ? 20.233 -17.486 -50.133 1.00 93.06 391 ALA A N 1
ATOM 3169 C CA . ALA A 1 391 ? 19.950 -18.586 -49.214 1.00 93.06 391 ALA A CA 1
ATOM 3170 C C . ALA A 1 391 ? 20.266 -18.212 -47.755 1.00 93.06 391 ALA A C 1
ATOM 3172 O O . ALA A 1 391 ? 19.442 -18.437 -46.870 1.00 93.06 391 ALA A O 1
ATOM 3173 N N . SER A 1 392 ? 21.412 -17.570 -47.507 1.00 91.44 392 SER A N 1
ATOM 3174 C CA . SER A 1 392 ? 21.799 -17.084 -46.176 1.00 91.44 392 SER A CA 1
ATOM 3175 C C . SER A 1 392 ? 20.804 -16.053 -45.626 1.00 91.44 392 SER A C 1
ATOM 3177 O O . SER A 1 392 ? 20.328 -16.179 -44.496 1.00 91.44 392 SER A O 1
ATOM 3179 N N . ASN A 1 393 ? 20.393 -15.083 -46.449 1.00 89.81 393 ASN A N 1
ATOM 3180 C CA . ASN A 1 393 ? 19.394 -14.082 -46.072 1.00 89.81 393 ASN A CA 1
ATOM 3181 C C . ASN A 1 393 ? 18.030 -14.715 -45.773 1.00 89.81 393 ASN A C 1
ATOM 3183 O O . ASN A 1 393 ? 17.368 -14.319 -44.812 1.00 89.81 393 ASN A O 1
ATOM 3187 N N . LYS A 1 394 ? 17.615 -15.712 -46.564 1.00 93.44 394 LYS A N 1
ATOM 3188 C CA . LYS A 1 394 ? 16.379 -16.461 -46.319 1.00 93.44 394 LYS A CA 1
ATOM 3189 C C . LYS A 1 394 ? 16.428 -17.180 -44.969 1.00 93.44 394 LYS A C 1
ATOM 3191 O O . LYS A 1 394 ? 15.514 -16.998 -44.168 1.00 93.44 394 LYS A O 1
ATOM 3196 N N . ASN A 1 395 ? 17.516 -17.893 -44.676 1.00 93.69 395 ASN A N 1
ATOM 3197 C CA . ASN A 1 395 ? 17.702 -18.582 -43.396 1.00 93.69 395 ASN A CA 1
ATOM 3198 C C . ASN A 1 395 ? 17.693 -17.600 -42.214 1.00 93.69 395 ASN A C 1
ATOM 3200 O O . ASN A 1 395 ? 17.025 -17.843 -41.211 1.00 93.69 395 ASN A O 1
ATOM 3204 N N . LEU A 1 396 ? 18.359 -16.446 -42.345 1.00 90.06 396 LEU A N 1
ATOM 3205 C CA . LEU A 1 396 ? 18.363 -15.406 -41.312 1.00 90.06 396 LEU A CA 1
ATOM 3206 C C . LEU A 1 396 ? 16.949 -14.864 -41.038 1.00 90.06 396 LEU A C 1
ATOM 3208 O O . LEU A 1 396 ? 16.584 -14.615 -39.887 1.00 90.06 396 LEU A O 1
ATOM 3212 N N . MET A 1 397 ? 16.145 -14.670 -42.086 1.00 92.06 397 MET A N 1
ATOM 3213 C CA . MET A 1 397 ? 14.762 -14.206 -41.955 1.00 92.06 397 MET A CA 1
ATOM 3214 C C . MET A 1 397 ? 13.857 -15.269 -41.328 1.00 92.06 397 MET A C 1
ATOM 3216 O O . MET A 1 397 ? 13.026 -14.935 -40.481 1.00 92.06 397 MET A O 1
ATOM 3220 N N . GLU A 1 398 ? 14.031 -16.539 -41.694 1.00 94.25 398 GLU A N 1
ATOM 3221 C CA . GLU A 1 398 ? 13.307 -17.662 -41.093 1.00 94.25 398 GLU A CA 1
ATOM 3222 C C . GLU A 1 398 ? 13.657 -17.831 -39.611 1.00 94.25 398 GLU A C 1
ATOM 3224 O O . GLU A 1 398 ? 12.752 -17.944 -38.784 1.00 94.25 398 GLU A O 1
ATOM 3229 N N . GLU A 1 399 ? 14.936 -17.737 -39.239 1.00 92.94 399 GLU A N 1
ATOM 3230 C CA . GLU A 1 399 ? 15.357 -17.750 -37.836 1.00 92.94 399 GLU A CA 1
ATOM 3231 C C . GLU A 1 399 ? 14.788 -16.573 -37.046 1.00 92.94 399 GLU A C 1
ATOM 3233 O O . GLU A 1 399 ? 14.282 -16.768 -35.940 1.00 92.94 399 GLU A O 1
ATOM 3238 N N . LYS A 1 400 ? 14.835 -15.352 -37.595 1.00 92.06 400 LYS A N 1
ATOM 3239 C CA . LYS A 1 400 ? 14.231 -14.177 -36.949 1.00 92.06 400 LYS A CA 1
ATOM 3240 C C . LYS A 1 400 ? 12.734 -14.372 -36.743 1.00 92.06 400 LYS A C 1
ATOM 3242 O O . LYS A 1 400 ? 12.225 -14.069 -35.668 1.00 92.06 400 LYS A O 1
ATOM 3247 N N . ARG A 1 401 ? 12.033 -14.908 -37.747 1.00 94.19 401 ARG A N 1
ATOM 3248 C CA . ARG A 1 401 ? 10.602 -15.216 -37.650 1.00 94.19 401 ARG A CA 1
ATOM 3249 C C . ARG A 1 401 ? 10.331 -16.284 -36.592 1.00 94.19 401 ARG A C 1
ATOM 3251 O O . ARG A 1 401 ? 9.360 -16.150 -35.854 1.00 94.19 401 ARG A O 1
ATOM 3258 N N . ARG A 1 402 ? 11.185 -17.308 -36.493 1.00 95.62 402 ARG A N 1
ATOM 3259 C CA . ARG A 1 402 ? 11.078 -18.354 -35.471 1.00 95.62 402 ARG A CA 1
ATOM 3260 C C . ARG A 1 402 ? 11.271 -17.782 -34.068 1.00 95.62 402 ARG A C 1
ATOM 3262 O O . ARG A 1 402 ? 10.398 -17.984 -33.236 1.00 95.62 402 ARG A O 1
ATOM 3269 N N . ARG A 1 403 ? 12.328 -16.994 -33.837 1.00 92.12 403 ARG A N 1
ATOM 3270 C CA . ARG A 1 403 ? 12.588 -16.336 -32.541 1.00 92.12 403 ARG A CA 1
ATOM 3271 C C . ARG A 1 403 ? 11.453 -15.398 -32.138 1.00 92.12 403 ARG A C 1
ATOM 3273 O O . ARG A 1 403 ? 10.961 -15.491 -31.026 1.00 92.12 403 ARG A O 1
ATOM 3280 N N . MET A 1 404 ? 10.970 -14.565 -33.064 1.00 90.69 404 MET A N 1
ATOM 3281 C CA . MET A 1 404 ? 9.813 -13.692 -32.819 1.00 90.69 404 MET A CA 1
ATOM 3282 C C . MET A 1 404 ? 8.561 -14.487 -32.437 1.00 90.69 404 MET A C 1
ATOM 3284 O O . MET A 1 404 ? 7.802 -14.059 -31.572 1.00 90.69 404 MET A O 1
ATOM 3288 N N . LYS A 1 405 ? 8.332 -15.641 -33.075 1.00 94.50 405 LYS A N 1
ATOM 3289 C CA . LYS A 1 405 ? 7.208 -16.517 -32.739 1.00 94.50 405 LYS A CA 1
ATOM 3290 C C . LYS A 1 405 ? 7.391 -17.165 -31.364 1.00 94.50 405 LYS A C 1
ATOM 3292 O O . LYS A 1 405 ? 6.458 -17.140 -30.578 1.00 94.50 405 LYS A O 1
ATOM 3297 N N . GLU A 1 406 ? 8.581 -17.673 -31.053 1.00 94.31 406 GLU A N 1
ATOM 3298 C CA . GLU A 1 406 ? 8.913 -18.243 -29.739 1.00 94.31 406 GLU A CA 1
ATOM 3299 C C . GLU A 1 406 ? 8.751 -17.206 -28.612 1.00 94.31 406 GLU A C 1
ATOM 3301 O O . GLU A 1 406 ? 8.147 -17.503 -27.584 1.00 94.31 406 GLU A O 1
ATOM 3306 N N . GLU A 1 407 ? 9.222 -15.971 -28.813 1.00 90.38 407 GLU A N 1
ATOM 3307 C CA . GLU A 1 407 ? 9.045 -14.861 -27.866 1.00 90.38 407 GLU A CA 1
ATOM 3308 C C . GLU A 1 407 ? 7.568 -14.476 -27.704 1.00 90.38 407 GLU A C 1
ATOM 3310 O O . GLU A 1 407 ? 7.106 -14.227 -26.588 1.00 90.38 407 GLU A O 1
ATOM 3315 N N . HIS A 1 408 ? 6.810 -14.455 -28.805 1.00 92.75 408 HIS A N 1
ATOM 3316 C CA . HIS A 1 408 ? 5.375 -14.191 -28.773 1.00 92.75 408 HIS A CA 1
ATOM 3317 C C . HIS A 1 408 ? 4.610 -15.287 -28.023 1.00 92.75 408 HIS A C 1
ATOM 3319 O O . HIS A 1 408 ? 3.811 -14.972 -27.141 1.00 92.75 408 HIS A O 1
ATOM 3325 N N . ASP A 1 409 ? 4.894 -16.556 -28.314 1.00 94.25 409 ASP A N 1
ATOM 3326 C CA . ASP A 1 409 ? 4.272 -17.708 -27.664 1.00 94.25 409 ASP A CA 1
ATOM 3327 C C . ASP A 1 409 ? 4.629 -17.737 -26.166 1.00 94.25 409 ASP A C 1
ATOM 3329 O O . ASP A 1 409 ? 3.749 -17.926 -25.325 1.00 94.25 409 ASP A O 1
ATOM 3333 N N . ALA A 1 410 ? 5.884 -17.450 -25.798 1.00 92.31 410 ALA A N 1
ATOM 3334 C CA . ALA A 1 410 ? 6.311 -17.340 -24.401 1.00 92.31 410 ALA A CA 1
ATOM 3335 C C . ALA A 1 410 ? 5.606 -16.189 -23.661 1.00 92.31 410 ALA A C 1
ATOM 3337 O O . ALA A 1 410 ? 5.148 -16.366 -22.530 1.00 92.31 410 ALA A O 1
ATOM 3338 N N . SER A 1 411 ? 5.471 -15.026 -24.305 1.00 89.94 411 SER A N 1
ATOM 3339 C CA . SER A 1 411 ? 4.729 -13.882 -23.764 1.00 89.94 411 SER A CA 1
ATOM 3340 C C . SER A 1 411 ? 3.241 -14.200 -23.593 1.00 89.94 411 SER A C 1
ATOM 3342 O O . SER A 1 411 ? 2.647 -13.867 -22.567 1.00 89.94 411 SER A O 1
ATOM 3344 N N . MET A 1 412 ? 2.641 -14.915 -24.550 1.00 93.88 412 MET A N 1
ATOM 3345 C CA . MET A 1 412 ? 1.252 -15.361 -24.467 1.00 93.88 412 MET A CA 1
ATOM 3346 C C . MET A 1 412 ? 1.049 -16.352 -23.315 1.00 93.88 412 MET A C 1
ATOM 3348 O O . MET A 1 412 ? 0.115 -16.182 -22.534 1.00 93.88 412 MET A O 1
ATOM 3352 N N . ILE A 1 413 ? 1.939 -17.339 -23.155 1.00 93.81 413 ILE A N 1
ATOM 3353 C CA . ILE A 1 413 ? 1.903 -18.294 -22.036 1.00 93.81 413 ILE A CA 1
ATOM 3354 C C . ILE A 1 413 ? 2.018 -17.556 -20.698 1.00 93.81 413 ILE A C 1
ATOM 3356 O O . ILE A 1 413 ? 1.230 -17.815 -19.790 1.00 93.81 413 ILE A O 1
ATOM 3360 N N . TYR A 1 414 ? 2.943 -16.600 -20.590 1.00 91.62 414 TYR A N 1
ATOM 3361 C CA . TYR A 1 414 ? 3.109 -15.774 -19.395 1.00 91.62 414 TYR A CA 1
ATOM 3362 C C . TYR A 1 414 ? 1.858 -14.932 -19.095 1.00 91.62 414 TYR A C 1
ATOM 3364 O O . TYR A 1 414 ? 1.378 -14.893 -17.965 1.00 91.62 414 TYR A O 1
ATOM 3372 N N . ALA A 1 415 ? 1.262 -14.296 -20.105 1.00 89.94 415 ALA A N 1
ATOM 3373 C CA . ALA A 1 415 ? 0.024 -13.540 -19.930 1.00 89.94 415 ALA A CA 1
ATOM 3374 C C . ALA A 1 415 ? -1.147 -14.443 -19.494 1.00 89.94 415 ALA A C 1
ATOM 3376 O O . ALA A 1 415 ? -1.942 -14.061 -18.631 1.00 89.94 415 ALA A O 1
ATOM 3377 N N . MET A 1 416 ? -1.241 -15.655 -20.052 1.00 91.81 416 MET A N 1
ATOM 3378 C CA . MET A 1 416 ? -2.249 -16.644 -19.665 1.00 91.81 416 MET A CA 1
ATOM 3379 C C . MET A 1 416 ? -2.046 -17.149 -18.234 1.00 91.81 416 MET A C 1
ATOM 3381 O O . MET A 1 416 ? -3.030 -17.256 -17.501 1.00 91.81 416 MET A O 1
ATOM 3385 N N . SER A 1 417 ? -0.806 -17.410 -17.804 1.00 89.81 417 SER A N 1
ATOM 3386 C CA . SER A 1 417 ? -0.526 -17.844 -16.430 1.00 89.81 417 SER A CA 1
ATOM 3387 C C . SER A 1 417 ? -0.876 -16.752 -15.421 1.00 89.81 417 SER A C 1
ATOM 3389 O O . SER A 1 417 ? -1.552 -17.035 -14.438 1.00 89.81 417 SER A O 1
ATOM 3391 N N . PHE A 1 418 ? -0.538 -15.490 -15.706 1.00 89.25 418 PHE A N 1
ATOM 3392 C CA . PHE A 1 418 ? -0.910 -14.351 -14.859 1.00 89.25 418 PHE A CA 1
ATOM 3393 C C . PHE A 1 418 ? -2.421 -14.167 -14.744 1.00 89.25 418 PHE A C 1
ATOM 3395 O O . PHE A 1 418 ? -2.939 -13.883 -13.661 1.00 89.25 418 PHE A O 1
ATOM 3402 N N . ARG A 1 419 ? -3.150 -14.349 -15.849 1.00 91.44 419 ARG A N 1
ATOM 3403 C CA . ARG A 1 419 ? -4.612 -14.323 -15.822 1.00 91.44 419 ARG A CA 1
ATOM 3404 C C . ARG A 1 419 ? -5.169 -15.469 -14.975 1.00 91.44 419 ARG A C 1
ATOM 3406 O O . ARG A 1 419 ? -6.036 -15.222 -14.142 1.00 91.44 419 ARG A O 1
ATOM 3413 N N . GLY A 1 420 ? -4.645 -16.684 -15.146 1.00 93.94 420 GLY A N 1
ATOM 3414 C CA . GLY A 1 420 ? -5.035 -17.853 -14.357 1.00 93.94 420 GLY A CA 1
ATOM 3415 C C . GLY A 1 420 ? -4.776 -17.671 -12.859 1.00 93.94 420 GLY A C 1
ATOM 3416 O O . GLY A 1 420 ? -5.670 -17.906 -12.051 1.00 93.94 420 GLY A O 1
ATOM 3417 N N . GLU A 1 421 ? -3.596 -17.180 -12.478 1.00 91.38 421 GLU A N 1
ATOM 3418 C CA . GLU A 1 421 ? -3.252 -16.858 -11.086 1.00 91.38 421 GLU A CA 1
ATOM 3419 C C . GLU A 1 421 ? -4.162 -15.764 -10.509 1.00 91.38 421 GLU A C 1
ATOM 3421 O O . GLU A 1 421 ? -4.630 -15.874 -9.373 1.00 91.38 421 GLU A O 1
ATOM 3426 N N . GLY A 1 422 ? -4.475 -14.733 -11.300 1.00 89.06 422 GLY A N 1
ATOM 3427 C CA . GLY A 1 422 ? -5.412 -13.679 -10.912 1.00 89.06 422 GLY A CA 1
ATOM 3428 C C . GLY A 1 422 ? -6.830 -14.205 -10.674 1.00 89.06 422 GLY A C 1
ATOM 3429 O O . GLY A 1 422 ? -7.447 -13.894 -9.652 1.00 89.06 422 GLY A O 1
ATOM 3430 N N . GLU A 1 423 ? -7.341 -15.042 -11.576 1.00 93.69 423 GLU A N 1
ATOM 3431 C CA . GLU A 1 423 ? -8.652 -15.684 -11.439 1.00 93.69 423 GLU A CA 1
ATOM 3432 C C . GLU A 1 423 ? -8.694 -16.622 -10.219 1.00 93.69 423 GLU A C 1
ATOM 3434 O O . GLU A 1 423 ? -9.653 -16.574 -9.442 1.00 93.69 423 GLU A O 1
ATOM 3439 N N . GLN A 1 424 ? -7.632 -17.398 -9.978 1.00 93.38 424 GLN A N 1
ATOM 3440 C CA . GLN A 1 424 ? -7.498 -18.249 -8.790 1.00 93.38 424 GLN A CA 1
ATOM 3441 C C . GLN A 1 424 ? -7.457 -17.438 -7.492 1.00 93.38 424 GLN A C 1
ATOM 3443 O O . GLN A 1 424 ? -8.129 -17.798 -6.525 1.00 93.38 424 GLN A O 1
ATOM 3448 N N . TYR A 1 425 ? -6.721 -16.325 -7.461 1.00 93.19 425 TYR A N 1
ATOM 3449 C CA . TYR A 1 425 ? -6.672 -15.441 -6.298 1.00 93.19 425 TYR A CA 1
ATOM 3450 C C . TYR A 1 425 ? -8.055 -14.862 -5.975 1.00 93.19 425 TYR A C 1
ATOM 3452 O O . TYR A 1 425 ? -8.498 -14.901 -4.825 1.00 93.19 425 TYR A O 1
ATOM 3460 N N . VAL A 1 426 ? -8.781 -14.385 -6.992 1.00 92.69 426 VAL A N 1
ATOM 3461 C CA . VAL A 1 426 ? -10.146 -13.865 -6.826 1.00 92.69 426 VAL A CA 1
ATOM 3462 C C . VAL A 1 426 ? -11.108 -14.965 -6.371 1.00 92.69 426 VAL A C 1
ATOM 3464 O O . VAL A 1 426 ? -11.938 -14.725 -5.490 1.00 92.69 426 VAL A O 1
ATOM 3467 N N . ALA A 1 427 ? -11.000 -16.176 -6.924 1.00 94.94 427 ALA A N 1
ATOM 3468 C CA . ALA A 1 427 ? -11.797 -17.322 -6.496 1.00 94.94 427 ALA A CA 1
ATOM 3469 C C . ALA A 1 427 ? -11.512 -17.699 -5.030 1.00 94.94 427 ALA A C 1
ATOM 3471 O O . ALA A 1 427 ? -12.451 -17.898 -4.256 1.00 94.94 427 ALA A O 1
ATOM 3472 N N . ALA A 1 428 ? -10.241 -17.714 -4.619 1.00 93.38 428 ALA A N 1
ATOM 3473 C CA . ALA A 1 428 ? -9.835 -17.982 -3.243 1.00 93.38 428 ALA A CA 1
ATOM 3474 C C . ALA A 1 428 ? -10.340 -16.904 -2.267 1.00 93.38 428 ALA A C 1
ATOM 3476 O O . ALA A 1 428 ? -10.852 -17.237 -1.197 1.00 93.38 428 ALA A O 1
ATOM 3477 N N . GLU A 1 429 ? -10.272 -15.619 -2.632 1.00 93.19 429 GLU A N 1
ATOM 3478 C CA . GLU A 1 429 ? -10.845 -14.535 -1.822 1.00 93.19 429 GLU A CA 1
ATOM 3479 C C . GLU A 1 429 ? -12.371 -14.646 -1.706 1.00 93.19 429 GLU A C 1
ATOM 3481 O O . GLU A 1 429 ? -12.920 -14.507 -0.609 1.00 93.19 429 GLU A O 1
ATOM 3486 N N . ARG A 1 430 ? -13.073 -14.980 -2.798 1.00 93.81 430 ARG A N 1
ATOM 3487 C CA . ARG A 1 430 ? -14.520 -15.249 -2.759 1.00 93.81 430 ARG A CA 1
ATOM 3488 C C . ARG A 1 430 ? -14.852 -16.426 -1.844 1.00 93.81 430 ARG A C 1
ATOM 3490 O O . ARG A 1 430 ? -15.792 -16.315 -1.057 1.00 93.81 430 ARG A O 1
ATOM 3497 N N . ALA A 1 431 ? -14.075 -17.508 -1.890 1.00 95.19 431 ALA A N 1
ATOM 3498 C CA . ALA A 1 431 ? -14.252 -18.663 -1.013 1.00 95.19 431 ALA A CA 1
ATOM 3499 C C . ALA A 1 431 ? -14.024 -18.302 0.465 1.00 95.19 431 ALA A C 1
ATOM 3501 O O . ALA A 1 431 ? -14.853 -18.630 1.312 1.00 95.19 431 ALA A O 1
ATOM 3502 N N . ARG A 1 432 ? -12.968 -17.541 0.788 1.00 94.38 432 ARG A N 1
ATOM 3503 C CA . ARG A 1 432 ? -12.722 -17.032 2.153 1.00 94.38 432 ARG A CA 1
ATOM 3504 C C . ARG A 1 432 ? -13.833 -16.104 2.634 1.00 94.38 432 ARG A C 1
ATOM 3506 O O . ARG A 1 432 ? -14.225 -16.150 3.799 1.00 94.38 432 ARG A O 1
ATOM 3513 N N . ALA A 1 433 ? -14.343 -15.235 1.764 1.00 93.56 433 ALA A N 1
ATOM 3514 C CA . ALA A 1 433 ? -15.471 -14.369 2.088 1.00 93.56 433 ALA A CA 1
ATOM 3515 C C . ALA A 1 433 ? -16.753 -15.179 2.340 1.00 93.56 433 ALA A C 1
ATOM 3517 O O . ALA A 1 433 ? -17.480 -14.879 3.286 1.00 93.56 433 ALA A O 1
ATOM 3518 N N . ALA A 1 434 ? -17.016 -16.217 1.542 1.00 95.00 434 ALA A N 1
ATOM 3519 C CA . ALA A 1 434 ? -18.136 -17.129 1.751 1.00 95.00 434 ALA A CA 1
ATOM 3520 C C . ALA A 1 434 ? -18.005 -17.899 3.075 1.00 95.00 434 ALA A C 1
ATOM 3522 O O . ALA A 1 434 ? -18.957 -17.915 3.851 1.00 95.00 434 ALA A O 1
ATOM 3523 N N . ALA A 1 435 ? -16.819 -18.433 3.387 1.00 95.00 435 ALA A N 1
ATOM 3524 C CA . ALA A 1 435 ? -16.545 -19.109 4.656 1.00 95.00 435 ALA A CA 1
ATOM 3525 C C . ALA A 1 435 ? -16.796 -18.188 5.863 1.00 95.00 435 ALA A C 1
ATOM 3527 O O . ALA A 1 435 ? -17.529 -18.561 6.775 1.00 95.00 435 ALA A O 1
ATOM 3528 N N . ARG A 1 436 ? -16.305 -16.939 5.819 1.00 93.50 436 ARG A N 1
ATOM 3529 C CA . ARG A 1 436 ? -16.582 -15.931 6.860 1.00 93.50 436 ARG A CA 1
ATOM 3530 C C . ARG A 1 436 ? -18.073 -15.630 7.013 1.00 93.50 436 ARG A C 1
ATOM 3532 O O . ARG A 1 436 ? -18.545 -15.426 8.129 1.00 93.50 436 ARG A O 1
ATOM 3539 N N . ARG A 1 437 ? -18.833 -15.586 5.912 1.00 94.56 437 ARG A N 1
ATOM 3540 C CA . ARG A 1 437 ? -20.294 -15.404 5.973 1.00 94.56 437 ARG A CA 1
ATOM 3541 C C . ARG A 1 437 ? -20.983 -16.607 6.606 1.00 94.56 437 ARG A C 1
ATOM 3543 O O . ARG A 1 437 ? -21.887 -16.407 7.407 1.00 94.56 437 ARG A O 1
ATOM 3550 N N . GLU A 1 438 ? -20.572 -17.824 6.269 1.00 95.75 438 GLU A N 1
ATOM 3551 C CA . GLU A 1 438 ? -21.109 -19.043 6.881 1.00 95.75 438 GLU A CA 1
ATOM 3552 C C . GLU A 1 438 ? -20.786 -19.117 8.380 1.00 95.75 438 GLU A C 1
ATOM 3554 O O . GLU A 1 438 ? -21.673 -19.397 9.182 1.00 95.75 438 GLU A O 1
ATOM 3559 N N . GLU A 1 439 ? -19.567 -18.771 8.796 1.00 94.62 439 GLU A N 1
ATOM 3560 C CA . GLU A 1 439 ? -19.211 -18.641 10.217 1.00 94.62 439 GLU A CA 1
ATOM 3561 C C . GLU A 1 439 ? -20.062 -17.581 10.925 1.00 94.62 439 GLU A C 1
ATOM 3563 O O . GLU A 1 439 ? -20.595 -17.836 12.005 1.00 94.62 439 GLU A O 1
ATOM 3568 N N . ALA A 1 440 ? -20.262 -16.416 10.301 1.00 92.69 440 ALA A N 1
ATOM 3569 C CA . ALA A 1 440 ? -21.116 -15.366 10.849 1.00 92.69 440 ALA A CA 1
ATOM 3570 C C . ALA A 1 440 ? -22.582 -15.814 10.971 1.00 92.69 440 ALA A C 1
ATOM 3572 O O . ALA A 1 440 ? -23.227 -15.506 11.973 1.00 92.69 440 ALA A O 1
ATOM 3573 N N . LYS A 1 441 ? -23.106 -16.573 9.998 1.00 95.94 441 LYS A N 1
ATOM 3574 C CA . LYS A 1 441 ? -24.447 -17.176 10.074 1.00 95.94 441 LYS A CA 1
ATOM 3575 C C . LYS A 1 441 ? -24.545 -18.182 11.217 1.00 95.94 441 LYS A C 1
ATOM 3577 O O . LYS A 1 441 ? -25.502 -18.110 11.981 1.00 95.94 441 LYS A O 1
ATOM 3582 N N . LYS A 1 442 ? -23.561 -19.077 11.368 1.00 95.88 442 LYS A N 1
ATOM 3583 C CA . LYS A 1 442 ? -23.505 -20.044 12.478 1.00 95.88 442 LYS A CA 1
ATOM 3584 C C . LYS A 1 442 ? -23.468 -19.333 13.829 1.00 95.88 442 LYS A C 1
ATOM 3586 O O . LYS A 1 442 ? -24.232 -19.678 14.721 1.00 95.88 442 LYS A O 1
ATOM 3591 N N . HIS A 1 443 ? -22.645 -18.295 13.956 1.00 93.38 443 HIS A N 1
ATOM 3592 C CA . HIS A 1 443 ? -22.575 -17.483 15.168 1.00 93.38 443 HIS A CA 1
ATOM 3593 C C . HIS A 1 443 ? -23.895 -16.746 15.449 1.00 93.38 443 HIS A C 1
ATOM 3595 O O . HIS A 1 443 ? -24.358 -16.713 16.585 1.00 93.38 443 HIS A O 1
ATOM 3601 N N . ALA A 1 444 ? -24.543 -16.190 14.422 1.00 93.12 444 ALA A N 1
ATOM 3602 C CA . ALA A 1 444 ? -25.851 -15.556 14.567 1.00 93.12 444 ALA A CA 1
ATOM 3603 C C . ALA A 1 444 ? -26.948 -16.558 14.968 1.00 93.12 444 ALA A C 1
ATOM 3605 O O . ALA A 1 444 ? -27.802 -16.220 15.784 1.00 93.12 444 ALA A O 1
ATOM 3606 N N . ALA A 1 445 ? -26.924 -17.778 14.423 1.00 95.44 445 ALA A N 1
ATOM 3607 C CA . ALA A 1 445 ? -27.832 -18.853 14.813 1.00 95.44 445 ALA A CA 1
ATOM 3608 C C . ALA A 1 445 ? -27.618 -19.261 16.278 1.00 95.44 445 ALA A C 1
ATOM 3610 O O . ALA A 1 445 ? -28.581 -19.309 17.034 1.00 95.44 445 ALA A O 1
ATOM 3611 N N . PHE A 1 446 ? -26.361 -19.431 16.699 1.00 94.12 446 PHE A N 1
ATOM 3612 C CA . PHE A 1 446 ? -26.007 -19.707 18.092 1.00 94.12 446 PHE A CA 1
ATOM 3613 C C . PHE A 1 446 ? -26.493 -18.605 19.049 1.00 94.12 446 PHE A C 1
ATOM 3615 O O . PHE A 1 446 ? -27.084 -18.891 20.085 1.00 94.12 446 PHE A O 1
ATOM 3622 N N . LEU A 1 447 ? -26.314 -17.329 18.687 1.00 93.56 447 LEU A N 1
ATOM 3623 C CA . LEU A 1 447 ? -26.831 -16.213 19.486 1.00 93.56 447 LEU A CA 1
ATOM 3624 C C . LEU A 1 447 ? -28.360 -16.205 19.559 1.00 93.56 447 LEU A C 1
ATOM 3626 O O . LEU A 1 447 ? -28.911 -15.896 20.612 1.00 93.56 447 LEU A O 1
ATOM 3630 N N . LYS A 1 448 ? -29.053 -16.531 18.461 1.00 93.81 448 LYS A N 1
ATOM 3631 C CA . LYS A 1 448 ? -30.515 -16.666 18.471 1.00 93.81 448 LYS A CA 1
ATOM 3632 C C . LYS A 1 448 ? -30.956 -17.775 19.416 1.00 93.81 448 LYS A C 1
ATOM 3634 O O . LYS A 1 448 ? -31.828 -17.523 20.235 1.00 93.81 448 LYS A O 1
ATOM 3639 N N . GLU A 1 449 ? -30.322 -18.942 19.352 1.00 93.94 449 GLU A N 1
ATOM 3640 C CA . GLU A 1 449 ? -30.599 -20.062 20.256 1.00 93.94 449 GLU A CA 1
ATOM 3641 C C . GLU A 1 449 ? -30.348 -19.679 21.720 1.00 93.94 449 GLU A C 1
ATOM 3643 O O . GLU A 1 449 ? -31.165 -19.975 22.586 1.00 93.94 449 GLU A O 1
ATOM 3648 N N . GLN A 1 450 ? -29.276 -18.934 22.003 1.00 91.81 450 GLN A N 1
ATOM 3649 C CA . GLN A 1 450 ? -29.000 -18.428 23.345 1.00 91.81 450 GLN A CA 1
ATOM 3650 C C . GLN A 1 450 ? -30.080 -17.445 23.826 1.00 91.81 450 GLN A C 1
ATOM 3652 O O . GLN A 1 450 ? -30.533 -17.545 24.963 1.00 91.81 450 GLN A O 1
ATOM 3657 N N . ILE A 1 451 ? -30.517 -16.513 22.971 1.00 90.81 451 ILE A N 1
ATOM 3658 C CA . ILE A 1 451 ? -31.592 -15.562 23.293 1.00 90.81 451 ILE A CA 1
ATOM 3659 C C . ILE A 1 451 ? -32.917 -16.296 23.511 1.00 90.81 451 ILE A C 1
ATOM 3661 O O . ILE A 1 451 ? -33.653 -15.957 24.434 1.00 90.81 451 ILE A O 1
ATOM 3665 N N . GLU A 1 452 ? -33.228 -17.286 22.678 1.00 90.31 452 GLU A N 1
ATOM 3666 C CA . GLU A 1 452 ? -34.428 -18.114 22.793 1.00 90.31 452 GLU A CA 1
ATOM 3667 C C . GLU A 1 452 ? -34.395 -18.935 24.086 1.00 90.31 452 GLU A C 1
ATOM 3669 O O . GLU A 1 452 ? -35.364 -18.928 24.838 1.00 90.31 452 GLU A O 1
ATOM 3674 N N . GLY A 1 453 ? -33.253 -19.545 24.410 1.00 86.62 453 GLY A N 1
ATOM 3675 C CA . GLY A 1 453 ? -33.033 -20.261 25.663 1.00 86.62 453 GLY A CA 1
ATOM 3676 C C . GLY A 1 453 ? -33.148 -19.351 26.887 1.00 86.62 453 GLY A C 1
ATOM 3677 O O . GLY A 1 453 ? -33.802 -19.712 27.862 1.00 86.62 453 GLY A O 1
ATOM 3678 N N . ASP A 1 454 ? -32.582 -18.144 26.843 1.00 83.81 454 ASP A N 1
ATOM 3679 C CA . ASP A 1 454 ? -32.738 -17.149 27.910 1.00 83.81 454 ASP A CA 1
ATOM 3680 C C . ASP A 1 454 ? -34.186 -16.657 28.016 1.00 83.81 454 ASP A C 1
ATOM 3682 O O . ASP A 1 454 ? -34.686 -16.432 29.118 1.00 83.81 454 ASP A O 1
ATOM 3686 N N . ARG A 1 455 ? -34.892 -16.510 26.888 1.00 84.12 455 ARG A N 1
ATOM 3687 C CA . ARG A 1 455 ? -36.312 -16.143 26.858 1.00 84.12 455 ARG A CA 1
ATOM 3688 C C . ARG A 1 455 ? -37.175 -17.245 27.459 1.00 84.12 455 ARG A C 1
ATOM 3690 O O . ARG A 1 455 ? -38.037 -16.925 28.269 1.00 84.12 455 ARG A O 1
ATOM 3697 N N . GLN A 1 456 ? -36.917 -18.507 27.129 1.00 80.31 456 GLN A N 1
ATOM 3698 C CA . GLN A 1 456 ? -37.596 -19.659 27.720 1.00 80.31 456 GLN A CA 1
ATOM 3699 C C . GLN A 1 456 ? -37.311 -19.759 29.218 1.00 80.31 456 GLN A C 1
ATOM 3701 O O . GLN A 1 456 ? -38.250 -19.904 29.987 1.00 80.31 456 GLN A O 1
ATOM 3706 N N . ARG A 1 457 ? -36.062 -19.567 29.667 1.00 77.38 457 ARG A N 1
ATOM 3707 C CA . ARG A 1 457 ? -35.725 -19.507 31.106 1.00 77.38 457 ARG A CA 1
ATOM 3708 C C . ARG A 1 457 ? -36.424 -18.356 31.828 1.00 77.38 457 ARG A C 1
ATOM 3710 O O . ARG A 1 457 ? -36.792 -18.499 32.984 1.00 77.38 457 ARG A O 1
ATOM 3717 N N . ARG A 1 458 ? -36.598 -17.210 31.162 1.00 73.75 458 ARG A N 1
ATOM 3718 C CA . ARG A 1 458 ? -37.340 -16.063 31.710 1.00 73.75 458 ARG A CA 1
ATOM 3719 C C . ARG A 1 458 ? -38.854 -16.252 31.673 1.00 73.75 458 ARG A C 1
ATOM 3721 O O . ARG A 1 458 ? -39.530 -15.635 32.479 1.00 73.75 458 ARG A O 1
ATOM 3728 N N . GLN A 1 459 ? -39.394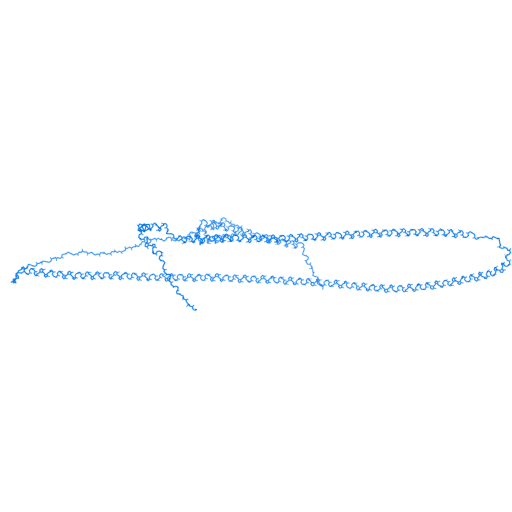 -17.022 30.730 1.00 67.62 459 GLN A N 1
ATOM 3729 C CA . GLN A 1 459 ? -40.823 -17.348 30.670 1.00 67.62 459 GLN A CA 1
ATOM 3730 C C . GLN A 1 459 ? -41.181 -18.481 31.636 1.00 67.62 459 GLN A C 1
ATOM 3732 O O . GLN A 1 459 ? -42.240 -18.436 32.253 1.00 67.62 459 GLN A O 1
ATOM 3737 N N . ALA A 1 460 ? -40.272 -19.434 31.835 1.00 60.12 460 ALA A N 1
ATOM 3738 C CA . ALA A 1 460 ? -40.313 -20.432 32.892 1.00 60.12 460 ALA A CA 1
ATOM 3739 C C . ALA A 1 460 ? -39.883 -19.808 34.233 1.00 60.12 460 ALA A C 1
ATOM 3741 O O . ALA A 1 460 ? -38.929 -20.251 34.869 1.00 60.12 460 ALA A O 1
ATOM 3742 N N . VAL A 1 461 ? -40.583 -18.758 34.675 1.00 57.25 461 VAL A N 1
ATOM 3743 C CA . VAL A 1 461 ? -40.570 -18.362 36.091 1.00 57.25 461 VAL A CA 1
ATOM 3744 C C . VAL A 1 461 ? -41.468 -19.346 36.827 1.00 57.25 461 VAL A C 1
ATOM 3746 O O . VAL A 1 461 ? -42.607 -19.061 37.183 1.00 57.25 461 VAL A O 1
ATOM 3749 N N . GLU A 1 462 ? -40.970 -20.564 36.975 1.00 62.03 462 GLU A N 1
ATOM 3750 C CA . GLU A 1 462 ? -41.547 -21.526 37.891 1.00 62.03 462 GLU A CA 1
ATOM 3751 C C . GLU A 1 462 ? -40.967 -21.269 39.282 1.00 62.03 462 GLU A C 1
ATOM 3753 O O . GLU A 1 462 ? -39.773 -20.996 39.413 1.00 62.03 462 GLU A O 1
ATOM 3758 N N . MET A 1 463 ? -41.802 -21.366 40.323 1.00 63.84 463 MET A N 1
ATOM 3759 C CA . MET A 1 463 ? -41.304 -21.378 41.701 1.00 63.84 463 MET A CA 1
ATOM 3760 C C . MET A 1 463 ? -40.195 -22.420 41.825 1.00 63.84 463 MET A C 1
ATOM 3762 O O . MET A 1 463 ? -40.400 -23.573 41.421 1.00 63.84 463 MET A O 1
ATOM 3766 N N . SER A 1 464 ? -39.060 -22.014 42.394 1.00 72.88 464 SER A N 1
ATOM 3767 C CA . SER A 1 464 ? -37.921 -22.903 42.628 1.00 72.88 464 SER A CA 1
ATOM 3768 C C . SER A 1 464 ? -38.344 -24.074 43.523 1.00 72.88 464 SER A C 1
ATOM 3770 O O . SER A 1 464 ? -39.278 -23.945 44.316 1.00 72.88 464 SER A O 1
ATOM 3772 N N . ASP A 1 465 ? -37.670 -25.223 43.445 1.00 74.75 465 ASP A N 1
ATOM 3773 C CA . ASP A 1 465 ? -38.030 -26.388 44.270 1.00 74.75 465 ASP A CA 1
ATOM 3774 C C . ASP A 1 465 ? -37.993 -26.087 45.782 1.00 74.75 465 ASP A C 1
ATOM 3776 O O . ASP A 1 465 ? -38.771 -26.659 46.549 1.00 74.75 465 ASP A O 1
ATOM 3780 N N . ALA A 1 466 ? -37.161 -25.131 46.210 1.00 73.62 466 ALA A N 1
ATOM 3781 C CA . ALA A 1 466 ? -37.132 -24.639 47.586 1.00 73.62 466 ALA A CA 1
ATOM 3782 C C . ALA A 1 466 ? -38.350 -23.759 47.919 1.00 73.62 466 ALA A C 1
ATOM 3784 O O . ALA A 1 466 ? -38.931 -23.878 48.992 1.00 73.62 466 ALA A O 1
ATOM 3785 N N . GLU A 1 467 ? -38.797 -22.916 46.989 1.00 74.81 467 GLU A N 1
ATOM 3786 C CA . GLU A 1 467 ? -40.017 -22.118 47.167 1.00 74.81 467 GLU A CA 1
ATOM 3787 C C . GLU A 1 467 ? -41.263 -23.014 47.148 1.00 74.81 467 GLU A C 1
ATOM 3789 O O . GLU A 1 467 ? -42.194 -22.807 47.925 1.00 74.81 467 GLU A O 1
ATOM 3794 N N . ARG A 1 468 ? -41.277 -24.059 46.308 1.00 79.38 468 ARG A N 1
ATOM 3795 C CA . ARG A 1 468 ? -42.329 -25.090 46.294 1.00 79.38 468 ARG A CA 1
ATOM 3796 C C . ARG A 1 468 ? -42.381 -25.882 47.591 1.00 79.38 468 ARG A C 1
ATOM 3798 O O . ARG A 1 468 ? -43.473 -26.284 47.986 1.00 79.38 468 ARG A O 1
ATOM 3805 N N . SER A 1 469 ? -41.242 -26.132 48.238 1.00 79.06 469 SER A N 1
ATOM 3806 C CA . SER A 1 469 ? -41.216 -26.843 49.518 1.00 79.06 469 SER A CA 1
ATOM 3807 C C . SER A 1 469 ? -41.752 -25.968 50.654 1.00 79.06 469 SER A C 1
ATOM 3809 O O . SER A 1 469 ? -42.599 -26.437 51.411 1.00 79.06 469 SER A O 1
ATOM 3811 N N . VAL A 1 470 ? -41.358 -24.690 50.706 1.00 79.38 470 VAL A N 1
ATOM 3812 C CA . VAL A 1 470 ? -41.856 -23.711 51.690 1.00 79.38 470 VAL A CA 1
ATOM 3813 C C . VAL A 1 470 ? -43.355 -23.464 51.512 1.00 79.38 470 VAL A C 1
ATOM 3815 O O . VAL A 1 470 ? -44.110 -23.468 52.480 1.00 79.38 470 VAL A O 1
ATOM 3818 N N . ASN A 1 471 ? -43.823 -23.344 50.270 1.00 81.31 471 ASN A N 1
ATOM 3819 C CA . ASN A 1 471 ? -45.232 -23.084 49.967 1.00 81.31 471 ASN A CA 1
ATOM 3820 C C . ASN A 1 471 ? -46.080 -24.361 49.840 1.00 81.31 471 ASN A C 1
ATOM 3822 O O . ASN A 1 471 ? -47.241 -24.290 49.430 1.00 81.31 471 ASN A O 1
ATOM 3826 N N . ARG A 1 472 ? -45.538 -25.539 50.177 1.00 84.00 472 ARG A N 1
ATOM 3827 C CA . ARG A 1 472 ? -46.193 -26.838 49.955 1.00 84.00 472 ARG A CA 1
ATOM 3828 C C . ARG A 1 472 ? -47.561 -26.931 50.631 1.00 84.00 472 ARG A C 1
ATOM 3830 O O . ARG A 1 472 ? -48.508 -27.419 50.018 1.00 84.00 472 ARG A O 1
ATOM 3837 N N . GLU A 1 473 ? -47.680 -26.461 51.870 1.00 74.31 473 GLU A N 1
ATOM 3838 C CA . GLU A 1 473 ? -48.945 -26.515 52.613 1.00 74.31 473 GLU A CA 1
ATOM 3839 C C . GLU A 1 473 ? -50.007 -25.572 52.041 1.00 74.31 473 GLU A C 1
ATOM 3841 O O . GLU A 1 473 ? -51.178 -25.943 51.965 1.00 74.31 473 GLU A O 1
ATOM 3846 N N . VAL A 1 474 ? -49.602 -24.383 51.589 1.00 76.31 474 VAL A N 1
ATOM 3847 C CA . VAL A 1 474 ? -50.495 -23.406 50.948 1.00 76.31 474 VAL A CA 1
ATOM 3848 C C . VAL A 1 474 ? -50.972 -23.937 49.596 1.00 76.31 474 VAL A C 1
ATOM 3850 O O . VAL A 1 474 ? -52.167 -23.924 49.315 1.00 76.31 474 VAL A O 1
ATOM 3853 N N . LEU A 1 475 ? -50.063 -24.494 48.790 1.00 77.69 475 LEU A N 1
ATOM 3854 C CA . LEU A 1 475 ? -50.393 -25.122 47.508 1.00 77.69 475 LEU A CA 1
ATOM 3855 C C . LEU A 1 475 ? -51.321 -26.334 47.666 1.00 77.69 475 LEU A C 1
ATOM 3857 O O . LEU A 1 475 ? -52.178 -26.560 46.812 1.00 77.69 475 LEU A O 1
ATOM 3861 N N . ARG A 1 476 ? -51.174 -27.107 48.750 1.00 79.56 476 ARG A N 1
ATOM 3862 C CA . ARG A 1 476 ? -52.078 -28.218 49.072 1.00 79.56 476 ARG A CA 1
ATOM 3863 C C . ARG A 1 476 ? -53.485 -27.715 49.402 1.00 79.56 476 ARG A C 1
ATOM 3865 O O . ARG A 1 476 ? -54.434 -28.194 48.795 1.00 79.56 476 ARG A O 1
ATOM 3872 N N . LYS A 1 477 ? -53.608 -26.701 50.268 1.00 77.00 477 LYS A N 1
ATOM 3873 C CA . LYS A 1 477 ? -54.902 -26.079 50.613 1.00 77.00 477 LYS A CA 1
ATOM 3874 C C . LYS A 1 477 ? -55.613 -25.505 49.384 1.00 77.00 477 LYS A C 1
ATOM 3876 O O . LYS A 1 477 ? -56.808 -25.703 49.223 1.00 77.00 477 LYS A O 1
ATOM 3881 N N . VAL A 1 478 ? -54.869 -24.862 48.482 1.00 76.25 478 VAL A N 1
ATOM 3882 C CA . VAL A 1 478 ? -55.417 -24.345 47.216 1.00 76.25 478 VAL A CA 1
ATOM 3883 C C . VAL A 1 478 ? -55.880 -25.476 46.288 1.00 76.25 478 VAL A C 1
ATOM 3885 O O . VAL A 1 478 ? -56.848 -25.290 45.568 1.00 76.25 478 VAL A O 1
ATOM 3888 N N . LYS A 1 479 ? -55.236 -26.651 46.291 1.00 75.94 479 LYS A N 1
ATOM 3889 C CA . LYS A 1 479 ? -55.685 -27.814 45.499 1.00 75.94 479 LYS A CA 1
ATOM 3890 C C . LYS A 1 479 ? -56.909 -28.525 46.080 1.00 75.94 479 LYS A C 1
ATOM 3892 O O . LYS A 1 479 ? -57.673 -29.104 45.315 1.00 75.94 479 LYS A O 1
ATOM 3897 N N . GLU A 1 480 ? -57.051 -28.533 47.401 1.00 79.88 480 GLU A N 1
ATOM 3898 C CA . GLU A 1 480 ? -58.149 -29.201 48.114 1.00 79.88 480 GLU A CA 1
ATOM 3899 C C . GLU A 1 480 ? -59.449 -28.374 48.104 1.00 79.88 480 GLU A C 1
ATOM 3901 O O . GLU A 1 480 ? -60.524 -28.951 48.250 1.00 79.88 480 GLU A O 1
ATOM 3906 N N . ASP A 1 481 ? -59.370 -27.056 47.875 1.00 79.94 481 ASP A N 1
ATOM 3907 C CA . ASP A 1 481 ? -60.519 -26.142 47.801 1.00 79.94 481 ASP A CA 1
ATOM 3908 C C . ASP A 1 481 ? -60.839 -25.713 46.341 1.00 79.94 481 ASP A C 1
ATOM 3910 O O . ASP A 1 481 ? -60.258 -24.752 45.818 1.00 79.94 481 ASP A O 1
ATOM 3914 N N . PRO A 1 482 ? -61.770 -26.400 45.647 1.00 74.62 482 PRO A N 1
ATOM 3915 C CA . PRO A 1 482 ? -62.108 -26.115 44.249 1.00 74.62 482 PRO A CA 1
ATOM 3916 C C . PRO A 1 482 ? -62.814 -24.763 44.036 1.00 74.62 482 PRO A C 1
ATOM 3918 O O . PRO A 1 482 ? -62.735 -24.195 42.937 1.00 74.62 482 PRO A O 1
ATOM 3921 N N . GLU A 1 483 ? -63.460 -24.198 45.063 1.00 74.69 483 GLU A N 1
ATOM 3922 C CA . GLU A 1 483 ? -64.026 -22.847 44.977 1.00 74.69 483 GLU A CA 1
ATOM 3923 C C . GLU A 1 483 ? -62.924 -21.788 44.960 1.00 74.69 483 GLU A C 1
ATOM 3925 O O . GLU A 1 483 ? -62.995 -20.818 44.199 1.00 74.69 483 GLU A O 1
ATOM 3930 N N . MET A 1 484 ? -61.879 -21.981 45.768 1.00 71.06 484 MET A N 1
ATOM 3931 C CA . MET A 1 484 ? -60.729 -21.085 45.805 1.00 71.06 484 MET A CA 1
ATOM 3932 C C . MET A 1 484 ? -59.971 -21.087 44.470 1.00 71.06 484 MET A C 1
ATOM 3934 O O . MET A 1 484 ? -59.624 -20.014 43.971 1.00 71.06 484 MET A O 1
ATOM 3938 N N . VAL A 1 485 ? -59.804 -22.251 43.828 1.00 72.50 485 VAL A N 1
ATOM 3939 C CA . VAL A 1 485 ? -59.228 -22.351 42.470 1.00 72.50 485 VAL A CA 1
ATOM 3940 C C . VAL A 1 485 ? -60.068 -21.585 41.446 1.00 72.50 485 VAL A C 1
ATOM 3942 O O . VAL A 1 485 ? -59.512 -20.819 40.659 1.00 72.50 485 VAL A O 1
ATOM 3945 N N . SER A 1 486 ? -61.397 -21.726 41.485 1.00 72.69 486 SER A N 1
ATOM 3946 C CA . SER A 1 486 ? -62.301 -21.014 40.568 1.00 72.69 486 SER A CA 1
ATOM 3947 C C . SER A 1 486 ? -62.253 -19.494 40.766 1.00 72.69 486 SER A C 1
ATOM 3949 O O . SER A 1 486 ? -62.218 -18.744 39.789 1.00 72.69 486 SER A O 1
ATOM 3951 N N . ARG A 1 487 ? -62.170 -19.009 42.016 1.00 73.12 487 ARG A N 1
ATOM 3952 C CA . ARG A 1 487 ? -62.010 -17.571 42.320 1.00 73.12 487 ARG A CA 1
ATOM 3953 C C . ARG A 1 487 ? -60.659 -17.025 41.848 1.00 73.12 487 ARG A C 1
ATOM 3955 O O . ARG A 1 487 ? -60.603 -15.904 41.339 1.00 73.12 487 ARG A O 1
ATOM 3962 N N . ILE A 1 488 ? -59.583 -17.802 41.995 1.00 72.19 488 ILE A N 1
ATOM 3963 C CA . ILE A 1 488 ? -58.240 -17.438 41.515 1.00 72.19 488 ILE A CA 1
ATOM 3964 C C . ILE A 1 488 ? -58.214 -17.391 39.984 1.00 72.19 488 ILE A C 1
ATOM 3966 O O . ILE A 1 488 ? -57.726 -16.412 39.425 1.00 72.19 488 ILE A O 1
ATOM 3970 N N . GLN A 1 489 ? -58.780 -18.392 39.302 1.00 69.69 489 GLN A N 1
ATOM 3971 C CA . GLN A 1 489 ? -58.875 -18.412 37.839 1.00 69.69 489 GLN A CA 1
ATOM 3972 C C . GLN A 1 489 ? -59.701 -17.238 37.308 1.00 69.69 489 GLN A C 1
ATOM 3974 O O . GLN A 1 489 ? -59.223 -16.534 36.423 1.00 69.69 489 GLN A O 1
ATOM 3979 N N . ALA A 1 490 ? -60.862 -16.951 37.907 1.00 73.25 490 ALA A N 1
ATOM 3980 C CA . ALA A 1 490 ? -61.697 -15.809 37.535 1.00 73.25 490 ALA A CA 1
ATOM 3981 C C . ALA A 1 490 ? -60.965 -14.463 37.691 1.00 73.25 490 ALA A C 1
ATOM 3983 O O . ALA A 1 490 ? -61.116 -13.576 36.853 1.00 73.25 490 ALA A O 1
ATOM 3984 N N . ARG A 1 491 ? -60.133 -14.312 38.733 1.00 68.75 491 ARG A N 1
ATOM 3985 C CA . ARG A 1 491 ? -59.267 -13.136 38.945 1.00 68.75 491 ARG A CA 1
ATOM 3986 C C . ARG A 1 491 ? -58.097 -13.066 37.960 1.00 68.75 491 ARG A C 1
ATOM 3988 O O . ARG A 1 491 ? -57.704 -11.960 37.605 1.00 68.75 491 ARG A O 1
ATOM 3995 N N . LEU A 1 492 ? -57.549 -14.205 37.531 1.00 64.56 492 LEU A N 1
ATOM 3996 C CA . LEU A 1 492 ? -56.447 -14.271 36.563 1.00 64.56 492 LEU A CA 1
ATOM 3997 C C . LEU A 1 492 ? -56.905 -13.951 35.134 1.00 64.56 492 LEU A C 1
ATOM 3999 O O . LEU A 1 492 ? -56.160 -13.338 34.377 1.00 64.56 492 LEU A O 1
ATOM 4003 N N . THR A 1 493 ? -58.124 -14.355 34.771 1.00 67.31 493 THR A N 1
ATOM 4004 C CA . THR A 1 493 ? -58.736 -14.069 33.463 1.00 67.31 493 THR A CA 1
ATOM 4005 C C . THR A 1 493 ? -59.370 -12.681 33.383 1.00 67.31 493 THR A C 1
ATOM 4007 O O . THR A 1 493 ? -59.719 -12.235 32.294 1.00 67.31 493 THR A O 1
ATOM 4010 N N . TYR A 1 494 ? -59.543 -11.990 34.516 1.00 58.06 494 TYR A N 1
ATOM 4011 C CA . TYR A 1 494 ? -60.065 -10.626 34.545 1.00 58.06 494 TYR A CA 1
ATOM 4012 C C . TYR A 1 494 ? -58.969 -9.646 34.106 1.00 58.06 494 TYR A C 1
ATOM 4014 O O . TYR A 1 494 ? -58.229 -9.094 34.925 1.00 58.06 494 TYR A O 1
ATOM 4022 N N . GLU A 1 495 ? -58.844 -9.443 32.794 1.00 51.41 495 GLU A N 1
ATOM 4023 C CA . GLU A 1 495 ? -58.011 -8.382 32.237 1.00 51.41 495 GLU A CA 1
ATOM 4024 C C . GLU A 1 495 ? -58.474 -7.029 32.788 1.00 51.41 495 GLU A C 1
ATOM 4026 O O . GLU A 1 495 ? -59.569 -6.535 32.515 1.00 51.41 495 GLU A O 1
ATOM 4031 N N . ARG A 1 496 ? -57.612 -6.415 33.598 1.00 50.19 496 ARG A N 1
ATOM 4032 C CA . ARG A 1 496 ? -57.748 -5.025 34.026 1.00 50.19 496 ARG A CA 1
ATOM 4033 C C . ARG A 1 496 ? -57.825 -4.158 32.758 1.00 50.19 496 ARG A C 1
ATOM 4035 O O . ARG A 1 496 ? -56.862 -4.190 31.990 1.00 50.19 496 ARG A O 1
ATOM 4042 N N . PRO A 1 497 ? -58.901 -3.379 32.521 1.00 50.28 497 PRO A N 1
ATOM 4043 C CA . PRO A 1 497 ? -58.968 -2.517 31.349 1.00 50.28 497 PRO A CA 1
ATOM 4044 C C . PRO A 1 497 ? -57.764 -1.577 31.367 1.00 50.28 497 PRO A C 1
ATOM 4046 O O . PRO A 1 497 ? -57.478 -0.924 32.376 1.00 50.28 497 PRO A O 1
ATOM 4049 N N . ALA A 1 498 ? -57.015 -1.591 30.264 1.00 46.31 498 ALA A N 1
ATOM 4050 C CA . ALA A 1 498 ? -55.812 -0.804 30.079 1.00 46.31 498 ALA A CA 1
ATOM 4051 C C . ALA A 1 498 ? -56.099 0.659 30.430 1.00 46.31 498 ALA A C 1
ATOM 4053 O O . ALA A 1 498 ? -56.950 1.299 29.811 1.00 46.31 498 ALA A O 1
ATOM 4054 N N . ALA A 1 499 ? -55.388 1.182 31.431 1.00 47.62 499 ALA A N 1
ATOM 4055 C CA . ALA A 1 499 ? -55.403 2.599 31.743 1.00 47.62 499 ALA A CA 1
ATOM 4056 C C . ALA A 1 499 ? -55.107 3.376 30.452 1.00 47.62 499 ALA A C 1
ATOM 4058 O O . ALA A 1 499 ? -54.062 3.180 29.823 1.00 47.62 499 ALA A O 1
ATOM 4059 N N . GLN A 1 500 ? -56.074 4.201 30.046 1.00 46.75 500 GLN A N 1
ATOM 4060 C CA . GLN A 1 500 ? -55.978 5.125 28.926 1.00 46.75 500 GLN A CA 1
ATOM 4061 C C . GLN A 1 500 ? -54.621 5.828 28.962 1.00 46.75 500 GLN A C 1
ATOM 4063 O O . GLN A 1 500 ? -54.280 6.525 29.918 1.00 46.75 500 GLN A O 1
ATOM 4068 N N . LYS A 1 501 ? -53.838 5.630 27.899 1.00 42.69 501 LYS A N 1
ATOM 4069 C CA . LYS A 1 501 ? -52.658 6.439 27.614 1.00 42.69 501 LYS A CA 1
ATOM 4070 C C . LYS A 1 501 ? -53.120 7.886 27.483 1.00 42.69 501 LYS A C 1
ATOM 4072 O O . LYS A 1 501 ? -53.679 8.260 26.457 1.00 42.69 501 LYS A O 1
ATOM 4077 N N . VAL A 1 502 ? -52.872 8.688 28.514 1.00 46.22 502 VAL A N 1
ATOM 4078 C CA . VAL A 1 502 ? -52.882 10.143 28.399 1.00 46.22 502 VAL A CA 1
ATOM 4079 C C . VAL A 1 502 ? -51.760 10.491 27.429 1.00 46.22 502 VAL A C 1
ATOM 4081 O O . VAL A 1 502 ? -50.574 10.338 27.726 1.00 46.22 502 VAL A O 1
ATOM 4084 N N . SER A 1 503 ? -52.149 10.870 26.219 1.00 43.41 503 SER A N 1
ATOM 4085 C CA . SER A 1 503 ? -51.280 11.483 25.230 1.00 43.41 503 SER A CA 1
ATOM 4086 C C . SER A 1 503 ? -50.751 12.794 25.806 1.00 43.41 503 SER A C 1
ATOM 4088 O O . SER A 1 503 ? -51.419 13.823 25.736 1.00 43.41 503 SER A O 1
ATOM 4090 N N . ASN A 1 504 ? -49.549 12.747 26.382 1.00 42.03 504 ASN A N 1
ATOM 4091 C CA . ASN A 1 504 ? -48.729 13.932 26.591 1.00 42.03 504 ASN A CA 1
ATOM 4092 C C . ASN A 1 504 ? -48.333 14.469 25.212 1.00 42.03 504 ASN A C 1
ATOM 4094 O O . ASN A 1 504 ? -47.343 14.048 24.616 1.00 42.03 504 ASN A O 1
ATOM 4098 N N . ILE A 1 505 ? -49.163 15.374 24.703 1.00 48.16 505 ILE A N 1
ATOM 4099 C CA . ILE A 1 505 ? -48.787 16.355 23.696 1.00 48.16 505 ILE A CA 1
ATOM 4100 C C . ILE A 1 505 ? -48.012 17.428 24.464 1.00 48.16 505 ILE A C 1
ATOM 4102 O O . ILE A 1 505 ? -48.605 18.237 25.171 1.00 48.16 505 ILE A O 1
ATOM 4106 N N . PHE A 1 506 ? -46.687 17.393 24.363 1.00 44.22 506 PHE A N 1
ATOM 4107 C CA . PHE A 1 506 ? -45.835 18.538 24.663 1.00 44.22 506 PHE A CA 1
ATOM 4108 C C . PHE A 1 506 ? -45.107 18.924 23.375 1.00 44.22 506 PHE A C 1
ATOM 4110 O O . PHE A 1 506 ? -44.550 18.059 22.695 1.00 44.22 506 PHE A O 1
ATOM 4117 N N . LEU A 1 507 ? -45.226 20.216 23.060 1.00 40.69 507 LEU A N 1
ATOM 4118 C CA . LEU A 1 507 ? -44.505 20.978 22.039 1.00 40.69 507 LEU A CA 1
ATOM 4119 C C . LEU A 1 507 ? -42.985 20.833 22.157 1.00 40.69 507 LEU A C 1
ATOM 4121 O O . LEU A 1 507 ? -42.493 20.761 23.308 1.00 40.69 507 LEU A O 1
#

Radius of gyration: 74.95 Å; chains: 1; bounding box: 146×50×252 Å

pLDDT: mean 79.52, std 18.1, range [31.78, 97.62]

Organism: NCBI:txid124430

Secondary structure (DSSP, 8-state):
----------HHHHHHHHHHHHHHHHHHHHHHHHHHHHHHHHHHHHHHHHHHH--TT-HHHHHHHHHHHHHHHHH--S---HHHHHHHHHHHHHHHHTTPPP-PPPPPPP-----------------PPPPP----SS-HHHHHHHHHHHHHHHHHHHHHHHHHHHHHHHHHHHHHHHHHHHHHHHHHHHHHHHHHHHHHHHHHHHHHHHHHHHHHHHHHHHHHHHHHHHHHHHHHHHHHHHHHHHHHHHHHHHHHHHHHHHHHHHHHHHHHHHHHHHHHHHHHHHHHHHHHHHHHHHHHHHHHHHHHHHHHHHHHHHHHHHHHHHHHHHHHHHHHTTS-SS----HHHHHHHHHHHHHHHHHHHHHHHHHHHHHHHHHHHHHHHHHHHHHHHHHHHHHHHHHHHHHHHHHHHHHHHHHHHHHHHHHHHHHHHHHHHHHHHHHHHHHHHHHHHHHHHHH--PPPHHHHHHTHHHHHHHHH-HHHHHHHHHHHH--PPPP--------